Protein AF-0000000081139848 (afdb_homodimer)

Nearest PDB structures (foldseek):
  6bqt-assembly3_H  TM=2.561E-01  e=8.205E+00  Homo sapiens
  4b0z-assembly1_B  TM=5.984E-01  e=9.794E-02  Schizosaccharomyces pombe

Secondary structure (DSSP, 8-state):
---GGG----PPPSS--S-S---HHHHHHHHHHHHHHHHS-SS--HHHHHHHHHTT-------------------------TTHHHHHHHHHHHHT-HHHHHHHHHHHHHH---TTSHHHHHHHHHHHHHHHHHHHHTTTT-S-TT-----GGGGS-HHHHHHHHHHHHHHH--TTHHHHHHHHHHHHHHHHHHHHHHH-SSEEHHHHHHHTT--GGG--HHHHHHTTEEEETTEEEEEEE-TT---SS---TTT------/---GGG----PPPSS--S-S---HHHHHHHHHHHHHHHHS-SS--HHHHHHHHHTT-------------------------TTHHHHHHHHHHHHT-HHHHHHHHHHHHHH---TTSHHHHHHHHHHHHHHHHHHHHHTTTSTTTT-----GGGGS-HHHHHHHHHHHHHHH--TTHHHHHHHHHHHHHHHHHHHHHHH-SSEEHHHHHHHTT--GGG--HHHHHHTTEEEETTEEEEEEE-TT---SS--SSS-------

pLDDT: mean 72.09, std 25.95, range [20.03, 97.69]

Foldseek 3Di:
DLDPVLPDPLADPLDFDLALPDALVVLVSLLVNLVVLVVQDQPPNPDPVCVSVVVVPPPPPPPPDPDCPPPPCCCVRSVSSLQSLVSNLLSCLLQLVLVVSVVSLVVCVVPPPDCPDPNNVLSVLSVQLSVLSVVVVVPCQPVPCPPVPPDPVSRAGSLLSNLVSLVVQLVVPDPPSNVSSVVSLVLSLLVQLVVCQVPDQKDFLVNNCRSSVHDSVPSDPVVQVLSQWDADPPHRRMIGGNPPDDHPDPSNSHPPPPPPD/DLDPVLPDPLAQPLDFDLALPDALVVLVSLLVNLVVLVVQDQPPNPDPVCVSVVVVPDPPPPPPDPDCPPVPCVCVRSVSNLQSLVSNLLSCLLQLVLVVNVVSLVVCVVVPVPCPDPNNVLSVLSVQLSVLSVVLVVDPQPPQQPPPPPDPVSRAGSLLSNLVSLVVQLVVPDPPSNSSSVVSLVLSLLVQLVVCQVPDQKDFLVSNCRSSVHDSVVPDPVVQVLSQWDADPPHNRMIGGNPPDDHPDPSNSHPDPPPPD

Structure (mmCIF, N/CA/C/O backbone):
data_AF-0000000081139848-model_v1
#
loop_
_entity.id
_entity.type
_entity.pdbx_description
1 polymer 'CSN8/PSMD8/EIF3K domain-containing protein'
#
loop_
_atom_site.group_PDB
_atom_site.id
_atom_site.type_symbol
_atom_site.label_atom_id
_atom_site.label_alt_id
_atom_site.label_comp_id
_atom_site.label_asym_id
_atom_site.label_entity_id
_atom_site.label_seq_id
_atom_site.pdbx_PDB_ins_code
_atom_site.Cartn_x
_atom_site.Cartn_y
_atom_site.Cartn_z
_atom_site.occupancy
_atom_site.B_iso_or_equiv
_atom_site.auth_seq_id
_atom_site.auth_comp_id
_atom_site.auth_asym_id
_atom_site.auth_atom_id
_atom_site.pdbx_PDB_model_num
ATOM 1 N N . MET A 1 1 ? -9.984 -25.422 8.586 1 23.34 1 MET A N 1
ATOM 2 C CA . MET A 1 1 ? -9.086 -24.797 9.547 1 23.34 1 MET A CA 1
ATOM 3 C C . MET A 1 1 ? -9.008 -23.297 9.328 1 23.34 1 MET A C 1
ATOM 5 O O . MET A 1 1 ? -8.586 -22.844 8.258 1 23.34 1 MET A O 1
ATOM 9 N N . THR A 1 2 ? -9.836 -22.375 9.93 1 29.98 2 THR A N 1
ATOM 10 C CA . THR A 1 2 ? -9.969 -20.938 9.805 1 29.98 2 THR A CA 1
ATOM 11 C C . THR A 1 2 ? -8.648 -20.234 10.133 1 29.98 2 THR A C 1
ATOM 13 O O . THR A 1 2 ? -8.086 -20.453 11.211 1 29.98 2 THR A O 1
ATOM 16 N N . THR A 1 3 ? -7.898 -19.875 9.219 1 32.09 3 THR A N 1
ATOM 17 C CA . THR A 1 3 ? -6.559 -19.312 9.367 1 32.09 3 THR A CA 1
ATOM 18 C C . THR A 1 3 ? -6.562 -18.156 10.352 1 32.09 3 THR A C 1
ATOM 20 O O . THR A 1 3 ? -7.57 -17.453 10.477 1 32.09 3 THR A O 1
ATOM 23 N N . GLN A 1 4 ? -5.566 -18.188 11.258 1 37.91 4 GLN A N 1
ATOM 24 C CA . GLN A 1 4 ? -5.18 -17.25 12.312 1 37.91 4 GLN A CA 1
ATOM 25 C C . GLN A 1 4 ? -5.406 -15.805 11.875 1 37.91 4 GLN A C 1
ATOM 27 O O . GLN A 1 4 ? -5.461 -14.906 12.719 1 37.91 4 GLN A O 1
ATOM 32 N N . LEU A 1 5 ? -5.324 -15.578 10.695 1 38.62 5 LEU A N 1
ATOM 33 C CA . LEU A 1 5 ? -5.457 -14.18 10.305 1 38.62 5 LEU A CA 1
ATOM 34 C C . LEU A 1 5 ? -6.824 -13.633 10.695 1 38.62 5 LEU A C 1
ATOM 36 O O . LEU A 1 5 ? -6.969 -12.43 10.938 1 38.62 5 LEU A O 1
ATOM 40 N N . ASP A 1 6 ? -7.824 -14.492 10.766 1 37.53 6 ASP A N 1
ATOM 41 C CA . ASP A 1 6 ? -9.18 -14.031 11.023 1 37.53 6 ASP A CA 1
ATOM 42 C C . ASP A 1 6 ? -9.453 -13.922 12.523 1 37.53 6 ASP A C 1
ATOM 44 O O . ASP A 1 6 ? -10.516 -13.445 12.93 1 37.53 6 ASP A O 1
ATOM 48 N N . GLN A 1 7 ? -8.602 -14.594 13.312 1 37.53 7 GLN A N 1
ATOM 49 C CA . GLN A 1 7 ? -8.961 -14.734 14.719 1 37.53 7 GLN A CA 1
ATOM 50 C C . GLN A 1 7 ? -8.477 -13.539 15.531 1 37.53 7 GLN A C 1
ATOM 52 O O . GLN A 1 7 ? -8.273 -13.641 16.75 1 37.53 7 GLN A O 1
ATOM 57 N N . VAL A 1 8 ? -7.918 -12.586 14.969 1 35.12 8 VAL A N 1
ATOM 58 C CA . VAL A 1 8 ? -7.434 -11.578 15.906 1 35.12 8 VAL A CA 1
ATOM 59 C C . VAL A 1 8 ? -8.617 -10.836 16.516 1 35.12 8 VAL A C 1
ATOM 61 O O . VAL A 1 8 ? -9.492 -10.344 15.789 1 35.12 8 VAL A O 1
ATOM 64 N N . ASN A 1 9 ? -8.977 -11.164 17.688 1 39 9 ASN A N 1
ATOM 65 C CA . ASN A 1 9 ? -9.914 -10.398 18.516 1 39 9 ASN A CA 1
ATOM 66 C C . ASN A 1 9 ? -9.672 -8.898 18.375 1 39 9 ASN A C 1
ATOM 68 O O . ASN A 1 9 ? -8.922 -8.312 19.172 1 39 9 ASN A O 1
ATOM 72 N N . THR A 1 10 ? -9.531 -8.391 17.234 1 51.5 10 THR A N 1
ATOM 73 C CA . THR A 1 10 ? -9.094 -7 17.203 1 51.5 10 THR A CA 1
ATOM 74 C C . THR A 1 10 ? -10.258 -6.055 17.484 1 51.5 10 THR A C 1
ATOM 76 O O . THR A 1 10 ? -10.906 -5.562 16.562 1 51.5 10 THR A O 1
ATOM 79 N N . GLN A 1 11 ? -10.883 -6.316 18.672 1 52.88 11 GLN A N 1
ATOM 80 C CA . GLN A 1 11 ? -11.867 -5.293 19.016 1 52.88 11 GLN A CA 1
ATOM 81 C C . GLN A 1 11 ? -11.227 -3.91 19.078 1 52.88 11 GLN A C 1
ATOM 83 O O . GLN A 1 11 ? -10.133 -3.752 19.625 1 52.88 11 GLN A O 1
ATOM 88 N N . LEU A 1 12 ? -11.82 -3.047 18.219 1 61.5 12 LEU A N 1
ATOM 89 C CA . LEU A 1 12 ? -11.383 -1.658 18.328 1 61.5 12 LEU A CA 1
ATOM 90 C C . LEU A 1 12 ? -11.625 -1.118 19.734 1 61.5 12 LEU A C 1
ATOM 92 O O . LEU A 1 12 ? -12.695 -1.332 20.312 1 61.5 12 LEU A O 1
ATOM 96 N N . PRO A 1 13 ? -10.602 -0.67 20.391 1 60.09 13 PRO A N 1
ATOM 97 C CA . PRO A 1 13 ? -10.828 -0.006 21.672 1 60.09 13 PRO A CA 1
ATOM 98 C C . PRO A 1 13 ? -11.938 1.047 21.609 1 60.09 13 PRO A C 1
ATOM 100 O O . PRO A 1 13 ? -12.188 1.611 20.547 1 60.09 13 PRO A O 1
ATOM 103 N N . SER A 1 14 ? -12.695 1.163 22.688 1 69.31 14 SER A N 1
ATOM 104 C CA . SER A 1 14 ? -13.766 2.156 22.766 1 69.31 14 SER A CA 1
ATOM 105 C C . SER A 1 14 ? -13.227 3.564 22.531 1 69.31 14 SER A C 1
ATOM 107 O O . SER A 1 14 ? -13.945 4.438 22.047 1 69.31 14 SER A O 1
ATOM 109 N N . GLN A 1 15 ? -11.953 3.727 22.938 1 75.38 15 GLN A N 1
ATOM 110 C CA . GLN A 1 15 ? -11.289 5.004 22.688 1 75.38 15 GLN A CA 1
ATOM 111 C C . GLN A 1 15 ? -10.258 4.879 21.578 1 75.38 15 GLN A C 1
ATOM 113 O O . GLN A 1 15 ? -9.609 3.838 21.422 1 75.38 15 GLN A O 1
ATOM 118 N N . PRO A 1 16 ? -10.195 5.895 20.828 1 85 16 PRO A N 1
ATOM 119 C CA . PRO A 1 16 ? -9.156 5.883 19.797 1 85 16 PRO A CA 1
ATOM 120 C C . PRO A 1 16 ? -7.75 5.711 20.375 1 85 16 PRO A C 1
ATOM 122 O O . PRO A 1 16 ? -7.465 6.215 21.469 1 85 16 PRO A O 1
ATOM 125 N N . PRO A 1 17 ? -6.93 4.938 19.719 1 88.56 17 PRO A N 1
ATOM 126 C CA . PRO A 1 17 ? -5.535 4.879 20.156 1 88.56 17 PRO A CA 1
ATOM 127 C C . PRO A 1 17 ? -4.922 6.266 20.359 1 88.56 17 PRO A C 1
ATOM 129 O O . PRO A 1 17 ? -5.172 7.176 19.578 1 88.56 17 PRO A O 1
ATOM 132 N N . PRO A 1 18 ? -4.234 6.391 21.422 1 88.69 18 PRO A N 1
ATOM 133 C CA . PRO A 1 18 ? -3.713 7.719 21.734 1 88.69 18 PRO A CA 1
ATOM 134 C C . PRO A 1 18 ? -2.672 8.203 20.719 1 88.69 18 PRO A C 1
ATOM 136 O O . PRO A 1 18 ? -2.393 9.398 20.641 1 88.69 18 PRO A O 1
ATOM 139 N N . SER A 1 19 ? -2.033 7.184 20.047 1 92.12 19 SER A N 1
ATOM 140 C CA . SER A 1 19 ? -0.991 7.559 19.094 1 92.12 19 SER A CA 1
ATOM 141 C C . SER A 1 19 ? -1.036 6.676 17.844 1 92.12 19 SER A C 1
ATOM 143 O O . SER A 1 19 ? -1.393 5.5 17.922 1 92.12 19 SER A O 1
ATOM 145 N N . LEU A 1 20 ? -0.629 7.25 16.734 1 91.19 20 LEU A N 1
ATOM 146 C CA . LEU A 1 20 ? -0.48 6.516 15.492 1 91.19 20 LEU A CA 1
ATOM 147 C C . LEU A 1 20 ? 0.893 5.855 15.406 1 91.19 20 LEU A C 1
ATOM 149 O O . LEU A 1 20 ? 1.107 4.961 14.586 1 91.19 20 LEU A O 1
ATOM 153 N N . ILE A 1 21 ? 1.79 6.453 16.156 1 89.25 21 ILE A N 1
ATOM 154 C CA . ILE A 1 21 ? 3.178 6.012 16.062 1 89.25 21 ILE A CA 1
ATOM 155 C C . ILE A 1 21 ? 3.35 4.68 16.797 1 89.25 21 ILE A C 1
ATOM 157 O O . ILE A 1 21 ? 3.756 4.648 17.953 1 89.25 21 ILE A O 1
ATOM 161 N N . VAL A 1 22 ? 2.977 3.611 16.172 1 86.38 22 VAL A N 1
ATOM 162 C CA . VAL A 1 22 ? 3.078 2.236 16.656 1 86.38 22 VAL A CA 1
ATOM 163 C C . VAL A 1 22 ? 3.83 1.388 15.625 1 86.38 22 VAL A C 1
ATOM 165 O O . VAL A 1 22 ? 4.223 1.883 14.57 1 86.38 22 VAL A O 1
ATOM 168 N N . SER A 1 23 ? 4.09 0.171 16.047 1 83.31 23 SER A N 1
ATOM 169 C CA . SER A 1 23 ? 4.723 -0.732 15.086 1 83.31 23 SER A CA 1
ATOM 170 C C . SER A 1 23 ? 3.84 -0.95 13.859 1 83.31 23 SER A C 1
ATOM 172 O O . SER A 1 23 ? 2.619 -0.784 13.93 1 83.31 23 SER A O 1
ATOM 174 N N . ARG A 1 24 ? 4.441 -1.23 12.82 1 84.62 24 ARG A N 1
ATOM 175 C CA . ARG A 1 24 ? 3.695 -1.525 11.602 1 84.62 24 ARG A CA 1
ATOM 176 C C . ARG A 1 24 ? 2.654 -2.613 11.844 1 84.62 24 ARG A C 1
ATOM 178 O O . ARG A 1 24 ? 1.524 -2.52 11.367 1 84.62 24 ARG A O 1
ATOM 185 N N . SER A 1 25 ? 3.061 -3.668 12.57 1 82 25 SER A N 1
ATOM 186 C CA . SER A 1 25 ? 2.154 -4.77 12.875 1 82 25 SER A CA 1
ATOM 187 C C . SER A 1 25 ? 0.938 -4.285 13.656 1 82 25 SER A C 1
ATOM 189 O O . SER A 1 25 ? -0.192 -4.684 13.367 1 82 25 SER A O 1
ATOM 191 N N . ASP A 1 26 ? 1.176 -3.449 14.578 1 84.69 26 ASP A N 1
ATOM 192 C CA . ASP A 1 26 ? 0.068 -2.922 15.367 1 84.69 26 ASP A CA 1
ATOM 193 C C . ASP A 1 26 ? -0.834 -2.027 14.523 1 84.69 26 ASP A C 1
ATOM 195 O O . ASP A 1 26 ? -2.061 -2.088 14.641 1 84.69 26 ASP A O 1
ATOM 199 N N . ALA A 1 27 ? -0.211 -1.191 13.719 1 89.25 27 ALA A N 1
ATOM 200 C CA . ALA A 1 27 ? -0.986 -0.332 12.828 1 89.25 27 ALA A CA 1
ATOM 201 C C . ALA A 1 27 ? -1.918 -1.156 11.945 1 89.25 27 ALA A C 1
ATOM 203 O O . ALA A 1 27 ? -3.094 -0.818 11.789 1 89.25 27 ALA A O 1
ATOM 204 N N . LEU A 1 28 ? -1.389 -2.238 11.414 1 88.81 28 LEU A N 1
ATOM 205 C CA . LEU A 1 28 ? -2.178 -3.123 10.562 1 88.81 28 LEU A CA 1
ATOM 206 C C . LEU A 1 28 ? -3.318 -3.758 11.352 1 88.81 28 LEU A C 1
ATOM 208 O O . LEU A 1 28 ? -4.418 -3.939 10.82 1 88.81 28 LEU A O 1
ATOM 212 N N . ARG A 1 29 ? -3.094 -4.027 12.555 1 86.56 29 ARG A N 1
ATOM 213 C CA . ARG A 1 29 ? -4.129 -4.602 13.406 1 86.56 29 ARG A CA 1
ATOM 214 C C . ARG A 1 29 ? -5.262 -3.607 13.641 1 86.56 29 ARG A C 1
ATOM 216 O O . ARG A 1 29 ? -6.434 -3.988 13.672 1 86.56 29 ARG A O 1
ATOM 223 N N . TYR A 1 30 ? -4.859 -2.393 13.836 1 88.25 30 TYR A N 1
ATOM 224 C CA . TYR A 1 30 ? -5.883 -1.366 14.008 1 88.25 30 TYR A CA 1
ATOM 225 C C . TYR A 1 30 ? -6.727 -1.225 12.742 1 88.25 30 TYR A C 1
ATOM 227 O O . TYR A 1 30 ? -7.953 -1.117 12.82 1 88.25 30 TYR A O 1
ATOM 235 N N . VAL A 1 31 ? -6.043 -1.206 11.602 1 91.62 31 VAL A N 1
ATOM 236 C CA . VAL A 1 31 ? -6.785 -1.143 10.344 1 91.62 31 VAL A CA 1
ATOM 237 C C . VAL A 1 31 ? -7.73 -2.336 10.242 1 91.62 31 VAL A C 1
ATOM 239 O O . VAL A 1 31 ? -8.906 -2.178 9.906 1 91.62 31 VAL A O 1
ATOM 242 N N . GLU A 1 32 ? -7.215 -3.449 10.578 1 87.69 32 GLU A N 1
ATOM 243 C CA . GLU A 1 32 ? -8.016 -4.668 10.539 1 87.69 32 GLU A CA 1
ATOM 244 C C . GLU A 1 32 ? -9.234 -4.559 11.445 1 87.69 32 GLU A C 1
ATOM 246 O O . GLU A 1 32 ? -10.352 -4.902 11.039 1 87.69 32 GLU A O 1
ATOM 251 N N . SER A 1 33 ? -8.977 -4.098 12.562 1 85.31 33 SER A N 1
ATOM 252 C CA . SER A 1 33 ? -10.07 -3.943 13.516 1 85.31 33 SER A CA 1
ATOM 253 C C . SER A 1 33 ? -11.133 -2.986 12.984 1 85.31 33 SER A C 1
ATOM 255 O O . SER A 1 33 ? -12.336 -3.23 13.141 1 85.31 33 SER A O 1
ATOM 257 N N . CYS A 1 34 ? -10.727 -1.978 12.375 1 89.44 34 CYS A N 1
ATOM 258 C CA . CYS A 1 34 ? -11.664 -1.007 11.812 1 89.44 34 CYS A CA 1
ATOM 259 C C . CYS A 1 34 ? -12.43 -1.605 10.641 1 89.44 34 CYS A C 1
ATOM 261 O O . CYS A 1 34 ? -13.633 -1.354 10.492 1 89.44 34 CYS A O 1
ATOM 263 N N . GLU A 1 35 ? -11.734 -2.359 9.789 1 86.5 35 GLU A N 1
ATOM 264 C CA . GLU A 1 35 ? -12.391 -3.037 8.68 1 86.5 35 GLU A CA 1
ATOM 265 C C . GLU A 1 35 ? -13.477 -3.982 9.172 1 86.5 35 GLU A C 1
ATOM 267 O O . GLU A 1 35 ? -14.578 -4.02 8.617 1 86.5 35 GLU A O 1
ATOM 272 N N . LEU A 1 36 ? -13.148 -4.695 10.18 1 82.12 36 LEU A N 1
ATOM 273 C CA . LEU A 1 36 ? -14.102 -5.648 10.742 1 82.12 36 LEU A CA 1
ATOM 274 C C . LEU A 1 36 ? -15.297 -4.926 11.352 1 82.12 36 LEU A C 1
ATOM 276 O O . LEU A 1 36 ? -16.438 -5.387 11.227 1 82.12 36 LEU A O 1
ATOM 280 N N . ALA A 1 37 ? -15.047 -3.807 11.953 1 79.06 37 ALA A N 1
ATOM 281 C CA . ALA A 1 37 ? -16.125 -3.002 12.531 1 79.06 37 ALA A CA 1
ATOM 282 C C . ALA A 1 37 ? -17.078 -2.508 11.445 1 79.06 37 ALA A C 1
ATOM 284 O O . ALA A 1 37 ? -18.281 -2.385 11.688 1 79.06 37 ALA A O 1
ATOM 285 N N . GLU A 1 38 ? -16.547 -2.195 10.328 1 77.38 38 GLU A N 1
ATOM 286 C CA . GLU A 1 38 ? -17.359 -1.726 9.211 1 77.38 38 GLU A CA 1
ATOM 287 C C . GLU A 1 38 ? -18.312 -2.812 8.727 1 77.38 38 GLU A C 1
ATOM 289 O O . GLU A 1 38 ? -19.391 -2.512 8.203 1 77.38 38 GLU A O 1
ATOM 294 N N . MET A 1 39 ? -17.906 -4.02 8.797 1 72.31 39 MET A N 1
ATOM 295 C CA . MET A 1 39 ? -18.703 -5.137 8.289 1 72.31 39 MET A CA 1
ATOM 296 C C . MET A 1 39 ? -19.766 -5.555 9.297 1 72.31 39 MET A C 1
ATOM 298 O O . MET A 1 39 ? -20.656 -6.336 8.969 1 72.31 39 MET A O 1
ATOM 302 N N . MET A 1 40 ? -19.641 -5.199 10.516 1 60.91 40 MET A N 1
ATOM 303 C CA . MET A 1 40 ? -20.594 -5.586 11.57 1 60.91 40 MET A CA 1
ATOM 304 C C . MET A 1 40 ? -21.891 -4.801 11.445 1 60.91 40 MET A C 1
ATOM 306 O O . MET A 1 40 ? -21.875 -3.572 11.352 1 60.91 40 MET A O 1
ATOM 310 N N . PRO A 1 41 ? -22.953 -5.578 10.836 1 50.12 41 PRO A N 1
ATOM 311 C CA . PRO A 1 41 ? -24.234 -4.867 10.758 1 50.12 41 PRO A CA 1
ATOM 312 C C . PRO A 1 41 ? -24.594 -4.145 12.055 1 50.12 41 PRO A C 1
ATOM 314 O O . PRO A 1 41 ? -24.188 -4.582 13.141 1 50.12 41 PRO A O 1
ATOM 317 N N . SER A 1 42 ? -24.875 -2.908 12.086 1 45.12 42 SER A N 1
ATOM 318 C CA . SER A 1 42 ? -25.312 -2.197 13.281 1 45.12 42 SER A CA 1
ATOM 319 C C . SER A 1 42 ? -26.125 -3.104 14.203 1 45.12 42 SER A C 1
ATOM 321 O O . SER A 1 42 ? -26.047 -2.986 15.43 1 45.12 42 SER A O 1
ATOM 323 N N . GLY A 1 43 ? -27.344 -3.625 13.922 1 37.97 43 GLY A N 1
ATOM 324 C CA . GLY A 1 43 ? -28.25 -4.309 14.828 1 37.97 43 GLY A CA 1
ATOM 325 C C . GLY A 1 43 ? -27.719 -5.652 15.297 1 37.97 43 GLY A C 1
ATOM 326 O O . GLY A 1 43 ? -27.781 -5.965 16.484 1 37.97 43 GLY A O 1
ATOM 327 N N . ASN A 1 44 ? -27.969 -6.863 14.555 1 33.06 44 ASN A N 1
ATOM 328 C CA . ASN A 1 44 ? -27.844 -8.258 14.953 1 33.06 44 ASN A CA 1
ATOM 329 C C . ASN A 1 44 ? -26.391 -8.688 15.078 1 33.06 44 ASN A C 1
ATOM 331 O O . ASN A 1 44 ? -25.75 -9.047 14.078 1 33.06 44 ASN A O 1
ATOM 335 N N . ASN A 1 45 ? -25.688 -8.258 15.938 1 33.59 45 ASN A N 1
ATOM 336 C CA . ASN A 1 45 ? -24.281 -8.375 16.359 1 33.59 45 ASN A CA 1
ATOM 337 C C . ASN A 1 45 ? -23.828 -9.828 16.375 1 33.59 45 ASN A C 1
ATOM 339 O O . ASN A 1 45 ? -22.625 -10.102 16.375 1 33.59 45 ASN A O 1
ATOM 343 N N . ASN A 1 46 ? -24.672 -10.805 16.859 1 31.28 46 ASN A N 1
ATOM 344 C CA . ASN A 1 46 ? -24.344 -12.125 17.391 1 31.28 46 ASN A CA 1
ATOM 345 C C . ASN A 1 46 ? -23.828 -13.055 16.281 1 31.28 46 ASN A C 1
ATOM 347 O O . ASN A 1 46 ? -22.922 -13.859 16.516 1 31.28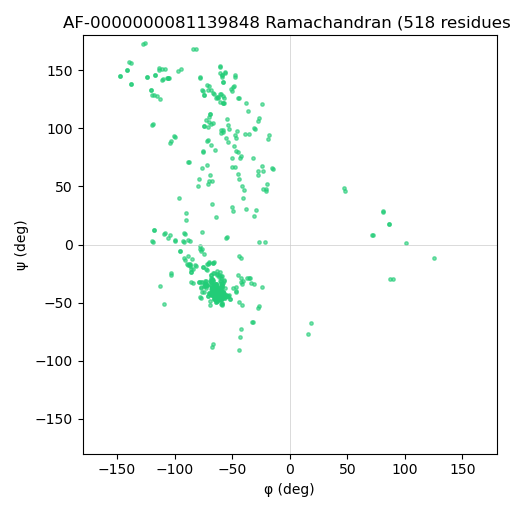 46 ASN A O 1
ATOM 351 N N . ASN A 1 47 ? -24.625 -13.102 15.25 1 32.88 47 ASN A N 1
ATOM 352 C CA . ASN A 1 47 ? -24.484 -14.312 14.438 1 32.88 47 ASN A CA 1
ATOM 353 C C . ASN A 1 47 ? -23.219 -14.281 13.594 1 32.88 47 ASN A C 1
ATOM 355 O O . ASN A 1 47 ? -22.578 -15.312 13.383 1 32.88 47 ASN A O 1
ATOM 359 N N . PHE A 1 48 ? -22.938 -13.156 13.055 1 34.25 48 PHE A N 1
ATOM 360 C CA . PHE A 1 48 ? -21.891 -13.234 12.055 1 34.25 48 PHE A CA 1
ATOM 361 C C . PHE A 1 48 ? -20.516 -13.352 12.719 1 34.25 48 PHE A C 1
ATOM 363 O O . PHE A 1 48 ? -19.688 -14.164 12.312 1 34.25 48 PHE A O 1
ATOM 370 N N . LEU A 1 49 ? -20.297 -12.672 13.828 1 36.12 49 LEU A N 1
ATOM 371 C CA . LEU A 1 49 ? -19.078 -12.891 14.617 1 36.12 49 LEU A CA 1
ATOM 372 C C . LEU A 1 49 ? -19.047 -14.312 15.164 1 36.12 49 LEU A C 1
ATOM 374 O O . LEU A 1 49 ? -17.984 -14.938 15.195 1 36.12 49 LEU A O 1
ATOM 378 N N . ASN A 1 50 ? -20.188 -14.766 15.578 1 34.72 50 ASN A N 1
ATOM 379 C CA . ASN A 1 50 ? -20.281 -16.141 16.062 1 34.72 50 ASN A CA 1
ATOM 380 C C . ASN A 1 50 ? -19.906 -17.141 14.969 1 34.72 50 ASN A C 1
ATOM 382 O O . ASN A 1 50 ? -19.234 -18.141 15.242 1 34.72 50 ASN A O 1
ATOM 386 N N . GLN A 1 51 ? -20.391 -16.891 13.844 1 35.88 51 GLN A N 1
ATOM 387 C CA . GLN A 1 51 ? -20.062 -17.812 12.773 1 35.88 51 GLN A CA 1
ATOM 388 C C . GLN A 1 51 ? -18.578 -17.766 12.422 1 35.88 51 GLN A C 1
ATOM 390 O O . GLN A 1 51 ? -17.969 -18.797 12.164 1 35.88 51 GLN A O 1
ATOM 395 N N . LEU A 1 52 ? -18.031 -16.625 12.406 1 36.41 52 LEU A N 1
ATOM 396 C CA . LEU A 1 52 ? -16.594 -16.516 12.195 1 36.41 52 LEU A CA 1
ATOM 397 C C . LEU A 1 52 ? -15.82 -17.125 13.352 1 36.41 52 LEU A C 1
ATOM 399 O O . LEU A 1 52 ? -14.781 -17.75 13.148 1 36.41 52 LEU A O 1
ATOM 403 N N . LEU A 1 53 ? -16.344 -16.984 14.641 1 32.78 53 LEU A N 1
ATOM 404 C CA . LEU A 1 53 ? -15.781 -17.578 15.852 1 32.78 53 LEU A CA 1
ATOM 405 C C . LEU A 1 53 ? -16.109 -19.062 15.938 1 32.78 53 LEU A C 1
ATOM 407 O O . LEU A 1 53 ? -15.352 -19.844 16.516 1 32.78 53 LEU A O 1
ATOM 411 N N . SER A 1 54 ? -17.359 -19.453 15.688 1 33.16 54 SER A N 1
ATOM 412 C CA . SER A 1 54 ? -17.766 -20.844 15.859 1 33.16 54 SER A CA 1
ATOM 413 C C . SER A 1 54 ? -16.938 -21.766 14.969 1 33.16 54 SER A C 1
ATOM 415 O O . SER A 1 54 ? -16.906 -22.984 15.195 1 33.16 54 SER A O 1
ATOM 417 N N . SER A 1 55 ? -16.578 -21.328 13.82 1 31.27 55 SER A N 1
ATOM 418 C CA . SER A 1 55 ? -15.852 -22.375 13.094 1 31.27 55 SER A CA 1
ATOM 419 C C . SER A 1 55 ? -14.477 -22.609 13.703 1 31.27 55 SER A C 1
ATOM 421 O O . SER A 1 55 ? -13.742 -23.484 13.25 1 31.27 55 SER A O 1
ATOM 423 N N . SER A 1 56 ? -13.953 -21.688 14.539 1 29.53 56 SER A N 1
ATOM 424 C CA . SER A 1 56 ? -12.75 -22.141 15.234 1 29.53 56 SER A CA 1
ATOM 425 C C . SER A 1 56 ? -13.094 -22.938 16.484 1 29.53 56 SER A C 1
ATOM 427 O O . SER A 1 56 ? -12.211 -23.328 17.234 1 29.53 56 SER A O 1
ATOM 429 N N . SER A 1 57 ? -14.32 -22.781 17.047 1 28.45 57 SER A N 1
ATOM 430 C CA . SER A 1 57 ? -14.484 -23.406 18.344 1 28.45 57 SER A CA 1
ATOM 431 C C . SER A 1 57 ? -14.492 -24.938 18.234 1 28.45 57 SER A C 1
ATOM 433 O O . SER A 1 57 ? -15.492 -25.516 17.812 1 28.45 57 SER A O 1
ATOM 435 N N . GLY A 1 58 ? -13.508 -25.625 17.766 1 27.69 58 GLY A N 1
ATOM 436 C CA . GLY A 1 58 ? -13.578 -26.969 18.312 1 27.69 58 GLY A CA 1
ATOM 437 C C . GLY A 1 58 ? -13.898 -27 19.797 1 27.69 58 GLY A C 1
ATOM 438 O O . GLY A 1 58 ? -14.742 -27.766 20.25 1 27.69 58 GLY A O 1
ATOM 439 N N . SER A 1 59 ? -12.875 -26.75 20.672 1 26.23 59 SER A N 1
ATOM 440 C CA . SER A 1 59 ? -12.977 -27.312 22.016 1 26.23 59 SER A CA 1
ATOM 441 C C . SER A 1 59 ? -14.055 -26.609 22.844 1 26.23 59 SER A C 1
ATOM 443 O O . SER A 1 59 ? -13.984 -25.391 23.047 1 26.23 59 SER A O 1
ATOM 445 N N . THR A 1 60 ? -15.281 -27.109 22.781 1 25.56 60 THR A N 1
ATOM 446 C CA . THR A 1 60 ? -16.359 -26.953 23.75 1 25.56 60 THR A CA 1
ATOM 447 C C . THR A 1 60 ? -15.812 -27.125 25.172 1 25.56 60 THR A C 1
ATOM 449 O O . THR A 1 60 ? -15.359 -28.203 25.547 1 25.56 60 THR A O 1
ATOM 452 N N . VAL A 1 61 ? -15.055 -26.203 25.859 1 24.83 61 VAL A N 1
ATOM 453 C CA . VAL A 1 61 ? -14.969 -26.375 27.297 1 24.83 61 VAL A CA 1
ATOM 454 C C . VAL A 1 61 ? -16.375 -26.422 27.891 1 24.83 61 VAL A C 1
ATOM 456 O O . VAL A 1 61 ? -17.156 -25.484 27.766 1 24.83 61 VAL A O 1
ATOM 459 N N . ASN A 1 62 ? -16.922 -27.672 28 1 22.61 62 ASN A N 1
ATOM 460 C CA . ASN A 1 62 ? -18.094 -28.125 28.734 1 22.61 62 ASN A CA 1
ATOM 461 C C . ASN A 1 62 ? -18.094 -27.641 30.172 1 22.61 62 ASN A C 1
ATOM 463 O O . ASN A 1 62 ? -17.531 -28.297 31.062 1 22.61 62 ASN A O 1
ATOM 467 N N . ASN A 1 63 ? -17.547 -26.531 30.672 1 23.66 63 ASN A N 1
ATOM 468 C CA . ASN A 1 63 ? -17.859 -26.375 32.094 1 23.66 63 ASN A CA 1
ATOM 469 C C . ASN A 1 63 ? -19.375 -26.297 32.312 1 23.66 63 ASN A C 1
ATOM 471 O O . ASN A 1 63 ? -20.047 -25.453 31.719 1 23.66 63 ASN A O 1
ATOM 475 N N . THR A 1 64 ? -20.109 -27.422 32.656 1 23.81 64 THR A N 1
ATOM 476 C CA . THR A 1 64 ? -21.422 -27.828 33.156 1 23.81 64 THR A CA 1
ATOM 477 C C . THR A 1 64 ? -21.891 -26.906 34.281 1 23.81 64 THR A C 1
ATOM 479 O O . THR A 1 64 ? -22.938 -27.125 34.875 1 23.81 64 THR A O 1
ATOM 482 N N . ASP A 1 65 ? -21.078 -26.25 35.125 1 25.19 65 ASP A N 1
ATOM 483 C CA . ASP A 1 65 ? -21.797 -25.812 36.312 1 25.19 65 ASP A CA 1
ATOM 484 C C . ASP A 1 65 ? -22.984 -24.922 35.938 1 25.19 65 ASP A C 1
ATOM 486 O O . ASP A 1 65 ? -22.938 -24.203 34.938 1 25.19 65 ASP A O 1
ATOM 490 N N . GLY A 1 66 ? -24.328 -25.266 36.438 1 23.62 66 GLY A N 1
ATOM 491 C CA . GLY A 1 66 ? -25.719 -24.875 36.312 1 23.62 66 GLY A CA 1
ATOM 492 C C . GLY A 1 66 ? -25.906 -23.375 36.281 1 23.62 66 GLY A C 1
ATOM 493 O O . GLY A 1 66 ? -27.047 -22.875 36.344 1 23.62 66 GLY A O 1
ATOM 494 N N . GLY A 1 67 ? -25.047 -22.672 37.031 1 24.81 67 GLY A N 1
ATOM 495 C CA . GLY A 1 67 ? -25.578 -21.359 37.344 1 24.81 67 GLY A CA 1
ATOM 496 C C . GLY A 1 67 ? -25.984 -20.578 36.094 1 24.81 67 GLY A C 1
ATOM 497 O O . GLY A 1 67 ? -25.391 -20.75 35.031 1 24.81 67 GLY A O 1
ATOM 498 N N . GLY A 1 68 ? -27.406 -20.484 35.969 1 23.5 68 GLY A N 1
ATOM 499 C CA . GLY A 1 68 ? -28.094 -19.672 35 1 23.5 68 GLY A CA 1
ATOM 500 C C . GLY A 1 68 ? -27.312 -18.453 34.562 1 23.5 68 GLY A C 1
ATOM 501 O O . GLY A 1 68 ? -27.016 -17.578 35.375 1 23.5 68 GLY A O 1
ATOM 502 N N . ILE A 1 69 ? -26.281 -18.781 34 1 22.66 69 ILE A N 1
ATOM 503 C CA . ILE A 1 69 ? -25.609 -17.578 33.531 1 22.66 69 ILE A CA 1
ATOM 504 C C . ILE A 1 69 ? -26.609 -16.641 32.875 1 22.66 69 ILE A C 1
ATOM 506 O O . ILE A 1 69 ? -27.328 -17.031 31.953 1 22.66 69 ILE A O 1
ATOM 510 N N . SER A 1 70 ? -27.297 -15.961 33.844 1 22.73 70 SER A N 1
ATOM 511 C CA . SER A 1 70 ? -28.203 -14.898 33.438 1 22.73 70 SER A CA 1
ATOM 512 C C . SER A 1 70 ? -27.766 -14.281 32.094 1 22.73 70 SER A C 1
ATOM 514 O O . SER A 1 70 ? -26.578 -14.156 31.828 1 22.73 70 SER A O 1
ATOM 516 N N . GLU A 1 71 ? -28.609 -14.617 31.125 1 26.5 71 GLU A N 1
ATOM 517 C CA . GLU A 1 71 ? -28.656 -13.938 29.844 1 26.5 71 GLU A CA 1
ATOM 518 C C . GLU A 1 71 ? -28.266 -12.469 29.969 1 26.5 71 GLU A C 1
ATOM 520 O O . GLU A 1 71 ? -29.109 -11.617 30.266 1 26.5 71 GLU A O 1
ATOM 525 N N . SER A 1 72 ? -27.5 -12.258 31.031 1 24.75 72 SER A N 1
ATOM 526 C CA . SER A 1 72 ? -27.156 -10.836 30.969 1 24.75 72 SER A CA 1
ATOM 527 C C . SER A 1 72 ? -26.969 -10.367 29.531 1 24.75 72 SER A C 1
ATOM 529 O O . SER A 1 72 ? -26.266 -11.023 28.75 1 24.75 72 SER A O 1
ATOM 531 N N . SER A 1 73 ? -28.094 -9.805 28.984 1 25.38 73 SER A N 1
ATOM 532 C CA . SER A 1 73 ? -28.266 -8.953 27.812 1 25.38 73 SER A CA 1
ATOM 533 C C . SER A 1 73 ? -26.953 -8.266 27.438 1 25.38 73 SER A C 1
ATOM 535 O O . SER A 1 73 ? -26.547 -7.301 28.078 1 25.38 73 SER A O 1
ATOM 537 N N . VAL A 1 74 ? -26.016 -9.047 27.438 1 27.45 74 VAL A N 1
ATOM 538 C CA . VAL A 1 74 ? -24.875 -8.344 26.859 1 27.45 74 VAL A CA 1
ATOM 539 C C . VAL A 1 74 ? -25.344 -7.508 25.672 1 27.45 74 VAL A C 1
ATOM 541 O O . VAL A 1 74 ? -25.609 -8.047 24.594 1 27.45 74 VAL A O 1
ATOM 544 N N . SER A 1 75 ? -26.453 -6.871 25.703 1 27.25 75 SER A N 1
ATOM 545 C CA . SER A 1 75 ? -26.828 -5.652 24.984 1 27.25 75 SER A CA 1
ATOM 546 C C . SER A 1 75 ? -25.594 -4.871 24.562 1 27.25 75 SER A C 1
ATOM 548 O O . SER A 1 75 ? -25.297 -3.812 25.109 1 27.25 75 SER A O 1
ATOM 550 N N . GLY A 1 76 ? -24.516 -5.395 24.844 1 27.53 76 GLY A N 1
ATOM 551 C CA . GLY A 1 76 ? -23.375 -4.617 24.406 1 27.53 76 GLY A CA 1
ATOM 552 C C . GLY A 1 76 ? -23.469 -4.199 22.938 1 27.53 76 GLY A C 1
ATOM 553 O O . GLY A 1 76 ? -23.453 -5.047 22.047 1 27.53 76 GLY A O 1
ATOM 554 N N . VAL A 1 77 ? -24.406 -3.354 22.625 1 29.27 77 VAL A N 1
ATOM 555 C CA . VAL A 1 77 ? -24.328 -2.498 21.438 1 29.27 77 VAL A CA 1
ATOM 556 C C . VAL A 1 77 ? -22.906 -2.49 20.906 1 29.27 77 VAL A C 1
ATOM 558 O O . VAL A 1 77 ? -21.969 -2.113 21.609 1 29.27 77 VAL A O 1
ATOM 561 N N . VAL A 1 78 ? -22.391 -3.498 20.453 1 34.53 78 VAL A N 1
ATOM 562 C CA . VAL A 1 78 ? -21.203 -3.283 19.625 1 34.53 78 VAL A CA 1
ATOM 563 C C . VAL A 1 78 ? -21.188 -1.847 19.109 1 34.53 78 VAL A C 1
ATOM 565 O O . VAL A 1 78 ? -21.969 -1.479 18.25 1 34.53 78 VAL A O 1
ATOM 568 N N . ASN A 1 79 ? -21.391 -0.836 19.844 1 37 79 ASN A N 1
ATOM 569 C CA . ASN A 1 79 ? -21.203 0.597 19.641 1 37 79 ASN A CA 1
ATOM 570 C C . ASN A 1 79 ? -20.156 0.881 18.562 1 37 79 ASN A C 1
ATOM 572 O O . ASN A 1 79 ? -18.969 0.588 18.75 1 37 79 ASN A O 1
ATOM 576 N N . GLY A 1 80 ? -20.328 0.521 17.328 1 50.19 80 GLY A N 1
ATOM 577 C CA . GLY A 1 80 ? -19.453 0.952 16.234 1 50.19 80 GLY A CA 1
ATOM 578 C C . GLY A 1 80 ? -18.625 2.172 16.578 1 50.19 80 GLY A C 1
ATOM 579 O O . GLY A 1 80 ? -19.141 3.139 17.156 1 50.19 80 GLY A O 1
ATOM 580 N N . ASN A 1 81 ? -17.375 1.955 17.062 1 61.75 81 ASN A N 1
ATOM 581 C CA . ASN A 1 81 ? -16.469 3.068 17.359 1 61.75 81 ASN A CA 1
ATOM 582 C C . ASN A 1 81 ? -16.734 4.258 16.438 1 61.75 81 ASN A C 1
ATOM 584 O O . ASN A 1 81 ? -16.578 4.152 15.227 1 61.75 81 ASN A O 1
ATOM 588 N N . LYS A 1 82 ? -17.5 5.227 17.047 1 74.5 82 LYS A N 1
ATOM 589 C CA . LYS A 1 82 ? -17.859 6.441 16.312 1 74.5 82 LYS A CA 1
ATOM 590 C C . LYS A 1 82 ? -16.656 6.992 15.547 1 74.5 82 LYS A C 1
ATOM 592 O O . LYS A 1 82 ? -16.828 7.785 14.617 1 74.5 82 LYS A O 1
ATOM 597 N N . TYR A 1 83 ? -15.531 6.395 15.867 1 82.88 83 TYR A N 1
ATOM 598 C CA . TYR A 1 83 ? -14.344 6.961 15.234 1 82.88 83 TYR A CA 1
ATOM 599 C C . TYR A 1 83 ? -13.656 5.938 14.336 1 82.88 83 TYR A C 1
ATOM 601 O O . TYR A 1 83 ? -12.523 6.141 13.906 1 82.88 83 TYR A O 1
ATOM 609 N N . ALA A 1 84 ? -14.312 4.871 14.062 1 86.88 84 ALA A N 1
ATOM 610 C CA . ALA A 1 84 ? -13.672 3.775 13.344 1 86.88 84 ALA A CA 1
ATOM 611 C C . ALA A 1 84 ? -13.117 4.25 12.008 1 86.88 84 ALA A C 1
ATOM 613 O O . ALA A 1 84 ? -11.984 3.926 11.648 1 86.88 84 ALA A O 1
ATOM 614 N N . SER A 1 85 ? -13.867 5.07 11.328 1 90.31 85 SER A N 1
ATOM 615 C CA . SER A 1 85 ? -13.43 5.516 10.008 1 90.31 85 SER A CA 1
ATOM 616 C C . SER A 1 85 ? -12.258 6.492 10.117 1 90.31 85 SER A C 1
ATOM 618 O O . SER A 1 85 ? -11.352 6.48 9.281 1 90.31 85 SER A O 1
ATOM 620 N N . ILE A 1 86 ? -12.289 7.277 11.156 1 92.19 86 ILE A N 1
ATOM 621 C CA . ILE A 1 86 ? -11.227 8.25 11.367 1 92.19 86 ILE A CA 1
ATOM 622 C C . ILE A 1 86 ? -9.93 7.535 11.75 1 92.19 86 ILE A C 1
ATOM 624 O O . ILE A 1 86 ? -8.859 7.844 11.219 1 92.19 86 ILE A O 1
ATOM 628 N N . ILE A 1 87 ? -10.117 6.57 12.594 1 93.06 87 ILE A N 1
ATOM 629 C CA . ILE A 1 87 ? -8.969 5.773 13.031 1 93.06 87 ILE A CA 1
ATOM 630 C C . ILE A 1 87 ? -8.406 5.004 11.836 1 93.06 87 ILE A C 1
ATOM 632 O O . ILE A 1 87 ? -7.188 4.988 11.625 1 93.06 87 ILE A O 1
ATOM 636 N N . GLN A 1 88 ? -9.281 4.441 11.078 1 93.94 88 GLN A N 1
ATOM 637 C CA . GLN A 1 88 ? -8.852 3.695 9.906 1 93.94 88 GLN A CA 1
ATOM 638 C C . GLN A 1 88 ? -8.102 4.598 8.922 1 93.94 88 GLN A C 1
ATOM 640 O O . GLN A 1 88 ? -7 4.266 8.484 1 93.94 88 GLN A O 1
ATOM 645 N N . MET A 1 89 ? -8.648 5.719 8.648 1 95.44 89 MET A N 1
ATOM 646 C CA . MET A 1 89 ? -8.023 6.664 7.727 1 95.44 89 MET A CA 1
ATOM 647 C C . MET A 1 89 ? -6.641 7.078 8.227 1 95.44 89 MET A C 1
ATOM 649 O O . MET A 1 89 ? -5.676 7.086 7.461 1 95.44 89 MET A O 1
ATOM 653 N N . ALA A 1 90 ? -6.602 7.352 9.469 1 95.88 90 ALA A N 1
ATOM 654 C CA . ALA A 1 90 ? -5.34 7.793 10.062 1 95.88 90 ALA A CA 1
ATOM 655 C C . ALA A 1 90 ? -4.262 6.723 9.922 1 95.88 90 ALA A C 1
ATOM 657 O O . ALA A 1 90 ? -3.146 7.016 9.477 1 95.88 90 ALA A O 1
ATOM 658 N N . PHE A 1 91 ? -4.594 5.531 10.188 1 94.56 91 PHE A N 1
ATOM 659 C CA . PHE A 1 91 ? -3.602 4.461 10.141 1 94.56 91 PHE A CA 1
ATOM 660 C C . PHE A 1 91 ? -3.26 4.105 8.703 1 94.56 91 PHE A C 1
ATOM 662 O O . PHE A 1 91 ? -2.123 3.736 8.398 1 94.56 91 PHE A O 1
ATOM 669 N N . LEU A 1 92 ? -4.227 4.164 7.801 1 95.69 92 LEU A N 1
ATOM 670 C CA . LEU A 1 92 ? -3.926 3.949 6.391 1 95.69 92 LEU A CA 1
ATOM 671 C C . LEU A 1 92 ? -2.914 4.973 5.891 1 95.69 92 LEU A C 1
ATOM 673 O O . LEU A 1 92 ? -1.973 4.625 5.172 1 95.69 92 LEU A O 1
ATOM 677 N N . LEU A 1 93 ? -3.107 6.199 6.289 1 94.94 93 LEU A N 1
ATOM 678 C CA . LEU A 1 93 ? -2.154 7.238 5.918 1 94.94 93 LEU A CA 1
ATOM 679 C C . LEU A 1 93 ? -0.79 6.973 6.543 1 94.94 93 LEU A C 1
ATOM 681 O O . LEU A 1 93 ? 0.24 7.125 5.879 1 94.94 93 LEU A O 1
ATOM 685 N N . TYR A 1 94 ? -0.852 6.547 7.789 1 93.62 94 TYR A N 1
ATOM 686 C CA . TYR A 1 94 ? 0.373 6.219 8.508 1 93.62 94 TYR A CA 1
ATOM 687 C C . TYR A 1 94 ? 1.142 5.109 7.797 1 93.62 94 TYR A C 1
ATOM 689 O O . TYR A 1 94 ? 2.367 5.18 7.672 1 93.62 94 TYR A O 1
ATOM 697 N N . LEU A 1 95 ? 0.466 4.195 7.23 1 90.81 95 LEU A N 1
ATOM 698 C CA . LEU A 1 95 ? 1.066 3.023 6.605 1 90.81 95 LEU A CA 1
ATOM 699 C C . LEU A 1 95 ? 1.436 3.311 5.152 1 90.81 95 LEU A C 1
ATOM 701 O O . LEU A 1 95 ? 2.141 2.523 4.52 1 90.81 95 LEU A O 1
ATOM 705 N N . GLY A 1 96 ? 0.86 4.398 4.586 1 90.12 96 GLY A N 1
ATOM 706 C CA . GLY A 1 96 ? 1.083 4.691 3.178 1 90.12 96 GLY A CA 1
ATOM 707 C C . GLY A 1 96 ? 0.111 3.977 2.258 1 90.12 96 GLY A C 1
ATOM 708 O O . GLY A 1 96 ? 0.392 3.793 1.071 1 90.12 96 GLY A O 1
ATOM 709 N N . GLU A 1 97 ? -0.965 3.516 2.811 1 93.06 97 GLU A N 1
ATOM 710 C CA . GLU A 1 97 ? -2 2.822 2.049 1 93.06 97 GLU A CA 1
ATOM 711 C C . GLU A 1 97 ? -3.018 3.807 1.479 1 93.06 97 GLU A C 1
ATOM 713 O O . GLU A 1 97 ? -4.191 3.779 1.852 1 93.06 97 GLU A O 1
ATOM 718 N N . TYR A 1 98 ? -2.598 4.559 0.505 1 91.06 98 TYR A N 1
ATOM 719 C CA . TYR A 1 98 ? -3.371 5.711 0.056 1 91.06 98 TYR A CA 1
ATOM 720 C C . TYR A 1 98 ? -4.523 5.277 -0.841 1 91.06 98 TYR A C 1
ATOM 722 O O . TYR A 1 98 ? -5.582 5.914 -0.858 1 91.06 98 TYR A O 1
ATOM 730 N N . VAL A 1 99 ? -4.344 4.191 -1.615 1 91.81 99 VAL A N 1
ATOM 731 C CA . VAL A 1 99 ? -5.418 3.688 -2.469 1 91.81 99 VAL A CA 1
ATOM 732 C C . VAL A 1 99 ? -6.574 3.191 -1.604 1 91.81 99 VAL A C 1
ATOM 734 O O . VAL A 1 99 ? -7.738 3.498 -1.878 1 91.81 99 VAL A O 1
ATOM 737 N N . HIS A 1 100 ? -6.211 2.504 -0.592 1 95.5 100 HIS A N 1
ATOM 738 C CA . HIS A 1 100 ? -7.211 2.02 0.353 1 95.5 100 HIS A CA 1
ATOM 739 C C . HIS A 1 100 ? -7.922 3.178 1.046 1 95.5 100 HIS A C 1
ATOM 741 O O . HIS A 1 100 ? -9.141 3.148 1.219 1 95.5 100 HIS A O 1
ATOM 747 N N . ALA A 1 101 ? -7.148 4.168 1.425 1 95.06 101 ALA A N 1
ATOM 748 C CA . ALA A 1 101 ? -7.715 5.352 2.062 1 95.06 101 ALA A CA 1
ATOM 749 C C . ALA A 1 101 ? -8.734 6.031 1.15 1 95.06 101 ALA A C 1
ATOM 751 O O . ALA A 1 101 ? -9.797 6.457 1.605 1 95.06 101 ALA A O 1
ATOM 752 N N . ARG A 1 102 ? -8.375 6.137 -0.087 1 92 102 ARG A N 1
ATOM 753 C CA . ARG A 1 102 ? -9.297 6.719 -1.056 1 92 102 ARG A CA 1
ATOM 754 C C . ARG A 1 102 ? -10.602 5.926 -1.117 1 92 102 ARG A C 1
ATOM 756 O O . ARG A 1 102 ? -11.688 6.508 -1.147 1 92 102 ARG A O 1
ATOM 763 N N . HIS A 1 103 ? -10.445 4.664 -1.173 1 93.06 103 HIS A N 1
ATOM 764 C CA . HIS A 1 103 ? -11.641 3.828 -1.244 1 93.06 103 HIS A CA 1
ATOM 765 C C . HIS A 1 103 ? -12.5 3.98 0.01 1 93.06 103 HIS A C 1
ATOM 767 O O . HIS A 1 103 ? -13.727 4.02 -0.073 1 93.06 103 HIS A O 1
ATOM 773 N N . LEU A 1 104 ? -11.836 4.008 1.153 1 92.62 104 LEU A N 1
ATOM 774 C CA . LEU A 1 104 ? -12.555 4.246 2.402 1 92.62 104 LEU A CA 1
ATOM 775 C C . LEU A 1 104 ? -13.422 5.5 2.303 1 92.62 104 LEU A C 1
ATOM 777 O O . LEU A 1 104 ? -14.594 5.477 2.67 1 92.62 104 LEU A O 1
ATOM 781 N N . TRP A 1 105 ? -12.875 6.551 1.807 1 91.12 105 TRP A N 1
ATOM 782 C CA . TRP A 1 105 ? -13.602 7.809 1.673 1 91.12 105 TRP A CA 1
ATOM 783 C C . TRP A 1 105 ? -14.773 7.66 0.708 1 91.12 105 TRP A C 1
ATOM 785 O O . TRP A 1 105 ? -15.883 8.117 0.993 1 91.12 105 TRP A O 1
ATOM 795 N N . ARG A 1 106 ? -14.508 7.035 -0.353 1 85 106 ARG A N 1
ATOM 796 C CA . ARG A 1 106 ? -15.547 6.844 -1.354 1 85 106 ARG A CA 1
ATOM 797 C C . ARG A 1 106 ? -16.734 6.066 -0.776 1 85 106 ARG A C 1
ATOM 799 O O . ARG A 1 106 ? -17.891 6.434 -0.99 1 85 106 ARG A O 1
ATOM 806 N N . ARG A 1 107 ? -16.406 5.078 -0.085 1 85.38 107 ARG A N 1
ATOM 807 C CA . ARG A 1 107 ? -17.453 4.266 0.518 1 85.38 107 ARG A CA 1
ATOM 808 C C . ARG A 1 107 ? -18.234 5.062 1.559 1 85.38 107 ARG A C 1
ATOM 810 O O . ARG A 1 107 ? -19.469 4.992 1.611 1 85.38 107 ARG A O 1
ATOM 817 N N . HIS A 1 108 ? -17.5 5.754 2.35 1 83.75 108 HIS A N 1
ATOM 818 C CA . HIS A 1 108 ? -18.141 6.582 3.365 1 83.75 108 HIS A CA 1
ATOM 819 C C . HIS A 1 108 ? -19.094 7.586 2.734 1 83.75 108 HIS A C 1
ATOM 821 O O . HIS A 1 108 ? -20.234 7.754 3.201 1 83.75 108 HIS A O 1
ATOM 827 N N . ARG A 1 109 ? -18.656 8.195 1.741 1 83.12 109 ARG A N 1
ATOM 828 C CA . ARG A 1 109 ? -19.453 9.219 1.064 1 83.12 109 ARG A CA 1
ATOM 829 C C . ARG A 1 109 ? -20.688 8.609 0.406 1 83.12 109 ARG A C 1
ATOM 831 O O . ARG A 1 109 ? -21.75 9.227 0.381 1 83.12 109 ARG A O 1
ATOM 838 N N . SER A 1 110 ? -20.5 7.426 -0.068 1 78.44 110 SER A N 1
ATOM 839 C CA . SER A 1 110 ? -21.594 6.754 -0.747 1 78.44 110 SER A CA 1
ATOM 840 C C . SER A 1 110 ? -22.656 6.289 0.247 1 78.44 110 SER A C 1
ATOM 842 O O . SER A 1 110 ? -23.859 6.312 -0.057 1 78.44 110 SER A O 1
ATOM 844 N N . ASN A 1 111 ? -22.234 5.859 1.362 1 72.12 111 ASN A N 1
ATOM 845 C CA . ASN A 1 111 ? -23.141 5.301 2.359 1 72.12 111 ASN A CA 1
ATOM 846 C C . ASN A 1 111 ? -23.781 6.395 3.211 1 72.12 111 ASN A C 1
ATOM 848 O O . ASN A 1 111 ? -24.812 6.168 3.852 1 72.12 111 ASN A O 1
ATOM 852 N N . ASN A 1 112 ? -23.094 7.398 3.441 1 63.94 112 ASN A N 1
ATOM 853 C CA . ASN A 1 112 ? -23.562 8.414 4.375 1 63.94 112 ASN A CA 1
ATOM 854 C C . ASN A 1 112 ? -24.109 9.641 3.645 1 63.94 112 ASN A C 1
ATOM 856 O O . ASN A 1 112 ? -23.375 10.305 2.908 1 63.94 112 ASN A O 1
ATOM 860 N N . THR A 1 113 ? -25.359 9.523 3.395 1 53.22 113 THR A N 1
ATOM 861 C CA . THR A 1 113 ? -26.047 10.641 2.76 1 53.22 113 THR A CA 1
ATOM 862 C C . THR A 1 113 ? -26.031 11.875 3.664 1 53.22 113 THR A C 1
ATOM 864 O O . THR A 1 113 ? -26.25 12.992 3.201 1 53.22 113 THR A O 1
ATOM 867 N N . SER A 1 114 ? -25.906 11.57 5.031 1 55.09 114 SER A N 1
ATOM 868 C CA . SER A 1 114 ? -26.047 12.742 5.891 1 55.09 114 SER A CA 1
ATOM 869 C C . SER A 1 114 ? -24.672 13.258 6.34 1 55.09 114 SER A C 1
ATOM 871 O O . SER A 1 114 ? -23.906 12.523 6.965 1 55.09 114 SER A O 1
ATOM 873 N N . SER A 1 115 ? -24.094 14.133 5.719 1 57.88 115 SER A N 1
ATOM 874 C CA . SER A 1 115 ? -22.812 14.812 5.922 1 57.88 115 SER A CA 1
ATOM 875 C C . SER A 1 115 ? -22.75 15.438 7.309 1 57.88 115 SER A C 1
ATOM 877 O O . SER A 1 115 ? -21.703 15.992 7.691 1 57.88 115 SER A O 1
ATOM 879 N N . SER A 1 116 ? -23.719 15.211 8.117 1 64.38 116 SER A N 1
ATOM 880 C CA . SER A 1 116 ? -23.734 16.203 9.195 1 64.38 116 SER A CA 1
ATOM 881 C C . SER A 1 116 ? -23.203 15.609 10.492 1 64.38 116 SER A C 1
ATOM 883 O O . SER A 1 116 ? -23.125 16.312 11.508 1 64.38 116 SER A O 1
ATOM 885 N N . ASP A 1 117 ? -22.672 14.43 10.484 1 76.81 117 ASP A N 1
ATOM 886 C CA . ASP A 1 117 ? -22.219 13.984 11.797 1 76.81 117 ASP A CA 1
ATOM 887 C C . ASP A 1 117 ? -20.719 14.234 11.969 1 76.81 117 ASP A C 1
ATOM 889 O O . ASP A 1 117 ? -20.016 14.508 10.992 1 76.81 117 ASP A O 1
ATOM 893 N N . ASP A 1 118 ? -20.297 14.477 13.203 1 79.12 118 ASP A N 1
ATOM 894 C CA . ASP A 1 118 ? -18.938 14.82 13.625 1 79.12 118 ASP A CA 1
ATOM 895 C C . ASP A 1 118 ? -17.906 13.891 12.969 1 79.12 118 ASP A C 1
ATOM 897 O O . ASP A 1 118 ? -16.844 14.336 12.523 1 79.12 118 ASP A O 1
ATOM 901 N N . GLU A 1 119 ? -18.297 12.695 12.836 1 79.75 119 GLU A N 1
ATOM 902 C CA . GLU A 1 119 ? -17.375 11.727 12.234 1 79.75 119 GLU A CA 1
ATOM 903 C C . GLU A 1 119 ? -17.172 12.016 10.75 1 79.75 119 GLU A C 1
ATOM 905 O O . GLU A 1 119 ? -16.031 12.016 10.266 1 79.75 119 GLU A O 1
ATOM 910 N N . SER A 1 120 ? -18.219 12.312 10.094 1 85.25 120 SER A N 1
ATOM 911 C CA . SER A 1 120 ? -18.141 12.57 8.656 1 85.25 120 SER A CA 1
ATOM 912 C C . SER A 1 120 ? -17.359 13.844 8.375 1 85.25 120 SER A C 1
ATOM 914 O O . SER A 1 120 ? -16.609 13.906 7.402 1 85.25 120 SER A O 1
ATOM 916 N N . ASN A 1 121 ? -17.562 14.797 9.227 1 88.12 121 ASN A N 1
ATOM 917 C CA . ASN A 1 121 ? -16.812 16.047 9.07 1 88.12 121 ASN A CA 1
ATOM 918 C C . ASN A 1 121 ? -15.312 15.82 9.258 1 88.12 121 ASN A C 1
ATOM 920 O O . ASN A 1 121 ? -14.516 16.266 8.43 1 88.12 121 ASN A O 1
ATOM 924 N N . GLN A 1 122 ? -14.945 15.133 10.273 1 91.75 122 GLN A N 1
ATOM 925 C CA . GLN A 1 122 ? -13.539 14.867 10.531 1 91.75 122 GLN A CA 1
ATOM 926 C C . GLN A 1 122 ? -12.93 14.016 9.422 1 91.75 122 GLN A C 1
ATOM 928 O O . GLN A 1 122 ? -11.789 14.242 9.016 1 91.75 122 GLN A O 1
ATOM 933 N N . LEU A 1 123 ? -13.68 13.109 8.969 1 92.88 123 LEU A N 1
ATOM 934 C CA . LEU A 1 123 ? -13.188 12.258 7.895 1 92.88 123 LEU A CA 1
ATOM 935 C C . LEU A 1 123 ? -12.977 13.062 6.617 1 92.88 123 LEU A C 1
ATOM 937 O O . LEU A 1 123 ? -12 12.836 5.891 1 92.88 123 LEU A O 1
ATOM 941 N N . SER A 1 124 ? -13.859 13.961 6.414 1 91.69 124 SER A N 1
ATOM 942 C CA . SER A 1 124 ? -13.727 14.836 5.25 1 91.69 124 SER A CA 1
ATOM 943 C C . SER A 1 124 ? -12.461 15.68 5.344 1 91.69 124 SER A C 1
ATOM 945 O O . SER A 1 124 ? -11.758 15.867 4.348 1 91.69 124 SER A O 1
ATOM 947 N N . MET A 1 125 ? -12.195 16.125 6.461 1 92.69 125 MET A N 1
ATOM 948 C CA . MET A 1 125 ? -10.977 16.906 6.688 1 92.69 125 MET A CA 1
ATOM 949 C C . MET A 1 125 ? -9.734 16.047 6.492 1 92.69 125 MET A C 1
ATOM 951 O O . MET A 1 125 ? -8.789 16.469 5.824 1 92.69 125 MET A O 1
ATOM 955 N N . PHE A 1 126 ? -9.727 14.805 6.918 1 95.25 126 PHE A N 1
ATOM 956 C CA . PHE A 1 126 ? -8.633 13.867 6.703 1 95.25 126 PHE A CA 1
ATOM 957 C C . PHE A 1 126 ? -8.453 13.586 5.215 1 95.25 126 PHE A C 1
ATOM 959 O O . PHE A 1 126 ? -7.32 13.508 4.727 1 95.25 126 PHE A O 1
ATOM 966 N N . TRP A 1 127 ? -9.539 13.461 4.621 1 94.44 127 TRP A N 1
ATOM 967 C CA . TRP A 1 127 ? -9.469 13.117 3.205 1 94.44 127 TRP A CA 1
ATOM 968 C C . TRP A 1 127 ? -8.797 14.234 2.408 1 94.44 127 TRP A C 1
ATOM 970 O O . TRP A 1 127 ? -8.062 13.969 1.455 1 94.44 127 TRP A O 1
ATOM 980 N N . THR A 1 128 ? -9.023 15.438 2.754 1 92.44 128 THR A N 1
ATOM 981 C CA . THR A 1 128 ? -8.367 16.531 2.057 1 92.44 128 THR A CA 1
ATOM 982 C C . THR A 1 128 ? -6.852 16.344 2.049 1 92.44 128 THR A C 1
ATOM 984 O O . THR A 1 128 ? -6.207 16.5 1.011 1 92.44 128 THR A O 1
ATOM 987 N N . ALA A 1 129 ? -6.359 15.977 3.182 1 94.06 129 ALA A N 1
ATOM 988 C CA . ALA A 1 129 ? -4.93 15.695 3.258 1 94.06 129 ALA A CA 1
ATOM 989 C C . ALA A 1 129 ? -4.582 14.406 2.514 1 94.06 129 ALA A C 1
ATOM 991 O O . ALA A 1 129 ? -3.605 14.359 1.762 1 94.06 129 ALA A O 1
ATOM 992 N N . ALA A 1 130 ? -5.363 13.398 2.707 1 94.44 130 ALA A N 1
ATOM 993 C CA . ALA A 1 130 ? -5.121 12.078 2.125 1 94.44 130 ALA A CA 1
ATOM 994 C C . ALA A 1 130 ? -5.094 12.156 0.601 1 94.44 130 ALA A C 1
ATOM 996 O O . ALA A 1 130 ? -4.309 11.453 -0.044 1 94.44 130 ALA A O 1
ATOM 997 N N . LYS A 1 131 ? -5.961 12.961 0.075 1 91.44 131 LYS A N 1
ATOM 998 C CA . LYS A 1 131 ? -6.023 13.156 -1.37 1 91.44 131 LYS A CA 1
ATOM 999 C C . LYS A 1 131 ? -4.672 13.586 -1.926 1 91.44 131 LYS A C 1
ATOM 1001 O O . LYS A 1 131 ? -4.215 13.062 -2.943 1 91.44 131 LYS A O 1
ATOM 1006 N N . TYR A 1 132 ? -4.047 14.43 -1.308 1 90.5 132 TYR A N 1
ATOM 1007 C CA . TYR A 1 132 ? -2.756 14.922 -1.775 1 90.5 132 TYR A CA 1
ATOM 1008 C C . TYR A 1 132 ? -1.652 13.906 -1.502 1 90.5 132 TYR A C 1
ATOM 1010 O O . TYR A 1 132 ? -0.685 13.812 -2.262 1 90.5 132 TYR A O 1
ATOM 1018 N N . CYS A 1 133 ? -1.789 13.141 -0.403 1 90.31 133 CYS A N 1
ATOM 1019 C CA . CYS A 1 133 ? -0.868 12.031 -0.196 1 90.31 133 CYS A CA 1
ATOM 1020 C C . CYS A 1 133 ? -0.927 11.047 -1.36 1 90.31 133 CYS A C 1
ATOM 1022 O O . CYS A 1 133 ? 0.11 10.617 -1.868 1 90.31 133 CYS A O 1
ATOM 1024 N N . TYR A 1 134 ? -2.158 10.836 -1.726 1 87.88 134 TYR A N 1
ATOM 1025 C CA . TYR A 1 134 ? -2.381 9.93 -2.846 1 87.88 134 TYR A CA 1
ATOM 1026 C C . TYR A 1 134 ? -1.764 10.484 -4.125 1 87.88 134 TYR A C 1
ATOM 1028 O O . TYR A 1 134 ? -1.015 9.781 -4.812 1 87.88 134 TYR A O 1
ATOM 1036 N N . LEU A 1 135 ? -1.993 11.633 -4.418 1 84.81 135 LEU A N 1
ATOM 1037 C CA . LEU A 1 135 ? -1.487 12.266 -5.633 1 84.81 135 LEU A CA 1
ATOM 1038 C C . LEU A 1 135 ? 0.034 12.359 -5.602 1 84.81 135 LEU A C 1
ATOM 1040 O O . LEU A 1 135 ? 0.694 12.133 -6.617 1 84.81 135 LEU A O 1
ATOM 1044 N N . TRP A 1 136 ? 0.559 12.656 -4.484 1 83.75 136 TRP A N 1
ATOM 1045 C CA . TRP A 1 136 ? 2.006 12.711 -4.305 1 83.75 136 TRP A CA 1
ATOM 1046 C C . TRP A 1 136 ? 2.637 11.344 -4.559 1 83.75 136 TRP A C 1
ATOM 1048 O O . TRP A 1 136 ? 3.67 11.242 -5.223 1 83.75 136 TRP A O 1
ATOM 1058 N N . SER A 1 137 ? 2.029 10.336 -4.047 1 77.38 137 SER A N 1
ATOM 1059 C CA . SER A 1 137 ? 2.572 8.984 -4.148 1 77.38 137 SER A CA 1
ATOM 1060 C C . SER A 1 137 ? 2.535 8.477 -5.586 1 77.38 137 SER A C 1
ATOM 1062 O O . SER A 1 137 ? 3.295 7.582 -5.953 1 77.38 137 SER A O 1
ATOM 1064 N N . THR A 1 138 ? 1.558 8.891 -6.445 1 71.62 138 THR A N 1
ATOM 1065 C CA . THR A 1 138 ? 1.407 8.406 -7.812 1 71.62 138 THR A CA 1
ATOM 1066 C C . THR A 1 138 ? 2.207 9.273 -8.781 1 71.62 138 THR A C 1
ATOM 1068 O O . THR A 1 138 ? 2.254 8.992 -9.984 1 71.62 138 THR A O 1
ATOM 1071 N N . GLY A 1 139 ? 3.209 9.875 -8.422 1 61.97 139 GLY A N 1
ATOM 1072 C CA . GLY A 1 139 ? 4.18 10.531 -9.281 1 61.97 139 GLY A CA 1
ATOM 1073 C C . GLY A 1 139 ? 3.998 12.031 -9.352 1 61.97 139 GLY A C 1
ATOM 1074 O O . GLY A 1 139 ? 4.621 12.703 -10.18 1 61.97 139 GLY A O 1
ATOM 1075 N N . GLY A 1 140 ? 3.176 12.672 -8.773 1 51.31 140 GLY A N 1
ATOM 1076 C CA . GLY A 1 140 ? 3.055 14.109 -8.969 1 51.31 140 GLY A CA 1
ATOM 1077 C C . GLY A 1 140 ? 4.133 14.898 -8.25 1 51.31 140 GLY A C 1
ATOM 1078 O O . GLY A 1 140 ? 3.832 15.797 -7.457 1 51.31 140 GLY A O 1
ATOM 1079 N N . ILE A 1 141 ? 5.082 14.203 -7.781 1 46.5 141 ILE A N 1
ATOM 1080 C CA . ILE A 1 141 ? 6.102 15.141 -7.312 1 46.5 141 ILE A CA 1
ATOM 1081 C C . ILE A 1 141 ? 6.258 16.281 -8.32 1 46.5 141 ILE A C 1
ATOM 1083 O O . ILE A 1 141 ? 6.488 17.422 -7.934 1 46.5 141 ILE A O 1
ATOM 1087 N N . SER A 1 142 ? 6.469 15.641 -9.656 1 43.97 142 SER A N 1
ATOM 1088 C CA . SER A 1 142 ? 6.66 16.625 -10.711 1 43.97 142 SER A CA 1
ATOM 1089 C C . SER A 1 142 ? 5.445 17.547 -10.836 1 43.97 142 SER A C 1
ATOM 1091 O O . SER A 1 142 ? 5.379 18.375 -11.75 1 43.97 142 SER A O 1
ATOM 1093 N N . SER A 1 143 ? 4.281 17 -10.469 1 44.22 143 SER A N 1
ATOM 1094 C CA . SER A 1 143 ? 3.332 18.078 -10.695 1 44.22 143 SER A CA 1
ATOM 1095 C C . SER A 1 143 ? 3.977 19.438 -10.453 1 44.22 143 SER A C 1
ATOM 1097 O O . SER A 1 143 ? 4.355 19.766 -9.328 1 44.22 143 SER A O 1
ATOM 1099 N N . SER A 1 144 ? 4.754 19.75 -11.406 1 36.88 144 SER A N 1
ATOM 1100 C CA . SER A 1 144 ? 5.477 20.953 -11.82 1 36.88 144 SER A CA 1
ATOM 1101 C C . SER A 1 144 ? 4.805 22.203 -11.273 1 36.88 144 SER A C 1
ATOM 1103 O O . SER A 1 144 ? 3.578 22.281 -11.188 1 36.88 144 SER A O 1
ATOM 1105 N N . LEU A 1 145 ? 5.59 22.938 -10.5 1 38.72 145 LEU A N 1
ATOM 1106 C CA . LEU A 1 145 ? 5.543 24.406 -10.492 1 38.72 145 LEU A CA 1
ATOM 1107 C C . LEU A 1 145 ? 4.984 24.938 -11.805 1 38.72 145 LEU A C 1
ATOM 1109 O O . LEU A 1 145 ? 4.703 26.125 -11.93 1 38.72 145 LEU A O 1
ATOM 1113 N N . ASN A 1 146 ? 5.422 24.141 -12.852 1 34.62 146 ASN A N 1
ATOM 1114 C CA . ASN A 1 146 ? 5.297 24.844 -14.125 1 34.62 146 ASN A CA 1
ATOM 1115 C C . ASN A 1 146 ? 3.834 25.078 -14.492 1 34.62 146 ASN A C 1
ATOM 1117 O O . ASN A 1 146 ? 3.504 25.234 -15.672 1 34.62 146 ASN A O 1
ATOM 1121 N N . SER A 1 147 ? 2.908 24.344 -13.82 1 34.78 147 SER A N 1
ATOM 1122 C CA . SER A 1 147 ? 1.76 24.844 -14.578 1 34.78 147 SER A CA 1
ATOM 1123 C C . SER A 1 147 ? 1.81 26.359 -14.742 1 34.78 147 SER A C 1
ATOM 1125 O O . SER A 1 147 ? 1.958 27.094 -13.758 1 34.78 147 SER A O 1
ATOM 1127 N N . THR A 1 148 ? 2.268 26.75 -15.805 1 32.53 148 THR A N 1
ATOM 1128 C CA . THR A 1 148 ? 2.127 28.125 -16.266 1 32.53 148 THR A CA 1
ATOM 1129 C C . THR A 1 148 ? 0.816 28.734 -15.766 1 32.53 148 THR A C 1
ATOM 1131 O O . THR A 1 148 ? 0.498 29.875 -16.078 1 32.53 148 THR A O 1
ATOM 1134 N N . ASP A 1 149 ? -0.232 27.922 -15.656 1 33.28 149 ASP A N 1
ATOM 1135 C CA . ASP A 1 149 ? -1.382 28.797 -15.414 1 33.28 149 ASP A CA 1
ATOM 1136 C C . ASP A 1 149 ? -1.24 29.531 -14.086 1 33.28 149 ASP A C 1
ATOM 1138 O O . ASP A 1 149 ? -0.743 28.984 -13.109 1 33.28 149 ASP A O 1
ATOM 1142 N N . ASP A 1 150 ? -1.319 30.766 -13.977 1 35.84 150 ASP A N 1
ATOM 1143 C CA . ASP A 1 150 ? -1.28 31.922 -13.102 1 35.84 150 ASP A CA 1
ATOM 1144 C C . ASP A 1 150 ? -1.938 31.625 -11.758 1 35.84 150 ASP A C 1
ATOM 1146 O O . ASP A 1 150 ? -2.061 32.5 -10.906 1 35.84 150 ASP A O 1
ATOM 1150 N N . ASP A 1 151 ? -2.885 30.75 -11.719 1 37.56 151 ASP A N 1
ATOM 1151 C CA . ASP A 1 151 ? -3.537 30.812 -10.414 1 37.56 151 ASP A CA 1
ATOM 1152 C C . ASP A 1 151 ? -2.646 30.219 -9.32 1 37.56 151 ASP A C 1
ATOM 1154 O O . ASP A 1 151 ? -2.143 29.094 -9.469 1 37.56 151 ASP A O 1
ATOM 1158 N N . GLU A 1 152 ? -2.031 30.953 -8.422 1 41.56 152 GLU A N 1
ATOM 1159 C CA . GLU A 1 152 ? -1.141 30.812 -7.273 1 41.56 152 GLU A CA 1
ATOM 1160 C C . GLU A 1 152 ? -1.325 29.469 -6.586 1 41.56 152 GLU A C 1
ATOM 1162 O O . GLU A 1 152 ? -0.352 28.844 -6.152 1 41.56 152 GLU A O 1
ATOM 1167 N N . SER A 1 153 ? -2.559 29.094 -6.176 1 44.88 153 SER A N 1
ATOM 1168 C CA . SER A 1 153 ? -2.889 27.891 -5.395 1 44.88 153 SER A CA 1
ATOM 1169 C C . SER A 1 153 ? -2.635 26.625 -6.191 1 44.88 153 SER A C 1
ATOM 1171 O O . SER A 1 153 ? -2.385 25.562 -5.617 1 44.88 153 SER A O 1
ATOM 1173 N N . SER A 1 154 ? -2.779 26.641 -7.512 1 52.94 154 SER A N 1
ATOM 1174 C CA . SER A 1 154 ? -2.816 25.531 -8.469 1 52.94 154 SER A CA 1
ATOM 1175 C C . SER A 1 154 ? -1.415 25.016 -8.758 1 52.94 154 SER A C 1
ATOM 1177 O O . SER A 1 154 ? -1.259 23.938 -9.352 1 52.94 154 SER A O 1
ATOM 1179 N N . ASN A 1 155 ? -0.283 25.703 -8.078 1 66.94 155 ASN A N 1
ATOM 1180 C CA . ASN A 1 155 ? 1.08 25.375 -8.492 1 66.94 155 ASN A CA 1
ATOM 1181 C C . ASN A 1 155 ? 1.897 24.812 -7.328 1 66.94 155 ASN A C 1
ATOM 1183 O O . ASN A 1 155 ? 3.115 24.672 -7.438 1 66.94 155 ASN A O 1
ATOM 1187 N N . LEU A 1 156 ? 1.19 24.688 -6.258 1 86.38 156 LEU A N 1
ATOM 1188 C CA . LEU A 1 156 ? 2.002 24.203 -5.148 1 86.38 156 LEU A CA 1
ATOM 1189 C C . LEU A 1 156 ? 2.242 22.703 -5.273 1 86.38 156 LEU A C 1
ATOM 1191 O O . LEU A 1 156 ? 1.371 21.969 -5.742 1 86.38 156 LEU A O 1
ATOM 1195 N N . PRO A 1 157 ? 3.377 22.312 -4.898 1 88.12 157 PRO A N 1
ATOM 1196 C CA . PRO A 1 157 ? 3.611 20.875 -4.871 1 88.12 157 PRO A CA 1
ATOM 1197 C C . PRO A 1 157 ? 2.602 20.125 -4 1 88.12 157 PRO A C 1
ATOM 1199 O O . PRO A 1 157 ? 2.145 20.656 -2.986 1 88.12 157 PRO A O 1
ATOM 1202 N N . TYR A 1 158 ? 2.285 18.922 -4.363 1 88.88 158 TYR A N 1
ATOM 1203 C CA . TYR A 1 158 ? 1.335 18.125 -3.605 1 88.88 158 TYR A CA 1
ATOM 1204 C C . TYR A 1 158 ? 1.81 17.922 -2.17 1 88.88 158 TYR A C 1
ATOM 1206 O O . TYR A 1 158 ? 0.996 17.844 -1.247 1 88.88 158 TYR A O 1
ATOM 1214 N N . SER A 1 159 ? 3.129 17.844 -2.018 1 92.5 159 SER A N 1
ATOM 1215 C CA . SER A 1 159 ? 3.654 17.688 -0.664 1 92.5 159 SER A CA 1
ATOM 1216 C C . SER A 1 159 ? 3.271 18.875 0.217 1 92.5 159 SER A C 1
ATOM 1218 O O . SER A 1 159 ? 2.875 18.688 1.37 1 92.5 159 SER A O 1
ATOM 1220 N N . THR A 1 160 ? 3.336 20.078 -0.337 1 93.12 160 THR A N 1
ATOM 1221 C CA . THR A 1 160 ? 2.967 21.297 0.388 1 93.12 160 THR A CA 1
ATOM 1222 C C . THR A 1 160 ? 1.48 21.297 0.733 1 93.12 160 THR A C 1
ATOM 1224 O O . THR A 1 160 ? 1.1 21.578 1.871 1 93.12 160 THR A O 1
ATOM 1227 N N . LEU A 1 161 ? 0.713 20.953 -0.263 1 92.81 161 LEU A N 1
ATOM 1228 C CA . LEU A 1 161 ? -0.732 20.938 -0.065 1 92.81 161 LEU A CA 1
ATOM 1229 C C . LEU A 1 161 ? -1.123 19.922 1.001 1 92.81 161 LEU A C 1
ATOM 1231 O O . LEU A 1 161 ? -1.996 20.188 1.829 1 92.81 161 LEU A O 1
ATOM 1235 N N . MET A 1 162 ? -0.521 18.766 0.973 1 94.56 162 MET A N 1
ATOM 1236 C CA . MET A 1 162 ? -0.75 17.719 1.964 1 94.56 162 MET A CA 1
ATOM 1237 C C . MET A 1 162 ? -0.417 18.219 3.367 1 94.56 162 MET A C 1
ATOM 1239 O O . MET A 1 162 ? -1.246 18.141 4.273 1 94.56 162 MET A O 1
ATOM 1243 N N . LEU A 1 163 ? 0.767 18.781 3.537 1 96.19 163 LEU A N 1
ATOM 1244 C CA . LEU A 1 163 ? 1.243 19.219 4.848 1 96.19 163 LEU A CA 1
ATOM 1245 C C . LEU A 1 163 ? 0.417 20.391 5.367 1 96.19 163 LEU A C 1
ATOM 1247 O O . LEU A 1 163 ? 0.112 20.453 6.562 1 96.19 163 LEU A O 1
ATOM 1251 N N . ARG A 1 164 ? 0.018 21.266 4.465 1 95.94 164 ARG A N 1
ATOM 1252 C CA . ARG A 1 164 ? -0.837 22.391 4.855 1 95.94 164 ARG A CA 1
ATOM 1253 C C . ARG A 1 164 ? -2.199 21.891 5.332 1 95.94 164 ARG A C 1
ATOM 1255 O O . ARG A 1 164 ? -2.752 22.422 6.301 1 95.94 164 ARG A O 1
ATOM 1262 N N . SER A 1 165 ? -2.723 20.938 4.625 1 96.31 165 SER A N 1
ATOM 1263 C CA . SER A 1 165 ? -4.004 20.359 5.016 1 96.31 165 SER A CA 1
ATOM 1264 C C . SER A 1 165 ? -3.922 19.719 6.391 1 96.31 165 SER A C 1
ATOM 1266 O O . SER A 1 165 ? -4.812 19.891 7.223 1 96.31 165 SER A O 1
ATOM 1268 N N . LEU A 1 166 ? -2.883 18.969 6.637 1 97.69 166 LEU A N 1
ATOM 1269 C CA . LEU A 1 166 ? -2.695 18.328 7.941 1 97.69 166 LEU A CA 1
ATOM 1270 C C . LEU A 1 166 ? -2.549 19.391 9.031 1 97.69 166 LEU A C 1
ATOM 1272 O O . LEU A 1 166 ? -3.096 19.234 10.125 1 97.69 166 LEU A O 1
ATOM 1276 N N . GLN A 1 167 ? -1.836 20.422 8.719 1 96.69 167 GLN A N 1
ATOM 1277 C CA . GLN A 1 167 ? -1.672 21.5 9.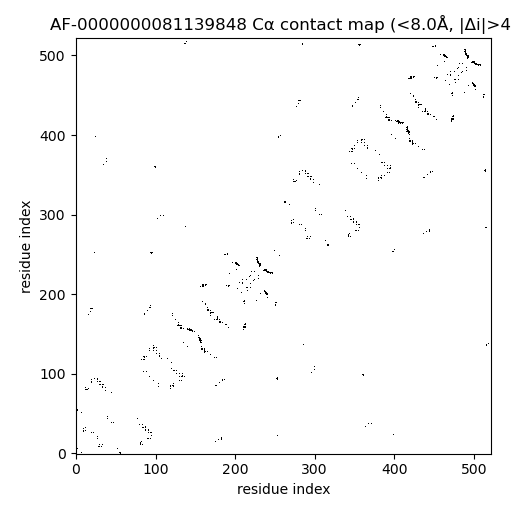695 1 96.69 167 GLN A CA 1
ATOM 1278 C C . GLN A 1 167 ? -3.01 22.156 10.016 1 96.69 167 GLN A C 1
ATOM 1280 O O . GLN A 1 167 ? -3.289 22.469 11.172 1 96.69 167 GLN A O 1
ATOM 1285 N N . SER A 1 168 ? -3.799 22.359 9 1 96.88 168 SER A N 1
ATOM 1286 C CA . SER A 1 168 ? -5.133 22.906 9.219 1 96.88 168 SER A CA 1
ATOM 1287 C C . SER A 1 168 ? -5.957 22 10.133 1 96.88 168 SER A C 1
ATOM 1289 O O . SER A 1 168 ? -6.727 22.5 10.961 1 96.88 168 SER A O 1
ATOM 1291 N N . ASN A 1 169 ? -5.844 20.688 9.953 1 97.38 169 ASN A N 1
ATOM 1292 C CA . ASN A 1 169 ? -6.523 19.734 10.828 1 97.38 169 ASN A CA 1
ATOM 1293 C C . ASN A 1 169 ? -6.07 19.891 12.281 1 97.38 169 ASN A C 1
ATOM 1295 O O . ASN A 1 169 ? -6.883 19.781 13.203 1 97.38 169 ASN A O 1
ATOM 1299 N N . VAL A 1 170 ? -4.777 20.078 12.477 1 97.31 170 VAL A N 1
ATOM 1300 C CA . VAL A 1 170 ? -4.234 20.281 13.812 1 97.31 170 VAL A CA 1
ATOM 1301 C C . VAL A 1 170 ? -4.895 21.5 14.461 1 97.31 170 VAL A C 1
ATOM 1303 O O . VAL A 1 170 ? -5.277 21.469 15.633 1 97.31 170 VAL A O 1
ATOM 1306 N N . GLU A 1 171 ? -5.086 22.484 13.742 1 96.06 171 GLU A N 1
ATOM 1307 C CA . GLU A 1 171 ? -5.582 23.766 14.234 1 96.06 171 GLU A CA 1
ATOM 1308 C C . GLU A 1 171 ? -7.078 23.703 14.531 1 96.06 171 GLU A C 1
ATOM 1310 O O . GLU A 1 171 ? -7.609 24.547 15.25 1 96.06 171 GLU A O 1
ATOM 1315 N N . SER A 1 172 ? -7.805 22.703 13.969 1 94.25 172 SER A N 1
ATOM 1316 C CA . SER A 1 172 ? -9.242 22.578 14.188 1 94.25 172 SER A CA 1
ATOM 1317 C C . SER A 1 172 ? -9.555 22.219 15.641 1 94.25 172 SER A C 1
ATOM 1319 O O . SER A 1 172 ? -10.672 22.438 16.109 1 94.25 172 SER A O 1
ATOM 1321 N N . SER A 1 173 ? -8.734 21.531 16.328 1 91.31 173 SER A N 1
ATOM 1322 C CA . SER A 1 173 ? -8.828 21.094 17.719 1 91.31 173 SER A CA 1
ATOM 1323 C C . SER A 1 173 ? -9.875 20 17.875 1 91.31 173 SER A C 1
ATOM 1325 O O . SER A 1 173 ? -10.242 19.656 19 1 91.31 173 SER A O 1
ATOM 1327 N N . LEU A 1 174 ? -10.391 19.5 16.734 1 93.12 174 LEU A N 1
ATOM 1328 C CA . LEU A 1 174 ? -11.297 18.344 16.797 1 93.12 174 LEU A CA 1
ATOM 1329 C C . LEU A 1 174 ? -10.523 17.062 17.094 1 93.12 174 LEU A C 1
ATOM 1331 O O . LEU A 1 174 ? -9.5 16.797 16.469 1 93.12 174 LEU A O 1
ATOM 1335 N N . GLU A 1 175 ? -11.039 16.406 18.094 1 91.56 175 GLU A N 1
ATOM 1336 C CA . GLU A 1 175 ? -10.367 15.148 18.406 1 91.56 175 GLU A CA 1
ATOM 1337 C C . GLU A 1 175 ? -11.172 13.953 17.938 1 91.56 175 GLU A C 1
ATOM 1339 O O . GLU A 1 175 ? -12.406 13.984 17.953 1 91.56 175 GLU A O 1
ATOM 1344 N N . PRO A 1 176 ? -10.414 12.812 17.406 1 93.19 176 PRO A N 1
ATOM 1345 C CA . PRO A 1 176 ? -8.969 12.555 17.453 1 93.19 176 PRO A CA 1
ATOM 1346 C C . PRO A 1 176 ? -8.234 13.086 16.234 1 93.19 176 PRO A C 1
ATOM 1348 O O . PRO A 1 176 ? -7.027 12.883 16.094 1 93.19 176 PRO A O 1
ATOM 1351 N N . LEU A 1 177 ? -8.836 13.852 15.383 1 95.25 177 LEU A N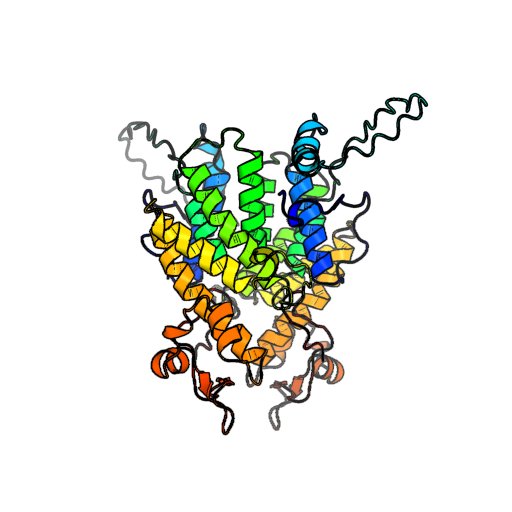 1
ATOM 1352 C CA . LEU A 1 177 ? -8.305 14.359 14.117 1 95.25 177 LEU A CA 1
ATOM 1353 C C . LEU A 1 177 ? -7.055 15.195 14.352 1 95.25 177 LEU A C 1
ATOM 1355 O O . LEU A 1 177 ? -6.035 14.992 13.688 1 95.25 177 LEU A O 1
ATOM 1359 N N . ALA A 1 178 ? -7.129 16.078 15.289 1 96.19 178 ALA A N 1
ATOM 1360 C CA . ALA A 1 178 ? -6.035 17 15.539 1 96.19 178 ALA A CA 1
ATOM 1361 C C . ALA A 1 178 ? -4.785 16.266 16.016 1 96.19 178 ALA A C 1
ATOM 1363 O O . ALA A 1 178 ? -3.689 16.5 15.5 1 96.19 178 ALA A O 1
ATOM 1364 N N . THR A 1 179 ? -4.969 15.352 16.906 1 96 179 THR A N 1
ATOM 1365 C CA . THR A 1 179 ? -3.85 14.594 17.453 1 96 179 THR A CA 1
ATOM 1366 C C . THR A 1 179 ? -3.18 13.758 16.359 1 96 179 THR A C 1
ATOM 1368 O O . THR A 1 179 ? -1.96 13.812 16.188 1 96 179 THR A O 1
ATOM 1371 N N . TYR A 1 180 ? -3.932 13.062 15.641 1 96.5 180 TYR A N 1
ATOM 1372 C CA . TYR A 1 180 ? -3.395 12.195 14.594 1 96.5 180 TYR A CA 1
ATOM 1373 C C . TYR A 1 180 ? -2.752 13.023 13.484 1 96.5 180 TYR A C 1
ATOM 1375 O O . TYR A 1 180 ? -1.717 12.633 12.938 1 96.5 180 TYR A O 1
ATOM 1383 N N . SER A 1 181 ? -3.35 14.109 13.156 1 97.56 181 SER A N 1
ATOM 1384 C CA . SER A 1 181 ? -2.791 14.961 12.109 1 97.56 181 SER A CA 1
ATOM 1385 C C . SER A 1 181 ? -1.429 15.516 12.523 1 97.56 181 SER A C 1
ATOM 1387 O O . SER A 1 181 ? -0.52 15.609 11.695 1 97.56 181 SER A O 1
ATOM 1389 N N . LYS A 1 182 ? -1.313 15.852 13.758 1 97 182 LYS A N 1
ATOM 1390 C CA . LYS A 1 182 ? -0.037 16.344 14.258 1 97 182 LYS A CA 1
ATOM 1391 C C . LYS A 1 182 ? 1.071 15.32 14.07 1 97 182 LYS A C 1
ATOM 1393 O O . LYS A 1 182 ? 2.17 15.656 13.625 1 97 182 LYS A O 1
ATOM 1398 N N . GLU A 1 183 ? 0.773 14.156 14.375 1 95.44 183 GLU A N 1
ATOM 1399 C CA . GLU A 1 183 ? 1.74 13.078 14.211 1 95.44 183 GLU A CA 1
ATOM 1400 C C . GLU A 1 183 ? 2.025 12.805 12.742 1 95.44 183 GLU A C 1
ATOM 1402 O O . GLU A 1 183 ? 3.176 12.586 12.352 1 95.44 183 GLU A O 1
ATOM 1407 N N . LEU A 1 184 ? 1.031 12.875 11.938 1 96 184 LEU A N 1
ATOM 1408 C CA . LEU A 1 184 ? 1.192 12.625 10.508 1 96 184 LEU A CA 1
ATOM 1409 C C . LEU A 1 184 ? 2.008 13.734 9.852 1 96 184 LEU A C 1
ATOM 1411 O O . LEU A 1 184 ? 2.758 13.484 8.906 1 96 184 LEU A O 1
ATOM 1415 N N . VAL A 1 185 ? 1.878 14.961 10.359 1 96.38 185 VAL A N 1
ATOM 1416 C CA . VAL A 1 185 ? 2.707 16.047 9.844 1 96.38 185 VAL A CA 1
ATOM 1417 C C . VAL A 1 185 ? 4.184 15.672 9.961 1 96.38 185 VAL A C 1
ATOM 1419 O O . VAL A 1 185 ? 4.941 15.797 9 1 96.38 185 VAL A O 1
ATOM 1422 N N . SER A 1 186 ? 4.504 15.188 11.078 1 92.94 186 SER A N 1
ATOM 1423 C CA . SER A 1 186 ? 5.891 14.812 11.328 1 92.94 186 SER A CA 1
ATOM 1424 C C . SER A 1 186 ? 6.324 13.672 10.414 1 92.94 186 SER A C 1
ATOM 1426 O O . SER A 1 186 ? 7.355 13.758 9.742 1 92.94 186 SER A O 1
ATOM 1428 N N . ILE A 1 187 ? 5.582 12.695 10.305 1 92.06 187 ILE A N 1
ATOM 1429 C CA . ILE A 1 187 ? 5.902 11.508 9.523 1 92.06 187 ILE A CA 1
ATOM 1430 C C . ILE A 1 187 ? 6.016 11.875 8.047 1 92.06 187 ILE A C 1
ATOM 1432 O O . ILE A 1 187 ? 6.977 11.492 7.379 1 92.06 187 ILE A O 1
ATOM 1436 N N . PHE A 1 188 ? 5.086 12.641 7.57 1 93.94 188 PHE A N 1
ATOM 1437 C CA . PHE A 1 188 ? 5.055 12.938 6.145 1 93.94 188 PHE A CA 1
ATOM 1438 C C . PHE A 1 188 ? 6.172 13.906 5.77 1 93.94 188 PHE A C 1
ATOM 1440 O O . PHE A 1 188 ? 6.703 13.844 4.656 1 93.94 188 PHE A O 1
ATOM 1447 N N . ARG A 1 189 ? 6.523 14.75 6.676 1 93.62 189 ARG A N 1
ATOM 1448 C CA . ARG A 1 189 ? 7.668 15.609 6.387 1 93.62 189 ARG A CA 1
ATOM 1449 C C . ARG A 1 189 ? 8.93 14.781 6.152 1 93.62 189 ARG A C 1
ATOM 1451 O O . ARG A 1 189 ? 9.688 15.047 5.215 1 93.62 189 ARG A O 1
ATOM 1458 N N . TYR A 1 190 ? 9.07 13.805 6.898 1 92.88 190 TYR A N 1
ATOM 1459 C CA . TYR A 1 190 ? 10.242 12.953 6.703 1 92.88 190 TYR A CA 1
ATOM 1460 C C . TYR A 1 190 ? 10.102 12.109 5.441 1 92.88 190 TYR A C 1
ATOM 1462 O O . TYR A 1 190 ? 11.086 11.836 4.758 1 92.88 190 TYR A O 1
ATOM 1470 N N . ARG A 1 191 ? 8.891 11.703 5.133 1 90.56 191 ARG A N 1
ATOM 1471 C CA . ARG A 1 191 ? 8.688 10.969 3.885 1 90.56 191 ARG A CA 1
ATOM 1472 C C . ARG A 1 191 ? 9.016 11.844 2.678 1 90.56 191 ARG A C 1
ATOM 1474 O O . ARG A 1 191 ? 9.672 11.391 1.737 1 90.56 191 ARG A O 1
ATOM 1481 N N . VAL A 1 192 ? 8.539 13.008 2.746 1 90.62 192 VAL A N 1
ATOM 1482 C CA . VAL A 1 192 ? 8.82 13.961 1.676 1 90.62 192 VAL A CA 1
ATOM 1483 C C . VAL A 1 192 ? 10.328 14.195 1.581 1 90.62 192 VAL A C 1
ATOM 1485 O O . VAL A 1 192 ? 10.898 14.172 0.489 1 90.62 192 VAL A O 1
ATOM 1488 N N . ASN A 1 193 ? 10.93 14.344 2.729 1 93.06 193 ASN A N 1
ATOM 1489 C CA . ASN A 1 193 ? 12.375 14.562 2.773 1 93.06 193 ASN A CA 1
ATOM 1490 C C . ASN A 1 193 ? 13.141 13.406 2.141 1 93.06 193 ASN A C 1
ATOM 1492 O O . ASN A 1 193 ? 14.07 13.617 1.366 1 93.06 193 ASN A O 1
ATOM 1496 N N . ASP A 1 194 ? 12.742 12.266 2.453 1 89.44 194 ASP A N 1
ATOM 1497 C CA . ASP A 1 194 ? 13.391 11.086 1.894 1 89.44 194 ASP A CA 1
ATOM 1498 C C . ASP A 1 194 ? 13.281 11.062 0.371 1 89.44 194 ASP A C 1
ATOM 1500 O O . ASP A 1 194 ? 14.25 10.75 -0.324 1 89.44 194 ASP A O 1
ATOM 1504 N N . ARG A 1 195 ? 12.211 11.422 -0.069 1 87.19 195 ARG A N 1
ATOM 1505 C CA . ARG A 1 195 ? 12 11.461 -1.513 1 87.19 195 ARG A CA 1
ATOM 1506 C C . ARG A 1 195 ? 12.836 12.555 -2.162 1 87.19 195 ARG A C 1
ATOM 1508 O O . ARG A 1 195 ? 13.398 12.352 -3.242 1 87.19 195 ARG A O 1
ATOM 1515 N N . LEU A 1 196 ? 12.875 13.688 -1.521 1 89.31 196 LEU A N 1
ATOM 1516 C CA . LEU A 1 196 ? 13.672 14.773 -2.062 1 89.31 196 LEU A CA 1
ATOM 1517 C C . LEU A 1 196 ? 15.148 14.391 -2.121 1 89.31 196 LEU A C 1
ATOM 1519 O O . LEU A 1 196 ? 15.82 14.625 -3.129 1 89.31 196 LEU A O 1
ATOM 1523 N N . ARG A 1 197 ? 15.578 13.742 -1.112 1 90.94 197 ARG A N 1
ATOM 1524 C CA . ARG A 1 197 ? 16.984 13.359 -1.025 1 90.94 197 ARG A CA 1
ATOM 1525 C C . ARG A 1 197 ? 17.328 12.305 -2.07 1 90.94 197 ARG A C 1
ATOM 1527 O O . ARG A 1 197 ? 18.453 12.266 -2.572 1 90.94 197 ARG A O 1
ATOM 1534 N N . SER A 1 198 ? 16.391 11.516 -2.434 1 84.12 198 SER A N 1
ATOM 1535 C CA . SER A 1 198 ? 16.641 10.461 -3.412 1 84.12 198 SER A CA 1
ATOM 1536 C C . SER A 1 198 ? 16.438 10.969 -4.836 1 84.12 198 SER A C 1
ATOM 1538 O O . SER A 1 198 ? 16.953 10.375 -5.789 1 84.12 198 SER A O 1
ATOM 1540 N N . SER A 1 199 ? 15.773 12.07 -4.996 1 82.5 199 SER A N 1
ATOM 1541 C CA . SER A 1 199 ? 15.383 12.516 -6.332 1 82.5 199 SER A CA 1
ATOM 1542 C C . SER A 1 199 ? 16.281 13.656 -6.812 1 82.5 199 SER A C 1
ATOM 1544 O O . SER A 1 199 ? 16.375 13.914 -8.016 1 82.5 199 SER A O 1
ATOM 1546 N N . PHE A 1 200 ? 16.828 14.336 -5.828 1 85.38 200 PHE A N 1
ATOM 1547 C CA . PHE A 1 200 ? 17.578 15.523 -6.207 1 85.38 200 PHE A CA 1
ATOM 1548 C C . PHE A 1 200 ? 19.031 15.398 -5.77 1 85.38 200 PHE A C 1
ATOM 1550 O O . PHE A 1 200 ? 19.312 15.141 -4.598 1 85.38 200 PHE A O 1
ATOM 1557 N N . ASP A 1 201 ? 19.891 15.633 -6.75 1 89.56 201 ASP A N 1
ATOM 1558 C CA . ASP A 1 201 ? 21.297 15.789 -6.395 1 89.56 201 ASP A CA 1
ATOM 1559 C C . ASP A 1 201 ? 21.562 17.125 -5.711 1 89.56 201 ASP A C 1
ATOM 1561 O O . ASP A 1 201 ? 22.438 17.25 -4.859 1 89.56 201 ASP A O 1
ATOM 1565 N N . ASP A 1 202 ? 20.844 18.109 -6.148 1 92.44 202 ASP A N 1
ATOM 1566 C CA . ASP A 1 202 ? 20.812 19.453 -5.562 1 92.44 202 ASP A CA 1
ATOM 1567 C C . ASP A 1 202 ? 19.422 20.078 -5.723 1 92.44 202 ASP A C 1
ATOM 1569 O O . ASP A 1 202 ? 18.703 19.766 -6.68 1 92.44 202 ASP A O 1
ATOM 1573 N N . ILE A 1 203 ? 19.031 20.844 -4.738 1 92.56 203 ILE A N 1
ATOM 1574 C CA . ILE A 1 203 ? 17.734 21.5 -4.777 1 92.56 203 ILE A CA 1
ATOM 1575 C C . ILE A 1 203 ? 17.859 22.938 -4.277 1 92.56 203 ILE A C 1
ATOM 1577 O O . ILE A 1 203 ? 18.625 23.219 -3.359 1 92.56 203 ILE A O 1
ATOM 1581 N N . ARG A 1 204 ? 17.188 23.844 -4.945 1 93.88 204 ARG A N 1
ATOM 1582 C CA . ARG A 1 204 ? 17.172 25.219 -4.441 1 93.88 204 ARG A CA 1
ATOM 1583 C C . ARG A 1 204 ? 16.594 25.266 -3.031 1 93.88 204 ARG A C 1
ATOM 1585 O O . ARG A 1 204 ? 15.609 24.594 -2.727 1 93.88 204 ARG A O 1
ATOM 1592 N N . GLU A 1 205 ? 17.125 26.141 -2.229 1 93.19 205 GLU A N 1
ATOM 1593 C CA . GLU A 1 205 ? 16.719 26.25 -0.834 1 93.19 205 GLU A CA 1
ATOM 1594 C C . GLU A 1 205 ? 15.234 26.641 -0.73 1 93.19 205 GLU A C 1
ATOM 1596 O O . GLU A 1 205 ? 14.5 26.078 0.089 1 93.19 205 GLU A O 1
ATOM 1601 N N . ASP A 1 206 ? 14.812 27.578 -1.49 1 91.12 206 ASP A N 1
ATOM 1602 C CA . ASP A 1 206 ? 13.414 28.016 -1.438 1 91.12 206 ASP A CA 1
ATOM 1603 C C . ASP A 1 206 ? 12.477 26.891 -1.887 1 91.12 206 ASP A C 1
ATOM 1605 O O . ASP A 1 206 ? 11.383 26.75 -1.343 1 91.12 206 ASP A O 1
ATOM 1609 N N . GLU A 1 207 ? 12.836 26.062 -2.816 1 90.88 207 GLU A N 1
ATOM 1610 C CA . GLU A 1 207 ? 12.047 24.922 -3.264 1 90.88 207 GLU A CA 1
ATOM 1611 C C . GLU A 1 207 ? 11.945 23.859 -2.174 1 90.88 207 GLU A C 1
ATOM 1613 O O . GLU A 1 207 ? 10.867 23.297 -1.943 1 90.88 207 GLU A O 1
ATOM 1618 N N . PHE A 1 208 ? 13.055 23.641 -1.571 1 94.31 208 PHE A N 1
ATOM 1619 C CA . PHE A 1 208 ? 13.07 22.688 -0.47 1 94.31 208 PHE A CA 1
ATOM 1620 C C . PHE A 1 208 ? 12.109 23.109 0.634 1 94.31 208 PHE A C 1
ATOM 1622 O O . PHE A 1 208 ? 11.266 22.312 1.062 1 94.31 208 PHE A O 1
ATOM 1629 N N . MET A 1 209 ? 12.258 24.375 1.036 1 94.81 209 MET A N 1
ATOM 1630 C CA . MET A 1 209 ? 11.43 24.891 2.115 1 94.81 209 MET A CA 1
ATOM 1631 C C . MET A 1 209 ? 9.953 24.844 1.733 1 94.81 209 MET A C 1
ATOM 1633 O O . MET A 1 209 ? 9.102 24.516 2.562 1 94.81 209 MET A O 1
ATOM 1637 N N . LEU A 1 210 ? 9.617 25.109 0.525 1 93 210 LEU A N 1
ATOM 1638 C CA . LEU A 1 210 ? 8.25 25.078 0.026 1 93 210 LEU A CA 1
ATOM 1639 C C . LEU A 1 210 ? 7.691 23.656 0.058 1 93 210 LEU A C 1
ATOM 1641 O O . LEU A 1 210 ? 6.594 23.422 0.571 1 93 210 LEU A O 1
ATOM 1645 N N . ARG A 1 211 ? 8.453 22.703 -0.418 1 91.94 211 ARG 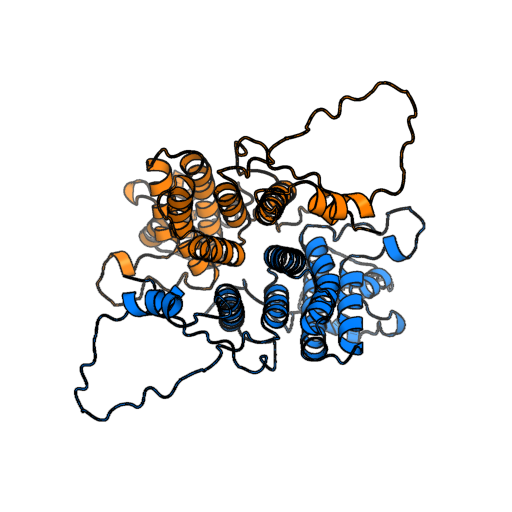A N 1
ATOM 1646 C CA . ARG A 1 211 ? 8 21.312 -0.514 1 91.94 211 ARG A CA 1
ATOM 1647 C C . ARG A 1 211 ? 7.836 20.688 0.871 1 91.94 211 ARG A C 1
ATOM 1649 O O . ARG A 1 211 ? 6.984 19.828 1.069 1 91.94 211 ARG A O 1
ATOM 1656 N N . MET A 1 212 ? 8.609 21.234 1.799 1 94.38 212 MET A N 1
ATOM 1657 C CA . MET A 1 212 ? 8.57 20.75 3.172 1 94.38 212 MET A CA 1
ATOM 1658 C C . MET A 1 212 ? 7.559 21.531 4.004 1 94.38 212 MET A C 1
ATOM 1660 O O . MET A 1 212 ? 7.316 21.203 5.164 1 94.38 212 MET A O 1
ATOM 1664 N N . ASN A 1 213 ? 6.895 22.438 3.326 1 94.69 213 ASN A N 1
ATOM 1665 C CA . ASN A 1 213 ? 5.977 23.359 3.994 1 94.69 213 ASN A CA 1
ATOM 1666 C C . ASN A 1 213 ? 6.605 23.969 5.238 1 94.69 213 ASN A C 1
ATOM 1668 O O . ASN A 1 213 ? 6.012 23.938 6.32 1 94.69 213 ASN A O 1
ATOM 1672 N N . LEU A 1 214 ? 7.832 24.453 5.051 1 94.19 214 LEU A N 1
ATOM 1673 C CA . LEU A 1 214 ? 8.562 25.188 6.07 1 94.19 214 LEU A CA 1
ATOM 1674 C C . LEU A 1 214 ? 8.703 26.656 5.68 1 94.19 214 LEU A C 1
ATOM 1676 O O . LEU A 1 214 ? 8.688 27 4.492 1 94.19 214 LEU A O 1
ATOM 1680 N N . ASN A 1 215 ? 8.773 27.438 6.668 1 90.31 215 ASN A N 1
ATOM 1681 C CA . ASN A 1 215 ? 8.992 28.859 6.402 1 90.31 215 ASN A CA 1
ATOM 1682 C C . ASN A 1 215 ? 10.438 29.125 6.012 1 90.31 215 ASN A C 1
ATOM 1684 O O . ASN A 1 215 ? 11.367 28.672 6.684 1 90.31 215 ASN A O 1
ATOM 1688 N N . ILE A 1 216 ? 10.594 29.844 4.977 1 86 216 ILE A N 1
ATOM 1689 C CA . ILE A 1 216 ? 11.922 30.156 4.457 1 86 216 ILE A CA 1
ATOM 1690 C C . ILE A 1 216 ? 12.734 30.891 5.52 1 86 216 ILE A C 1
ATOM 1692 O O . ILE A 1 216 ? 13.961 30.734 5.582 1 86 216 ILE A O 1
ATOM 1696 N N . SER A 1 217 ? 12.078 31.656 6.367 1 84.88 217 SER A N 1
ATOM 1697 C CA . SER A 1 217 ? 12.75 32.406 7.422 1 84.88 217 SER A CA 1
ATOM 1698 C C . SER A 1 217 ? 13.367 31.484 8.461 1 84.88 217 SER A C 1
ATOM 1700 O O . SER A 1 217 ? 14.25 31.891 9.219 1 84.88 217 SER A O 1
ATOM 1702 N N . ASP A 1 218 ? 12.961 30.281 8.438 1 82.25 218 ASP A N 1
ATOM 1703 C CA . ASP A 1 218 ? 13.438 29.312 9.422 1 82.25 218 ASP A CA 1
ATOM 1704 C C . ASP A 1 218 ? 14.547 28.438 8.844 1 82.25 218 ASP A C 1
ATOM 1706 O O . ASP A 1 218 ? 14.969 27.469 9.477 1 82.25 218 ASP A O 1
ATOM 1710 N N . SER A 1 219 ? 14.906 28.766 7.641 1 81.62 219 SER A N 1
ATOM 1711 C CA . SER A 1 219 ? 15.867 27.938 6.926 1 81.62 219 SER A CA 1
ATOM 1712 C C . SER A 1 219 ? 17.266 28.078 7.516 1 81.62 219 SER A C 1
ATOM 1714 O O . SER A 1 219 ? 18.203 28.469 6.824 1 81.62 219 SER A O 1
ATOM 1716 N N . GLY A 1 220 ? 17.469 27.922 8.758 1 85 220 GLY A N 1
ATOM 1717 C CA . GLY A 1 220 ? 18.781 27.906 9.383 1 85 220 GLY A CA 1
ATOM 1718 C C . GLY A 1 220 ? 19.484 26.562 9.266 1 85 220 GLY A C 1
ATOM 1719 O O . GLY A 1 220 ? 18.875 25.578 8.828 1 85 220 GLY A O 1
ATOM 1720 N N . ASP A 1 221 ? 20.734 26.531 9.586 1 86.88 221 ASP A N 1
ATOM 1721 C CA . ASP A 1 221 ? 21.547 25.328 9.477 1 86.88 221 ASP A CA 1
ATOM 1722 C C . ASP A 1 221 ? 20.984 24.203 10.336 1 86.88 221 ASP A C 1
ATOM 1724 O O . ASP A 1 221 ? 21.062 23.031 9.961 1 86.88 221 ASP A O 1
ATOM 1728 N N . ASP A 1 222 ? 20.312 24.641 11.352 1 90.75 222 ASP A N 1
ATOM 1729 C CA . ASP A 1 222 ? 19.766 23.641 12.258 1 90.75 222 ASP A CA 1
ATOM 1730 C C . ASP A 1 222 ? 18.656 22.828 11.578 1 90.75 222 ASP A C 1
ATOM 1732 O O . ASP A 1 222 ? 18.609 21.609 11.703 1 90.75 222 ASP A O 1
ATOM 1736 N N . VAL A 1 223 ? 17.812 23.578 10.844 1 92.56 223 VAL A N 1
ATOM 1737 C CA . VAL A 1 223 ? 16.688 22.953 10.156 1 92.56 223 VAL A CA 1
ATOM 1738 C C . VAL A 1 223 ? 17.203 22.062 9.023 1 92.56 223 VAL A C 1
ATOM 1740 O O . VAL A 1 223 ? 16.766 20.938 8.852 1 92.56 223 VAL A O 1
ATOM 1743 N N . LEU A 1 224 ? 1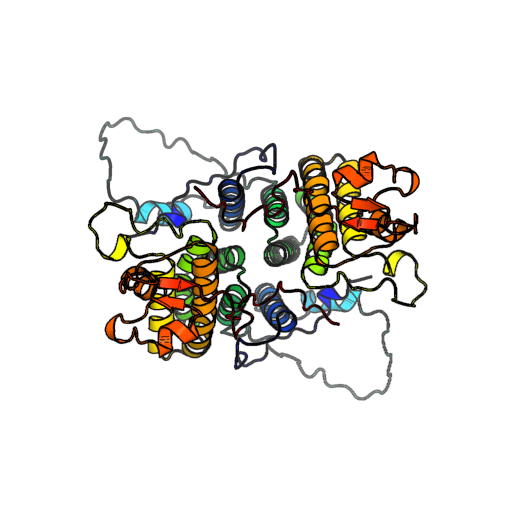8.156 22.531 8.328 1 94.06 224 LEU A N 1
ATOM 1744 C CA . LEU A 1 224 ? 18.703 21.797 7.199 1 94.06 224 LEU A CA 1
ATOM 1745 C C . LEU A 1 224 ? 19.406 20.516 7.672 1 94.06 224 LEU A C 1
ATOM 1747 O O . LEU A 1 224 ? 19.203 19.453 7.082 1 94.06 224 LEU A O 1
ATOM 1751 N N . GLU A 1 225 ? 20.094 20.641 8.781 1 93 225 GLU A N 1
ATOM 1752 C CA . GLU A 1 225 ? 20.812 19.5 9.336 1 93 225 GLU A CA 1
ATOM 1753 C C . GLU A 1 225 ? 19.828 18.438 9.844 1 93 225 GLU A C 1
ATOM 1755 O O . GLU A 1 225 ? 20.094 17.234 9.742 1 93 225 GLU A O 1
ATOM 1760 N N . ARG A 1 226 ? 18.781 18.984 10.344 1 93.62 226 ARG A N 1
ATOM 1761 C CA . ARG A 1 226 ? 17.766 18.078 10.852 1 93.62 226 ARG A CA 1
ATOM 1762 C C . ARG A 1 226 ? 17.281 17.125 9.766 1 93.62 226 ARG A C 1
ATOM 1764 O O . ARG A 1 226 ? 16.969 15.969 10.039 1 93.62 226 ARG A O 1
ATOM 1771 N N . TYR A 1 227 ? 17.266 17.594 8.578 1 94.69 227 TYR A N 1
ATOM 1772 C CA . TYR A 1 227 ? 16.719 16.797 7.48 1 94.69 227 TYR A CA 1
ATOM 1773 C C . TYR A 1 227 ? 17.828 16.312 6.551 1 94.69 227 TYR A C 1
ATOM 1775 O O . TYR A 1 227 ? 17.547 15.789 5.469 1 94.69 227 TYR A O 1
ATOM 1783 N N . GLY A 1 228 ? 19.047 16.484 6.918 1 95.44 228 GLY A N 1
ATOM 1784 C CA . GLY A 1 228 ? 20.172 15.898 6.211 1 95.44 228 GLY A CA 1
ATOM 1785 C C . GLY A 1 228 ? 20.578 16.688 4.984 1 95.44 228 GLY A C 1
ATOM 1786 O O . GLY A 1 228 ? 21.031 16.109 3.99 1 95.44 228 GLY A O 1
ATOM 1787 N N . TRP A 1 229 ? 20.328 17.938 5.062 1 95.75 229 TRP A N 1
ATOM 1788 C CA . TRP A 1 229 ? 20.734 18.797 3.949 1 95.75 229 TRP A CA 1
ATOM 1789 C C . TRP A 1 229 ? 21.828 19.766 4.379 1 95.75 229 TRP A C 1
ATOM 1791 O O . TRP A 1 229 ? 21.938 20.094 5.562 1 95.75 229 TRP A O 1
ATOM 1801 N N . GLN A 1 230 ? 22.672 20.188 3.473 1 94.31 230 GLN A N 1
ATOM 1802 C CA . GLN A 1 230 ? 23.688 21.203 3.664 1 94.31 230 GLN A CA 1
ATOM 1803 C C . GLN A 1 230 ? 23.781 22.125 2.447 1 94.31 230 GLN A C 1
ATOM 1805 O O . GLN A 1 230 ? 23.359 21.75 1.353 1 94.31 230 GLN A O 1
ATOM 1810 N N . ARG A 1 231 ? 24.281 23.266 2.666 1 93.5 231 ARG A N 1
ATOM 1811 C CA . ARG A 1 231 ? 24.453 24.203 1.564 1 93.5 231 ARG A CA 1
ATOM 1812 C C . ARG A 1 231 ? 25.578 23.75 0.633 1 93.5 231 ARG A C 1
ATOM 1814 O O . ARG A 1 231 ? 26.594 23.25 1.09 1 93.5 231 ARG A O 1
ATOM 1821 N N . ALA A 1 232 ? 25.188 23.828 -0.669 1 92.69 232 ALA A N 1
ATOM 1822 C CA . ALA A 1 232 ? 26.172 23.453 -1.666 1 92.69 232 ALA A CA 1
ATOM 1823 C C . ALA A 1 232 ? 27.422 24.328 -1.562 1 92.69 232 ALA A C 1
ATOM 1825 O O . ALA A 1 232 ? 27.312 25.531 -1.28 1 92.69 232 ALA A O 1
ATOM 1826 N N . PRO A 1 233 ? 28.547 23.609 -1.873 1 86.88 233 PRO A N 1
ATOM 1827 C CA . PRO A 1 233 ? 29.766 24.438 -1.888 1 86.88 233 PRO A CA 1
ATOM 1828 C C . PRO A 1 233 ? 29.719 25.531 -2.941 1 86.88 233 PRO A C 1
ATOM 1830 O O . PRO A 1 233 ? 29.453 25.266 -4.117 1 86.88 233 PRO A O 1
ATOM 1833 N N . GLY A 1 234 ? 29.922 26.781 -2.607 1 86.06 234 GLY A N 1
ATOM 1834 C CA . GLY A 1 234 ? 30.031 27.875 -3.547 1 86.06 234 GLY A CA 1
ATOM 1835 C C . GLY A 1 234 ? 28.688 28.516 -3.869 1 86.06 234 GLY A C 1
ATOM 1836 O O . GLY A 1 234 ? 28.641 29.625 -4.422 1 86.06 234 GLY A O 1
ATOM 1837 N N . ASP A 1 235 ? 27.625 27.844 -3.832 1 77.38 235 ASP A N 1
ATOM 1838 C CA . ASP A 1 235 ? 26.297 28.375 -4.102 1 77.38 235 ASP A CA 1
ATOM 1839 C C . ASP A 1 235 ? 25.391 28.219 -2.887 1 77.38 235 ASP A C 1
ATOM 1841 O O . ASP A 1 235 ? 24.797 27.156 -2.68 1 77.38 235 ASP A O 1
ATOM 1845 N N . VAL A 1 236 ? 25.219 29.328 -2.211 1 81.38 236 VAL A N 1
ATOM 1846 C CA . VAL A 1 236 ? 24.547 29.281 -0.914 1 81.38 236 VAL A CA 1
ATOM 1847 C C . VAL A 1 236 ? 23.047 29.156 -1.113 1 81.38 236 VAL A C 1
ATOM 1849 O O . VAL A 1 236 ? 22.312 28.891 -0.162 1 81.38 236 VAL A O 1
ATOM 1852 N N . SER A 1 237 ? 22.625 29.188 -2.355 1 90.5 237 SER A N 1
ATOM 1853 C CA . SER A 1 237 ? 21.188 29.125 -2.574 1 90.5 237 SER A CA 1
ATOM 1854 C C . SER A 1 237 ? 20.734 27.688 -2.855 1 90.5 237 SER A C 1
ATOM 1856 O O . SER A 1 237 ? 19.531 27.406 -2.9 1 90.5 237 SER A O 1
ATOM 1858 N N . HIS A 1 238 ? 21.75 26.781 -2.963 1 94.69 238 HIS A N 1
ATOM 1859 C CA . HIS A 1 238 ? 21.422 25.391 -3.26 1 94.69 238 HIS A CA 1
ATOM 1860 C C . HIS A 1 238 ? 21.844 24.469 -2.113 1 94.69 238 HIS A C 1
ATOM 1862 O O . HIS A 1 238 ? 22.797 24.766 -1.395 1 94.69 238 HIS A O 1
ATOM 1868 N N . LEU A 1 239 ? 20.984 23.469 -2.008 1 95.25 239 LEU A N 1
ATOM 1869 C CA . LEU A 1 239 ? 21.219 22.469 -0.973 1 95.25 239 LEU A CA 1
ATOM 1870 C C . LEU A 1 239 ? 21.625 21.141 -1.591 1 95.25 239 LEU A C 1
ATOM 1872 O O . LEU A 1 239 ? 21.125 20.766 -2.652 1 95.25 239 LEU A O 1
ATOM 1876 N N . VAL A 1 240 ? 22.516 20.484 -0.95 1 95.38 240 VAL A N 1
ATOM 1877 C CA . VAL A 1 240 ? 22.922 19.141 -1.341 1 95.38 240 VAL A CA 1
ATOM 1878 C C . VAL A 1 240 ? 22.734 18.172 -0.162 1 95.38 240 VAL A C 1
ATOM 1880 O O . VAL A 1 240 ? 22.891 18.578 0.995 1 95.38 240 VAL A O 1
ATOM 1883 N N . PRO A 1 241 ? 22.328 16.922 -0.454 1 94.81 241 PRO A N 1
ATOM 1884 C CA . PRO A 1 241 ? 22.125 15.969 0.641 1 94.81 241 PRO A CA 1
ATOM 1885 C C . PRO A 1 241 ? 23.422 15.602 1.351 1 94.81 241 PRO A C 1
ATOM 1887 O O . PRO A 1 241 ? 24.453 15.391 0.697 1 94.81 241 PRO A O 1
ATOM 1890 N N . ASN A 1 242 ? 23.422 15.688 2.662 1 94.12 242 ASN A N 1
ATOM 1891 C CA . ASN A 1 242 ? 24.5 15.094 3.459 1 94.12 242 ASN A CA 1
ATOM 1892 C C . ASN A 1 242 ? 24.453 13.57 3.414 1 94.12 242 ASN A C 1
ATOM 1894 O O . ASN A 1 242 ? 23.562 12.953 4 1 94.12 242 ASN A O 1
ATOM 1898 N N . GLN A 1 243 ? 25.344 12.953 2.85 1 89.44 243 GLN A N 1
ATOM 1899 C CA . GLN A 1 243 ? 25.328 11.523 2.572 1 89.44 243 GLN A CA 1
ATOM 1900 C C . GLN A 1 243 ? 25.469 10.711 3.857 1 89.44 243 GLN A C 1
ATOM 1902 O O . GLN A 1 243 ? 25.109 9.531 3.895 1 89.44 243 GLN A O 1
ATOM 1907 N N . GLU A 1 244 ? 25.875 11.297 4.918 1 91.12 244 GLU A N 1
ATOM 1908 C CA . GLU A 1 244 ? 26.078 10.602 6.184 1 91.12 244 GLU A CA 1
ATOM 1909 C C . GLU A 1 244 ? 24.812 10.625 7.039 1 91.12 244 GLU A C 1
ATOM 1911 O O . GLU A 1 244 ? 24.719 9.906 8.031 1 91.12 244 GLU A O 1
ATOM 1916 N N . TRP A 1 245 ? 23.922 11.438 6.641 1 92.38 245 TRP A N 1
ATOM 1917 C CA . TRP A 1 245 ? 22.688 11.617 7.406 1 92.38 245 TRP A CA 1
ATOM 1918 C C . TRP A 1 245 ? 21.797 10.383 7.312 1 92.38 245 TRP A C 1
ATOM 1920 O O . TRP A 1 245 ? 21.672 9.789 6.242 1 92.38 245 TRP A O 1
ATOM 1930 N N . LYS A 1 246 ? 21.266 10.023 8.5 1 86.69 246 LYS A N 1
ATOM 1931 C CA . LYS A 1 246 ? 20.281 8.953 8.586 1 86.69 246 LYS A CA 1
ATOM 1932 C C . LYS A 1 246 ? 18.969 9.461 9.18 1 86.69 246 LYS A C 1
ATOM 1934 O O . LYS A 1 246 ? 18.969 10.18 10.18 1 86.69 246 LYS A O 1
ATOM 1939 N N . SER A 1 247 ? 17.922 9.133 8.57 1 85.38 247 SER A N 1
ATOM 1940 C CA . SER A 1 247 ? 16.609 9.547 9.062 1 85.38 247 SER A CA 1
ATOM 1941 C C . SER A 1 247 ? 16.359 9.023 10.477 1 85.38 247 SER A C 1
ATOM 1943 O O . SER A 1 247 ? 16.562 7.836 10.742 1 85.38 247 SER A O 1
ATOM 1945 N N . PRO A 1 248 ? 15.977 9.898 11.305 1 80.25 248 PRO A N 1
ATOM 1946 C CA . PRO A 1 248 ? 15.68 9.453 12.672 1 80.25 248 PRO A CA 1
ATOM 1947 C C . PRO A 1 248 ? 14.383 8.648 12.758 1 80.25 248 PRO A C 1
ATOM 1949 O O . PRO A 1 248 ? 14.109 8.023 13.789 1 80.25 248 PRO A O 1
ATOM 1952 N N . VAL A 1 249 ? 13.578 8.836 11.781 1 74.75 249 VAL A N 1
ATOM 1953 C CA . VAL A 1 249 ? 12.273 8.18 11.812 1 74.75 249 VAL A CA 1
ATOM 1954 C C . VAL A 1 249 ? 12.18 7.164 10.672 1 74.75 249 VAL A C 1
ATOM 1956 O O . VAL A 1 249 ? 12.695 7.406 9.578 1 74.75 249 VAL A O 1
ATOM 1959 N N . ASP A 1 250 ? 11.828 5.996 11.078 1 63 250 ASP A N 1
ATOM 1960 C CA . ASP A 1 250 ? 11.484 5.035 10.031 1 63 250 ASP A CA 1
ATOM 1961 C C . ASP A 1 250 ? 10.195 5.441 9.32 1 63 250 ASP A C 1
ATOM 1963 O O . ASP A 1 250 ? 9.117 5.398 9.906 1 63 250 ASP A O 1
ATOM 1967 N N . VAL A 1 251 ? 10.43 6.266 8.383 1 59.41 251 VAL A N 1
ATOM 1968 C CA . VAL A 1 251 ? 9.305 6.859 7.676 1 59.41 251 VAL A CA 1
ATOM 1969 C C . VAL A 1 251 ? 8.516 5.77 6.953 1 59.41 251 VAL A C 1
ATOM 1971 O O . VAL A 1 251 ? 7.426 6.023 6.43 1 59.41 251 VAL A O 1
ATOM 1974 N N . GLY A 1 252 ? 9.336 4.707 6.676 1 52.94 252 GLY A N 1
ATOM 1975 C CA . GLY A 1 252 ? 8.625 3.641 5.992 1 52.94 252 GLY A CA 1
ATOM 1976 C C . GLY A 1 252 ? 7.527 3.02 6.84 1 52.94 252 GLY A C 1
ATOM 1977 O O . GLY A 1 252 ? 7.77 2.053 7.566 1 52.94 252 GLY A O 1
ATOM 1978 N N . GLY A 1 253 ? 7.027 3.807 7.828 1 45.75 253 GLY A N 1
ATOM 1979 C CA . GLY A 1 253 ? 5.969 3.158 8.586 1 45.75 253 GLY A CA 1
ATOM 1980 C C . GLY A 1 253 ? 5.949 1.651 8.422 1 45.75 253 GLY A C 1
ATOM 1981 O O . GLY A 1 253 ? 5.641 0.92 9.359 1 45.75 253 GLY A O 1
ATOM 1982 N N . GLY A 1 254 ? 5.621 0.894 7.211 1 36.28 254 GLY A N 1
ATOM 1983 C CA . GLY A 1 254 ? 5.211 -0.487 7.008 1 36.28 254 GLY A CA 1
ATOM 1984 C C . GLY A 1 254 ? 6.289 -1.337 6.359 1 36.28 254 GLY A C 1
ATOM 1985 O O . GLY A 1 254 ? 6.375 -2.539 6.613 1 36.28 254 GLY A O 1
ATOM 1986 N N . ARG A 1 255 ? 6.918 -0.923 5.195 1 36.03 255 ARG A N 1
ATOM 1987 C CA . ARG A 1 255 ? 7.594 -1.981 4.453 1 36.03 255 ARG A CA 1
ATOM 1988 C C . ARG A 1 255 ? 9.031 -2.154 4.934 1 36.03 255 ARG A C 1
ATOM 1990 O O . ARG A 1 255 ? 9.828 -2.834 4.289 1 36.03 255 ARG A O 1
ATOM 1997 N N . LYS A 1 256 ? 9.602 -1.319 5.75 1 37.44 256 LYS A N 1
ATOM 1998 C CA . LYS A 1 256 ? 11.008 -1.668 5.906 1 37.44 256 LYS A CA 1
ATOM 1999 C C . LYS A 1 256 ? 11.172 -2.992 6.648 1 37.44 256 LYS A C 1
ATOM 2001 O O . LYS A 1 256 ? 10.602 -3.178 7.727 1 37.44 256 LYS A O 1
ATOM 2006 N N . GLN A 1 257 ? 11.469 -3.939 5.934 1 32.03 257 GLN A N 1
ATOM 2007 C CA . GLN A 1 257 ? 12.047 -5.176 6.457 1 32.03 257 GLN A CA 1
ATOM 2008 C C . GLN A 1 257 ? 13.234 -4.891 7.359 1 32.03 257 GLN A C 1
ATOM 2010 O O . GLN A 1 257 ? 14.25 -4.348 6.91 1 32.03 257 GLN A O 1
ATOM 2015 N N . ARG A 1 258 ? 13.117 -4.434 8.539 1 31.3 258 ARG A N 1
ATOM 2016 C CA . ARG A 1 258 ? 14.297 -4.453 9.391 1 31.3 258 ARG A CA 1
ATOM 2017 C C . ARG A 1 258 ? 15.117 -5.715 9.164 1 31.3 258 ARG A C 1
ATOM 2019 O O . ARG A 1 258 ? 14.562 -6.809 9.016 1 31.3 258 ARG A O 1
ATOM 2026 N N . ASP A 1 259 ? 16.359 -5.566 8.781 1 26.11 259 ASP A N 1
ATOM 2027 C CA . ASP A 1 259 ? 17.484 -6.492 8.898 1 26.11 259 ASP A CA 1
ATOM 2028 C C . ASP A 1 259 ? 17.531 -7.117 10.289 1 26.11 259 ASP A C 1
ATOM 2030 O O . ASP A 1 259 ? 17.781 -6.422 11.281 1 26.11 259 ASP A O 1
ATOM 2034 N N . VAL A 1 260 ? 16.594 -7.82 10.781 1 23.56 260 VAL A N 1
ATOM 2035 C CA . VAL A 1 260 ? 16.969 -8.547 11.984 1 23.56 260 VAL A CA 1
ATOM 2036 C C . VAL A 1 260 ? 18.312 -9.242 11.773 1 23.56 260 VAL A C 1
ATOM 2038 O O . VAL A 1 260 ? 18.453 -10.094 10.891 1 23.56 260 VAL A O 1
ATOM 2041 N N . ASN A 1 261 ? 19.422 -8.594 12.117 1 20.69 261 ASN A N 1
ATOM 2042 C CA . ASN A 1 261 ? 20.562 -9.352 12.633 1 20.69 261 ASN A CA 1
ATOM 2043 C C . ASN A 1 261 ? 20.188 -10.141 13.891 1 20.69 261 ASN A C 1
ATOM 2045 O O . ASN A 1 261 ? 19.562 -9.594 14.805 1 20.69 261 ASN A O 1
ATOM 2049 N N . MET B 1 1 ? -15.023 23.422 -6.949 1 23 1 MET B N 1
ATOM 2050 C CA . MET B 1 1 ? -14.188 22.922 -8.039 1 23 1 MET B CA 1
ATOM 2051 C C . MET B 1 1 ? -13.875 21.438 -7.859 1 23 1 MET B C 1
ATOM 2053 O O . MET B 1 1 ? -13.242 21.047 -6.875 1 23 1 MET B O 1
ATOM 2057 N N . THR B 1 2 ? -14.664 20.422 -8.359 1 30.47 2 THR B N 1
ATOM 2058 C CA . THR B 1 2 ? -14.586 18.969 -8.25 1 30.47 2 THR B CA 1
ATOM 2059 C C . THR B 1 2 ? -13.25 18.453 -8.789 1 30.47 2 THR B C 1
ATOM 2061 O O . THR B 1 2 ? -12.891 18.719 -9.93 1 30.47 2 THR B O 1
ATOM 2064 N N . THR B 1 3 ? -12.312 18.219 -8.016 1 32.22 3 THR B N 1
ATOM 2065 C CA . THR B 1 3 ? -10.953 17.828 -8.383 1 32.22 3 THR B CA 1
ATOM 2066 C C . THR B 1 3 ? -10.977 16.656 -9.367 1 32.22 3 THR B C 1
ATOM 2068 O O . THR B 1 3 ? -11.875 15.82 -9.32 1 32.22 3 THR B O 1
ATOM 2071 N N . GLN B 1 4 ? -10.188 16.812 -10.438 1 38.88 4 GLN B N 1
ATOM 2072 C CA . GLN B 1 4 ? -9.867 15.93 -11.555 1 38.88 4 GLN B CA 1
ATOM 2073 C C . GLN B 1 4 ? -9.812 14.469 -11.102 1 38.88 4 GLN B C 1
ATOM 2075 O O . GLN B 1 4 ? -9.875 13.555 -11.922 1 38.88 4 GLN B O 1
ATOM 2080 N N .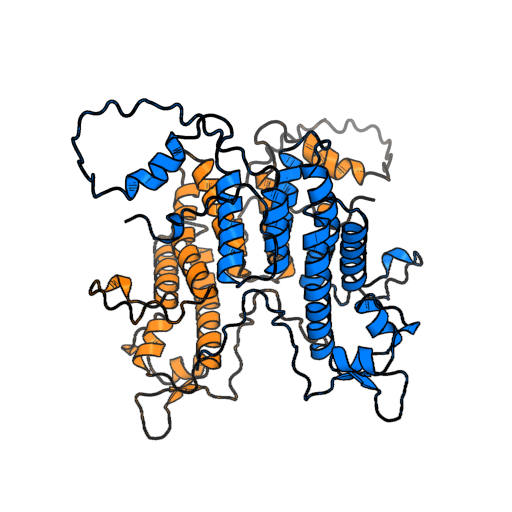 LEU B 1 5 ? -9.5 14.273 -9.953 1 38.97 5 LEU B N 1
ATOM 2081 C CA . LEU B 1 5 ? -9.359 12.883 -9.547 1 38.97 5 LEU B CA 1
ATOM 2082 C C . LEU B 1 5 ? -10.688 12.133 -9.703 1 38.97 5 LEU B C 1
ATOM 2084 O O . LEU B 1 5 ? -10.695 10.922 -9.914 1 38.97 5 LEU B O 1
ATOM 2088 N N . ASP B 1 6 ? -11.797 12.859 -9.641 1 37.47 6 ASP B N 1
ATOM 2089 C CA . ASP B 1 6 ? -13.102 12.203 -9.664 1 37.47 6 ASP B CA 1
ATOM 2090 C C . ASP B 1 6 ? -13.609 12.039 -11.094 1 37.47 6 ASP B C 1
ATOM 2092 O O . ASP B 1 6 ? -14.641 11.406 -11.328 1 37.47 6 ASP B O 1
ATOM 2096 N N . GLN B 1 7 ? -13.016 12.789 -12.039 1 37.56 7 GLN B N 1
ATOM 2097 C CA . GLN B 1 7 ? -13.633 12.852 -13.359 1 37.56 7 GLN B CA 1
ATOM 2098 C C . GLN B 1 7 ? -13.133 11.719 -14.258 1 37.56 7 GLN B C 1
ATOM 2100 O O . GLN B 1 7 ? -13.18 11.828 -15.484 1 37.56 7 GLN B O 1
ATOM 2105 N N . VAL B 1 8 ? -12.359 10.859 -13.805 1 35.78 8 VAL B N 1
ATOM 2106 C CA . VAL B 1 8 ? -11.922 9.914 -14.82 1 35.78 8 VAL B CA 1
ATOM 2107 C C . VAL B 1 8 ? -13.078 9.008 -15.227 1 35.78 8 VAL B C 1
ATOM 2109 O O . VAL B 1 8 ? -13.758 8.438 -14.367 1 35.78 8 VAL B O 1
ATOM 2112 N N . ASN B 1 9 ? -13.625 9.227 -16.359 1 40.03 9 ASN B N 1
ATOM 2113 C CA . ASN B 1 9 ? -14.562 8.32 -17.016 1 40.03 9 ASN B CA 1
ATOM 2114 C C . ASN B 1 9 ? -14.117 6.863 -16.875 1 40.03 9 ASN B C 1
ATOM 2116 O O . ASN B 1 9 ? -13.406 6.34 -17.734 1 40.03 9 ASN B O 1
ATOM 2120 N N . THR B 1 10 ? -13.805 6.414 -15.719 1 51.31 10 THR B N 1
ATOM 2121 C CA . THR B 1 10 ? -13.172 5.102 -15.625 1 51.31 10 THR B CA 1
ATOM 2122 C C . THR B 1 10 ? -14.219 3.994 -15.734 1 51.31 10 THR B C 1
ATOM 2124 O O . THR B 1 10 ? -14.664 3.449 -14.727 1 51.31 10 THR B O 1
ATOM 2127 N N . GLN B 1 11 ? -15.055 4.137 -16.797 1 53.19 11 GLN B N 1
ATOM 2128 C CA . GLN B 1 11 ? -15.922 2.975 -16.953 1 53.19 11 GLN B CA 1
ATOM 2129 C C . GLN B 1 11 ? -15.102 1.704 -17.188 1 53.19 11 GLN B C 1
ATOM 2131 O O . GLN B 1 11 ? -14.125 1.712 -17.938 1 53.19 11 GLN B O 1
ATOM 2136 N N . LEU B 1 12 ? -15.375 0.755 -16.25 1 61.78 12 LEU B N 1
ATOM 2137 C CA . LEU B 1 12 ? -14.766 -0.55 -16.469 1 61.78 12 LEU B CA 1
ATOM 2138 C C . LEU B 1 12 ? -15.188 -1.128 -17.812 1 61.78 12 LEU B C 1
ATOM 2140 O O . LEU B 1 12 ? -16.359 -1.081 -18.172 1 61.78 12 LEU B O 1
ATOM 2144 N N . PRO B 1 13 ? -14.25 -1.423 -18.672 1 60.5 13 PRO B N 1
ATOM 2145 C CA . PRO B 1 13 ? -14.617 -2.133 -19.906 1 60.5 13 PRO B CA 1
ATOM 2146 C C . PRO B 1 13 ? -15.516 -3.342 -19.641 1 60.5 13 PRO B C 1
ATOM 2148 O O . PRO B 1 13 ? -15.477 -3.914 -18.547 1 60.5 13 PRO B O 1
ATOM 2151 N N . SER B 1 14 ? -16.422 -3.596 -20.562 1 69.56 14 SER B N 1
ATOM 2152 C CA . SER B 1 14 ? -17.312 -4.746 -20.453 1 69.56 14 SER B CA 1
ATOM 2153 C C . SER B 1 14 ? -16.516 -6.047 -20.328 1 69.56 14 SER B C 1
ATOM 2155 O O . SER B 1 14 ? -16.984 -7.008 -19.719 1 69.56 14 SER B O 1
ATOM 2157 N N . GLN B 1 15 ? -15.359 -6.008 -20.969 1 75.38 15 GLN B N 1
ATOM 2158 C CA . GLN B 1 15 ? -14.469 -7.156 -20.844 1 75.38 15 GLN B CA 1
ATOM 2159 C C . GLN B 1 15 ? -13.281 -6.848 -19.938 1 75.38 15 GLN B C 1
ATOM 2161 O O . GLN B 1 15 ? -12.789 -5.715 -19.922 1 75.38 15 GLN B O 1
ATOM 2166 N N . PRO B 1 16 ? -12.922 -7.812 -19.219 1 85.19 16 PRO B N 1
ATOM 2167 C CA . PRO B 1 16 ? -11.727 -7.613 -18.391 1 85.19 16 PRO B CA 1
ATOM 2168 C C . PRO B 1 16 ? -10.5 -7.246 -19.219 1 85.19 16 PRO B C 1
ATOM 2170 O O . PRO B 1 16 ? -10.336 -7.73 -20.344 1 85.19 16 PRO B O 1
ATOM 2173 N N . PRO B 1 17 ? -9.711 -6.344 -18.734 1 88.38 17 PRO B N 1
ATOM 2174 C CA . PRO B 1 17 ? -8.445 -6.086 -19.422 1 88.38 17 PRO B CA 1
ATOM 2175 C C . PRO B 1 17 ? -7.672 -7.363 -19.734 1 88.38 17 PRO B C 1
ATOM 2177 O O . PRO B 1 17 ? -7.641 -8.289 -18.922 1 88.38 17 PRO B O 1
ATOM 2180 N N . PRO B 1 18 ? -7.168 -7.398 -20.906 1 88.88 18 PRO B N 1
ATOM 2181 C CA . PRO B 1 18 ? -6.52 -8.641 -21.328 1 88.88 18 PRO B CA 1
ATOM 2182 C C . PRO B 1 18 ? -5.25 -8.938 -20.531 1 88.88 18 PRO B C 1
ATOM 2184 O O . PRO B 1 18 ? -4.781 -10.086 -20.516 1 88.88 18 PRO B O 1
ATOM 2187 N N . SER B 1 19 ? -4.664 -7.828 -19.984 1 92.25 19 SER B N 1
ATOM 2188 C CA . SER B 1 19 ? -3.42 -8.023 -19.25 1 92.25 19 SER B CA 1
ATOM 2189 C C . SER B 1 19 ? -3.363 -7.125 -18.016 1 92.25 19 SER B C 1
ATOM 2191 O O . SER B 1 19 ? -3.902 -6.016 -18.031 1 92.25 19 SER B O 1
ATOM 2193 N N . LEU B 1 20 ? -2.682 -7.602 -17.016 1 91.44 20 LEU B N 1
ATOM 2194 C CA . LEU B 1 20 ? -2.416 -6.82 -15.812 1 91.44 20 LEU B CA 1
ATOM 2195 C C . LEU B 1 20 ? -1.172 -5.953 -15.992 1 91.44 20 LEU B C 1
ATOM 2197 O O . LEU B 1 20 ? -0.944 -5.02 -15.219 1 91.44 20 LEU B O 1
ATOM 2201 N N . ILE B 1 21 ? -0.353 -6.422 -16.922 1 89.31 21 ILE B N 1
ATOM 2202 C CA . ILE B 1 21 ? 0.944 -5.777 -17.094 1 89.31 21 ILE B CA 1
ATOM 2203 C C . ILE B 1 21 ? 0.765 -4.441 -17.812 1 89.31 21 ILE B C 1
ATOM 2205 O O . ILE B 1 21 ? 0.92 -4.363 -19.031 1 89.31 21 ILE B O 1
ATOM 2209 N N . VAL B 1 22 ? 0.381 -3.439 -17.094 1 86.5 22 VAL B N 1
ATOM 2210 C CA . VAL B 1 22 ? 0.177 -2.07 -17.562 1 86.5 22 VAL B CA 1
ATOM 2211 C C . VAL B 1 22 ? 0.972 -1.105 -16.672 1 86.5 22 VAL B C 1
ATOM 2213 O O . VAL B 1 22 ? 1.628 -1.523 -15.719 1 86.5 22 VAL B O 1
ATOM 2216 N N . SER B 1 23 ? 0.971 0.142 -17.109 1 83.5 23 SER B N 1
ATOM 2217 C CA . SER B 1 23 ? 1.631 1.141 -16.266 1 83.5 23 SER B CA 1
ATOM 2218 C C . SER B 1 23 ? 0.97 1.238 -14.898 1 83.5 23 SER B C 1
ATOM 2220 O O . SER B 1 23 ? -0.2 0.884 -14.742 1 83.5 23 SER B O 1
ATOM 2222 N N . ARG B 1 24 ? 1.696 1.635 -13.992 1 84.81 24 ARG B N 1
ATOM 2223 C CA . ARG B 1 24 ? 1.152 1.832 -12.648 1 84.81 24 ARG B CA 1
ATOM 2224 C C . ARG B 1 24 ? -0.071 2.742 -12.688 1 84.81 24 ARG B C 1
ATOM 2226 O O . ARG B 1 24 ? -1.064 2.482 -12.008 1 84.81 24 ARG B O 1
ATOM 2233 N N . SER B 1 25 ? 0.029 3.838 -13.461 1 82.25 25 SER B N 1
ATOM 2234 C CA . SER B 1 25 ? -1.078 4.781 -13.57 1 82.25 25 SER B CA 1
ATOM 2235 C C . SER B 1 25 ? -2.33 4.105 -14.117 1 82.25 25 SER B C 1
ATOM 2237 O O . SER B 1 25 ? -3.434 4.324 -13.617 1 82.25 25 SER B O 1
ATOM 2239 N N . ASP B 1 26 ? -2.146 3.295 -15.086 1 84.75 26 ASP B N 1
ATOM 2240 C CA . ASP B 1 26 ? -3.287 2.592 -15.664 1 84.75 26 ASP B CA 1
ATOM 2241 C C . ASP B 1 26 ? -3.869 1.583 -14.672 1 84.75 26 ASP B C 1
ATOM 2243 O O . ASP B 1 26 ? -5.09 1.454 -14.555 1 84.75 26 ASP B O 1
ATOM 2247 N N . ALA B 1 27 ? -2.982 0.86 -14.016 1 89.56 27 ALA B N 1
ATOM 2248 C CA . ALA B 1 27 ? -3.441 -0.094 -13.008 1 89.56 27 ALA B CA 1
ATOM 2249 C C . ALA B 1 27 ? -4.305 0.592 -11.961 1 89.56 27 ALA B C 1
ATOM 2251 O O . ALA B 1 27 ? -5.363 0.08 -11.586 1 89.56 27 ALA B O 1
ATOM 2252 N N . LEU B 1 28 ? -3.863 1.749 -11.516 1 89 28 LEU B N 1
ATOM 2253 C CA . LEU B 1 28 ? -4.605 2.514 -10.516 1 89 28 LEU B CA 1
ATOM 2254 C C . LEU B 1 28 ? -5.957 2.957 -11.07 1 89 28 LEU B C 1
ATOM 2256 O O . LEU B 1 28 ? -6.953 2.979 -10.344 1 89 28 LEU B O 1
ATOM 2260 N N . ARG B 1 29 ? -6.012 3.236 -12.289 1 87 29 ARG B N 1
ATOM 2261 C CA . ARG B 1 29 ? -7.262 3.629 -12.93 1 87 29 ARG B CA 1
ATOM 2262 C C . ARG B 1 29 ? -8.25 2.469 -12.953 1 87 29 ARG B C 1
ATOM 2264 O O . ARG B 1 29 ? -9.453 2.664 -12.758 1 87 29 ARG B O 1
ATOM 2271 N N . TYR B 1 30 ? -7.719 1.331 -13.25 1 88.44 30 TYR B N 1
ATOM 2272 C CA . TYR B 1 30 ? -8.586 0.159 -13.234 1 88.44 30 TYR B CA 1
ATOM 2273 C C . TYR B 1 30 ? -9.148 -0.088 -11.836 1 88.44 30 TYR B C 1
ATOM 2275 O O . TYR B 1 30 ? -10.336 -0.379 -11.688 1 88.44 30 TYR B O 1
ATOM 2283 N N . VAL B 1 31 ? -8.258 0.018 -10.844 1 91.88 31 VAL B N 1
ATOM 2284 C CA . VAL B 1 31 ? -8.727 -0.138 -9.469 1 91.88 31 VAL B CA 1
ATOM 2285 C C . VAL B 1 31 ? -9.812 0.899 -9.172 1 91.88 31 VAL B C 1
ATOM 2287 O O . VAL B 1 31 ? -10.859 0.57 -8.617 1 91.88 31 VAL B O 1
ATOM 2290 N N . GLU B 1 32 ? -9.555 2.07 -9.594 1 87.94 32 GLU B N 1
ATOM 2291 C CA . GLU B 1 32 ? -10.508 3.156 -9.391 1 87.94 32 GLU B CA 1
ATOM 2292 C C . GLU B 1 32 ? -11.852 2.84 -10.047 1 87.94 32 GLU B C 1
ATOM 2294 O O . GLU B 1 32 ? -12.906 3.012 -9.438 1 87.94 32 GLU B O 1
ATOM 2299 N N . SER B 1 33 ? -11.75 2.416 -11.195 1 85.75 33 SER B N 1
ATOM 2300 C CA . SER B 1 33 ? -12.961 2.076 -11.93 1 85.75 33 SER B CA 1
ATOM 2301 C C . SER B 1 33 ? -13.742 0.976 -11.219 1 85.75 33 SER B C 1
ATOM 2303 O O . SER B 1 33 ? -14.977 1.031 -11.141 1 85.75 33 SER B O 1
ATOM 2305 N N . CYS B 1 34 ? -13.07 0.044 -10.703 1 89.38 34 CYS B N 1
ATOM 2306 C CA . CYS B 1 34 ? -13.719 -1.053 -9.992 1 89.38 34 CYS B CA 1
ATOM 2307 C C . CYS B 1 34 ? -14.336 -0.566 -8.688 1 89.38 34 CYS B C 1
ATOM 2309 O O . CYS B 1 34 ? -15.43 -0.995 -8.312 1 89.38 34 CYS B O 1
ATOM 2311 N N . GLU B 1 35 ? -13.617 0.288 -7.957 1 86.88 35 GLU B N 1
ATOM 2312 C CA . GLU B 1 35 ? -14.156 0.869 -6.73 1 86.88 35 GLU B CA 1
ATOM 2313 C C . GLU B 1 35 ? -15.453 1.627 -6.996 1 86.88 35 GLU B C 1
ATOM 2315 O O . GLU B 1 35 ? -16.422 1.499 -6.242 1 86.88 35 GLU B O 1
ATOM 2320 N N . LEU B 1 36 ? -15.422 2.389 -8.031 1 82.12 36 LEU B N 1
ATOM 2321 C CA . LEU B 1 36 ? -16.594 3.174 -8.391 1 82.12 36 LEU B CA 1
ATOM 2322 C C . LEU B 1 36 ? -17.766 2.268 -8.773 1 82.12 36 LEU B C 1
ATOM 2324 O O . LEU B 1 36 ? -18.922 2.547 -8.422 1 82.12 36 LEU B O 1
ATOM 2328 N N . ALA B 1 37 ? -17.469 1.188 -9.43 1 79.56 37 ALA B N 1
ATOM 2329 C CA . ALA B 1 37 ? -18.5 0.22 -9.805 1 79.56 37 ALA B CA 1
ATOM 2330 C C . ALA B 1 37 ? -19.141 -0.4 -8.57 1 79.56 37 ALA B C 1
ATOM 2332 O O . ALA B 1 37 ? -20.344 -0.699 -8.578 1 79.56 37 ALA B O 1
ATOM 2333 N N . GLU B 1 38 ? -18.359 -0.612 -7.598 1 77.44 38 GLU B N 1
ATOM 2334 C CA . GLU B 1 38 ? -18.859 -1.188 -6.352 1 77.44 38 GLU B CA 1
ATOM 2335 C C . GLU B 1 38 ? -19.859 -0.254 -5.672 1 77.44 38 GLU B C 1
ATOM 2337 O O . GLU B 1 38 ? -20.75 -0.709 -4.961 1 77.44 38 GLU B O 1
ATOM 2342 N N . MET B 1 39 ? -19.656 0.999 -5.789 1 72.5 39 MET B N 1
ATOM 2343 C CA . MET B 1 39 ? -20.484 1.987 -5.105 1 72.5 39 MET B CA 1
ATOM 2344 C C . MET B 1 39 ? -21.766 2.24 -5.879 1 72.5 39 MET B C 1
ATOM 2346 O O . MET B 1 39 ? -22.688 2.885 -5.367 1 72.5 39 MET B O 1
ATOM 2350 N N . MET B 1 40 ? -21.844 1.892 -7.102 1 60.81 40 MET B N 1
ATOM 2351 C CA . MET B 1 40 ? -23.016 2.139 -7.938 1 60.81 40 MET B CA 1
ATOM 2352 C C . MET B 1 40 ? -24.156 1.188 -7.578 1 60.81 40 MET B C 1
ATOM 2354 O O . MET B 1 40 ? -23.953 -0.025 -7.492 1 60.81 40 MET B O 1
ATOM 2358 N N . PRO B 1 41 ? -25.188 1.814 -6.766 1 50.12 41 PRO B N 1
ATOM 2359 C CA . PRO B 1 41 ? -26.328 0.942 -6.457 1 50.12 41 PRO B CA 1
ATOM 2360 C C . PRO B 1 41 ? -26.812 0.154 -7.668 1 50.12 41 PRO B C 1
ATOM 2362 O O . PRO B 1 41 ? -26.688 0.619 -8.805 1 50.12 41 PRO B O 1
ATOM 2365 N N . SER B 1 42 ? -26.938 -1.136 -7.672 1 45.78 42 SER B N 1
ATOM 2366 C CA . SER B 1 42 ? -27.484 -1.907 -8.781 1 45.78 42 SER B CA 1
ATOM 2367 C C . SER B 1 42 ? -28.562 -1.118 -9.523 1 45.78 42 SER B C 1
ATOM 2369 O O . SER B 1 42 ? -28.688 -1.221 -10.742 1 45.78 42 SER B O 1
ATOM 2371 N N . GLY B 1 43 ? -29.797 -0.751 -8.992 1 37.91 43 GLY B N 1
ATOM 2372 C CA . GLY B 1 43 ? -30.922 -0.181 -9.711 1 37.91 43 GLY B CA 1
ATOM 2373 C C . GLY B 1 43 ? -30.656 1.212 -10.242 1 37.91 43 GLY B C 1
ATOM 2374 O O . GLY B 1 43 ? -30.969 1.518 -11.398 1 37.91 43 GLY B O 1
ATOM 2375 N N . ASN B 1 44 ? -30.844 2.389 -9.461 1 33.34 44 ASN B N 1
ATOM 2376 C CA . ASN B 1 44 ? -30.969 3.793 -9.836 1 33.34 44 ASN B CA 1
ATOM 2377 C C . ASN B 1 44 ? -29.609 4.387 -10.211 1 33.34 44 ASN B C 1
ATOM 2379 O O . ASN B 1 44 ? -28.859 4.84 -9.336 1 33.34 44 ASN B O 1
ATOM 2383 N N . ASN B 1 45 ? -29.016 4.012 -11.156 1 33.56 45 ASN B N 1
ATOM 2384 C CA . ASN B 1 45 ? -27.734 4.289 -11.797 1 33.56 45 ASN B CA 1
ATOM 2385 C C . ASN B 1 45 ? -27.484 5.785 -11.93 1 33.56 45 ASN B C 1
ATOM 2387 O O . ASN B 1 45 ? -26.344 6.215 -12.125 1 33.56 45 ASN B O 1
ATOM 2391 N N . ASN B 1 46 ? -28.531 6.605 -12.281 1 31.62 46 ASN B N 1
ATOM 2392 C CA . ASN B 1 46 ? -28.484 7.945 -12.859 1 31.62 46 ASN B CA 1
ATOM 2393 C C . ASN B 1 46 ? -27.953 8.969 -11.852 1 31.62 46 ASN B C 1
ATOM 2395 O O . ASN B 1 46 ? -27.219 9.883 -12.227 1 31.62 46 ASN B O 1
ATOM 2399 N N . ASN B 1 47 ? -28.516 8.906 -10.672 1 33 47 ASN B N 1
ATOM 2400 C CA . ASN B 1 47 ? -28.422 10.125 -9.883 1 33 47 ASN B CA 1
ATOM 2401 C C . ASN B 1 47 ? -27.031 10.297 -9.281 1 33 47 ASN B C 1
ATOM 2403 O O . ASN B 1 47 ? -26.516 11.414 -9.188 1 33 47 ASN B O 1
ATOM 2407 N N . PHE B 1 48 ? -26.469 9.242 -8.82 1 34.69 48 PHE B N 1
ATOM 2408 C CA . PHE B 1 48 ? -25.266 9.484 -8.039 1 34.69 48 PHE B CA 1
ATOM 2409 C C . PHE B 1 48 ? -24.078 9.789 -8.953 1 34.69 48 PHE B C 1
ATOM 2411 O O . PHE B 1 48 ? -23.312 10.711 -8.688 1 34.69 48 PHE B O 1
ATOM 2418 N N . LEU B 1 49 ? -23.984 9.148 -10.086 1 36.06 49 LEU B N 1
ATOM 2419 C CA . LEU B 1 49 ? -23 9.531 -11.086 1 36.06 49 LEU B CA 1
ATOM 2420 C C . LEU B 1 49 ? -23.25 10.945 -11.594 1 36.06 49 LEU B C 1
ATOM 2422 O O . LEU B 1 49 ? -22.312 11.711 -11.812 1 36.06 49 LEU B O 1
ATOM 2426 N N . ASN B 1 50 ? -24.516 11.25 -11.773 1 34.72 50 ASN B N 1
ATOM 2427 C CA . ASN B 1 50 ? -24.891 12.594 -12.188 1 34.72 50 ASN B CA 1
ATOM 2428 C C . ASN B 1 50 ? -24.438 13.641 -11.172 1 34.72 50 ASN B C 1
ATOM 2430 O O . ASN B 1 50 ? -23.984 14.727 -11.539 1 34.72 50 ASN B O 1
ATOM 2434 N N . GLN B 1 51 ? -24.656 13.328 -9.984 1 36.31 51 GLN B N 1
ATOM 2435 C CA . GLN B 1 51 ? -24.281 14.297 -8.961 1 36.31 51 GLN B CA 1
ATOM 2436 C C . GLN B 1 51 ? -22.766 14.453 -8.898 1 36.31 51 GLN B C 1
ATOM 2438 O O . GLN B 1 51 ? -22.25 15.562 -8.711 1 36.31 51 GLN B O 1
ATOM 2443 N N . LEU B 1 52 ? -22.047 13.414 -9.031 1 36.81 52 LEU B N 1
ATOM 2444 C CA . LEU B 1 52 ? -20.594 13.5 -9.102 1 36.81 52 LEU B CA 1
ATOM 2445 C C . LEU B 1 52 ? -20.156 14.234 -10.367 1 36.81 52 LEU B C 1
ATOM 2447 O O . LEU B 1 52 ? -19.188 14.992 -10.352 1 36.81 52 LEU B O 1
ATOM 2451 N N . LEU B 1 53 ? -20.906 14.023 -11.523 1 32.59 53 LEU B N 1
ATOM 2452 C CA . LEU B 1 53 ? -20.688 14.688 -12.797 1 32.59 53 LEU B CA 1
ATOM 2453 C C . LEU B 1 53 ? -21.25 16.109 -12.773 1 32.59 53 LEU B C 1
ATOM 2455 O O . LEU B 1 53 ? -20.75 16.984 -13.469 1 32.59 53 LEU B O 1
ATOM 2459 N N . SER B 1 54 ? -22.469 16.297 -12.25 1 32.72 54 SER B N 1
ATOM 2460 C CA . SER B 1 54 ? -23.094 17.609 -12.312 1 32.72 54 SER B CA 1
ATOM 2461 C C . SER B 1 54 ? -22.234 18.656 -11.609 1 32.72 54 SER B C 1
ATOM 2463 O O . SER B 1 54 ? -22.391 19.859 -11.844 1 32.72 54 SER B O 1
ATOM 2465 N N . SER B 1 55 ? -21.594 18.297 -10.555 1 31.78 55 SER B N 1
ATOM 2466 C CA . SER B 1 55 ? -20.891 19.438 -9.984 1 31.78 55 SER B CA 1
ATOM 2467 C C . SER B 1 55 ? -19.703 19.859 -10.852 1 31.78 55 SER B C 1
ATOM 2469 O O . SER B 1 55 ? -19.016 20.828 -10.539 1 31.78 55 SER B O 1
ATOM 2471 N N . SER B 1 56 ? -19.234 18.984 -11.773 1 29.58 56 SER B N 1
ATOM 2472 C CA . SER B 1 56 ? -18.281 19.594 -12.703 1 29.58 56 SER B CA 1
ATOM 2473 C C . SER B 1 56 ? -18.984 20.281 -13.852 1 29.58 56 SER B C 1
ATOM 2475 O O . SER B 1 56 ? -18.344 20.703 -14.82 1 29.58 56 SER B O 1
ATOM 2477 N N . SER B 1 57 ? -20.312 20.062 -14.047 1 28.98 57 SER B N 1
ATOM 2478 C CA . SER B 1 57 ? -20.875 20.641 -15.258 1 28.98 57 SER B CA 1
ATOM 2479 C C . SER B 1 57 ? -20.875 22.172 -15.188 1 28.98 57 SER B C 1
ATOM 2481 O O . SER B 1 57 ? -21.734 22.766 -14.531 1 28.98 57 SER B O 1
ATOM 2483 N N . GLY B 1 58 ? -19.781 22.875 -14.945 1 27.5 58 GLY B N 1
ATOM 2484 C CA . GLY B 1 58 ? -20.047 24.188 -15.508 1 27.5 58 GLY B CA 1
ATOM 2485 C C . GLY B 1 58 ? -20.688 24.141 -16.875 1 27.5 58 GLY B C 1
ATOM 2486 O O . GLY B 1 58 ? -21.734 24.75 -17.109 1 27.5 58 GLY B O 1
ATOM 2487 N N . SER B 1 59 ? -19.812 24.141 -17.969 1 26.47 59 SER B N 1
ATOM 2488 C CA . SER B 1 59 ? -20.25 24.703 -19.25 1 26.47 59 SER B CA 1
ATOM 2489 C C . SER B 1 59 ? -21.266 23.812 -19.938 1 26.47 59 SER B C 1
ATOM 2491 O O . SER B 1 59 ? -20.984 22.641 -20.219 1 26.47 59 SER B O 1
ATOM 2493 N N . THR B 1 60 ? -22.531 24.031 -19.641 1 25.73 60 THR B N 1
ATOM 2494 C CA . THR B 1 60 ? -23.656 23.688 -20.484 1 25.73 60 THR B CA 1
ATOM 2495 C C . THR B 1 60 ? -23.375 24.031 -21.938 1 25.73 60 THR B C 1
ATOM 2497 O O . THR B 1 60 ? -23.188 25.188 -22.281 1 25.73 60 THR B O 1
ATOM 2500 N N . VAL B 1 61 ? -22.562 23.297 -22.766 1 25.11 61 VAL B N 1
ATOM 2501 C CA . VAL B 1 61 ? -22.703 23.531 -24.203 1 25.11 61 VAL B CA 1
ATOM 2502 C C . VAL B 1 61 ? -24.156 23.375 -24.625 1 25.11 61 VAL B C 1
ATOM 2504 O O . VAL B 1 61 ? -24.734 22.297 -24.469 1 25.11 61 VAL B O 1
ATOM 2507 N N . ASN B 1 62 ? -24.922 24.5 -24.547 1 22.67 62 ASN B N 1
ATOM 2508 C CA . ASN B 1 62 ? -26.25 24.75 -25.109 1 22.67 62 ASN B CA 1
ATOM 2509 C C . ASN B 1 62 ? -26.312 24.375 -26.578 1 22.67 62 ASN B C 1
ATOM 2511 O O . ASN B 1 62 ? -25.984 25.188 -27.453 1 22.67 62 ASN B O 1
ATOM 2515 N N . ASN B 1 63 ? -25.656 23.406 -27.203 1 23.67 63 ASN B N 1
ATOM 2516 C CA . ASN B 1 63 ? -26.125 23.266 -28.578 1 23.67 63 ASN B CA 1
ATOM 2517 C C . ASN B 1 63 ? -27.609 22.938 -28.625 1 23.67 63 ASN B C 1
ATOM 2519 O O . ASN B 1 63 ? -28.047 21.969 -28 1 23.67 63 ASN B O 1
ATOM 2523 N N . THR B 1 64 ? -28.531 23.922 -28.844 1 23.75 64 THR B N 1
ATOM 2524 C CA . THR B 1 64 ? -29.953 24.094 -29.156 1 23.75 64 THR B CA 1
ATOM 2525 C C . THR B 1 64 ? -30.375 23.125 -30.266 1 23.75 64 THR B C 1
ATOM 2527 O O . THR B 1 64 ? -31.516 23.156 -30.719 1 23.75 64 THR B O 1
ATOM 2530 N N . ASP B 1 65 ? -29.547 22.641 -31.172 1 25.27 65 ASP B N 1
ATOM 2531 C CA . ASP B 1 65 ? -30.312 22.078 -32.312 1 25.27 65 ASP B CA 1
ATOM 2532 C C . ASP B 1 65 ? -31.266 20.984 -31.828 1 25.27 65 ASP B C 1
ATOM 2534 O O . ASP B 1 65 ? -31 20.297 -30.844 1 25.27 65 ASP B O 1
ATOM 2538 N N . GLY B 1 66 ? -32.688 21.094 -32.219 1 23.92 66 GLY B N 1
ATOM 2539 C CA . GLY B 1 66 ? -33.969 20.453 -31.953 1 23.92 66 GLY B CA 1
ATOM 2540 C C . GLY B 1 66 ? -33.875 18.938 -31.906 1 23.92 66 GLY B C 1
ATOM 2541 O O . GLY B 1 66 ? -34.906 18.266 -31.875 1 23.92 66 GLY B O 1
ATOM 2542 N N . GLY B 1 67 ? -32.969 18.391 -32.688 1 24.42 67 GLY B N 1
ATOM 2543 C CA . GLY B 1 67 ? -33.281 16.984 -32.906 1 24.42 67 GLY B CA 1
ATOM 2544 C C . GLY B 1 67 ? -33.469 16.203 -31.625 1 24.42 67 GLY B C 1
ATOM 2545 O O . GLY B 1 67 ? -32.812 16.484 -30.625 1 24.42 67 GLY B O 1
ATOM 2546 N N . GLY B 1 68 ? -34.812 15.938 -31.312 1 23.27 68 GLY B N 1
ATOM 2547 C CA . GLY B 1 68 ? -35.281 15.047 -30.266 1 23.27 68 GLY B CA 1
ATOM 2548 C C . GLY B 1 68 ? -34.312 13.93 -29.938 1 23.27 68 GLY B C 1
ATOM 2549 O O . GLY B 1 68 ? -34.031 13.078 -30.781 1 23.27 68 GLY B O 1
ATOM 2550 N N . ILE B 1 69 ? -33.219 14.43 -29.547 1 22.45 69 ILE B N 1
ATOM 2551 C CA . ILE B 1 69 ? -32.406 13.289 -29.188 1 22.45 69 ILE B CA 1
ATOM 2552 C C . ILE B 1 69 ? -33.188 12.336 -28.297 1 22.45 69 ILE B C 1
ATOM 2554 O O . ILE B 1 69 ? -33.75 12.758 -27.281 1 22.45 69 ILE B O 1
ATOM 2558 N N . SER B 1 70 ? -33.906 11.531 -29.031 1 23.25 70 SER B N 1
ATOM 2559 C CA . SER B 1 70 ? -34.625 10.414 -28.406 1 23.25 70 SER B CA 1
ATOM 2560 C C . SER B 1 70 ? -33.906 9.961 -27.141 1 23.25 70 SER B C 1
ATOM 2562 O O . SER B 1 70 ? -32.656 9.961 -27.078 1 23.25 70 SER B O 1
ATOM 2564 N N . GLU B 1 71 ? -34.562 10.336 -26.047 1 26.72 71 GLU B N 1
ATOM 2565 C CA . GLU B 1 71 ? -34.281 9.742 -24.75 1 26.72 71 GLU B CA 1
ATOM 2566 C C . GLU B 1 71 ? -33.781 8.312 -24.891 1 26.72 71 GLU B C 1
ATOM 2568 O O . GLU B 1 71 ? -34.562 7.375 -25.031 1 26.72 71 GLU B O 1
ATOM 2573 N N . SER B 1 72 ? -33.125 8.148 -26.031 1 24.52 72 SER B N 1
ATOM 2574 C CA . SER B 1 72 ? -32.625 6.777 -25.984 1 24.52 72 SER B CA 1
ATOM 2575 C C . SER B 1 72 ? -32.156 6.391 -24.578 1 24.52 72 SER B C 1
ATOM 2577 O O . SER B 1 72 ? -31.438 7.145 -23.922 1 24.52 72 SER B O 1
ATOM 2579 N N . SER B 1 73 ? -33.156 5.734 -23.859 1 25.62 73 SER B N 1
ATOM 2580 C CA . SER B 1 73 ? -33 4.957 -22.641 1 25.62 73 SER B CA 1
ATOM 2581 C C . SER B 1 73 ? -31.578 4.496 -22.422 1 25.62 73 SER B C 1
ATOM 2583 O O . SER B 1 73 ? -31.094 3.59 -23.109 1 25.62 73 SER B O 1
ATOM 2585 N N . VAL B 1 74 ? -30.781 5.43 -22.5 1 27.58 74 VAL B N 1
ATOM 2586 C CA . VAL B 1 74 ? -29.484 4.977 -22.016 1 27.58 74 VAL B CA 1
ATOM 2587 C C . VAL B 1 74 ? -29.672 4.039 -20.828 1 27.58 74 VAL B C 1
ATOM 2589 O O . VAL B 1 74 ? -29.875 4.492 -19.703 1 27.58 74 VAL B O 1
ATOM 2592 N N . SER B 1 75 ? -30.719 3.301 -20.75 1 27.16 75 SER B N 1
ATOM 2593 C CA . SER B 1 75 ? -30.891 2.049 -20.016 1 27.16 75 SER B CA 1
ATOM 2594 C C . SER B 1 75 ? -29.562 1.324 -19.844 1 27.16 75 SER B C 1
ATOM 2596 O O . SER B 1 75 ? -29.328 0.279 -20.469 1 27.16 75 SER B O 1
ATOM 2598 N N . GLY B 1 76 ? -28.562 1.938 -20.312 1 28.02 76 GLY B N 1
ATOM 2599 C CA . GLY B 1 76 ? -27.328 1.196 -20.094 1 28.02 76 GLY B CA 1
ATOM 2600 C C . GLY B 1 76 ? -27.172 0.688 -18.672 1 28.02 76 GLY B C 1
ATOM 2601 O O . GLY B 1 76 ? -27.062 1.479 -17.734 1 28.02 76 GLY B O 1
ATOM 2602 N N . VAL B 1 77 ? -28 -0.215 -18.297 1 29.17 77 VAL B N 1
ATOM 2603 C CA . VAL B 1 77 ? -27.703 -1.111 -17.188 1 29.17 77 VAL B CA 1
ATOM 2604 C C . VAL B 1 77 ? -26.219 -1.062 -16.859 1 29.17 77 VAL B C 1
ATOM 2606 O O . VAL B 1 77 ? -25.375 -1.365 -17.719 1 29.17 77 VAL B O 1
ATOM 2609 N N . VAL B 1 78 ? -25.703 -0.032 -16.406 1 35.12 78 VAL B N 1
ATOM 2610 C CA . VAL B 1 78 ? -24.391 -0.198 -15.789 1 35.12 78 VAL B CA 1
ATOM 2611 C C . VAL B 1 78 ? -24.219 -1.646 -15.328 1 35.12 78 VAL B C 1
ATOM 2613 O O . VAL B 1 78 ? -24.844 -2.076 -14.359 1 35.12 78 VAL B O 1
ATOM 2616 N N . ASN B 1 79 ? -24.484 -2.646 -16.047 1 37.59 79 ASN B N 1
ATOM 2617 C CA . ASN B 1 79 ? -24.141 -4.055 -15.883 1 37.59 79 ASN B CA 1
ATOM 2618 C C . ASN B 1 79 ? -22.891 -4.227 -15.016 1 37.59 79 ASN B C 1
ATOM 2620 O O . ASN B 1 79 ? -21.797 -3.795 -15.391 1 37.59 79 ASN B O 1
ATOM 2624 N N . GLY B 1 80 ? -22.922 -3.912 -13.742 1 50.72 80 GLY B N 1
ATOM 2625 C CA . GLY B 1 80 ? -21.844 -4.234 -12.828 1 50.72 80 GLY B CA 1
ATOM 2626 C C . GLY B 1 80 ? -20.922 -5.324 -13.344 1 50.72 80 GLY B C 1
ATOM 2627 O O . GLY B 1 80 ? -21.391 -6.375 -13.797 1 50.72 80 GLY B O 1
ATOM 2628 N N . ASN B 1 81 ? -19.828 -4.934 -14.078 1 61.94 81 ASN B N 1
ATOM 2629 C CA . ASN B 1 81 ? -18.859 -5.902 -14.562 1 61.94 81 ASN B CA 1
ATOM 2630 C C . ASN B 1 81 ? -18.734 -7.102 -13.625 1 61.94 81 ASN B C 1
ATOM 2632 O O . ASN B 1 81 ? -18.375 -6.949 -12.453 1 61.94 81 ASN B O 1
ATOM 2636 N N . LYS B 1 82 ? -19.438 -8.188 -14.062 1 74.62 82 LYS B N 1
ATOM 2637 C CA . LYS B 1 82 ? -19.438 -9.43 -13.305 1 74.62 82 LYS B CA 1
ATOM 2638 C C . LYS B 1 82 ? -18.047 -9.766 -12.781 1 74.62 82 LYS B C 1
ATOM 2640 O O . LYS B 1 82 ? -17.906 -10.547 -11.836 1 74.62 82 LYS B O 1
ATOM 2645 N N . TYR B 1 83 ? -17.125 -9.008 -13.32 1 82.94 83 TYR B N 1
ATOM 2646 C CA . TYR B 1 83 ? -15.758 -9.375 -12.938 1 82.94 83 TYR B CA 1
ATOM 2647 C C . TYR B 1 83 ? -15.078 -8.242 -12.18 1 82.94 83 TYR B C 1
ATOM 2649 O O . TYR B 1 83 ? -13.859 -8.266 -11.977 1 82.94 83 TYR B O 1
ATOM 2657 N N . ALA B 1 84 ? -15.82 -7.289 -11.773 1 87 84 ALA B N 1
ATOM 2658 C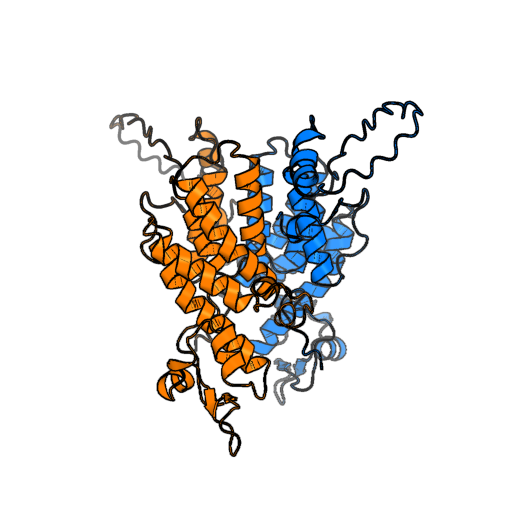 CA . ALA B 1 84 ? -15.227 -6.094 -11.18 1 87 84 ALA B CA 1
ATOM 2659 C C . ALA B 1 84 ? -14.367 -6.457 -9.969 1 87 84 ALA B C 1
ATOM 2661 O O . ALA B 1 84 ? -13.25 -5.961 -9.828 1 87 84 ALA B O 1
ATOM 2662 N N . SER B 1 85 ? -14.852 -7.371 -9.18 1 90.31 85 SER B N 1
ATOM 2663 C CA . SER B 1 85 ? -14.109 -7.727 -7.973 1 90.31 85 SER B CA 1
ATOM 2664 C C . SER B 1 85 ? -12.852 -8.523 -8.305 1 90.31 85 SER B C 1
ATOM 2666 O O . SER B 1 85 ? -11.812 -8.352 -7.656 1 90.31 85 SER B O 1
ATOM 2668 N N . ILE B 1 86 ? -12.953 -9.328 -9.328 1 92.31 86 ILE B N 1
ATOM 2669 C CA . ILE B 1 86 ? -11.812 -10.133 -9.742 1 92.31 86 ILE B CA 1
ATOM 2670 C C . ILE B 1 86 ? -10.734 -9.227 -10.352 1 92.31 86 ILE B C 1
ATOM 2672 O O . ILE B 1 86 ? -9.555 -9.359 -10.039 1 92.31 86 ILE B O 1
ATOM 2676 N N . ILE B 1 87 ? -11.219 -8.305 -11.141 1 93.12 87 ILE B N 1
ATOM 2677 C CA . ILE B 1 87 ? -10.305 -7.355 -11.773 1 93.12 87 ILE B CA 1
ATOM 2678 C C . ILE B 1 87 ? -9.648 -6.484 -10.703 1 93.12 87 ILE B C 1
ATOM 2680 O O . ILE B 1 87 ? -8.43 -6.281 -10.719 1 93.12 87 ILE B O 1
ATOM 2684 N N . GLN B 1 88 ? -10.453 -6.047 -9.773 1 94.06 88 GLN B N 1
ATOM 2685 C CA . GLN B 1 88 ? -9.922 -5.227 -8.688 1 94.06 88 GLN B CA 1
ATOM 2686 C C . GLN B 1 88 ? -8.875 -5.988 -7.879 1 94.06 88 GLN B C 1
ATOM 2688 O O . GLN B 1 88 ? -7.773 -5.484 -7.648 1 94.06 88 GLN B O 1
ATOM 2693 N N . MET B 1 89 ? -9.18 -7.184 -7.531 1 95.5 89 MET B N 1
ATOM 2694 C CA . MET B 1 89 ? -8.25 -8.008 -6.758 1 95.5 89 MET B CA 1
ATOM 2695 C C . MET B 1 89 ? -6.945 -8.211 -7.512 1 95.5 89 MET B C 1
ATOM 2697 O O . MET B 1 89 ? -5.863 -8.062 -6.941 1 95.5 89 MET B O 1
ATOM 2701 N N . ALA B 1 90 ? -7.098 -8.484 -8.734 1 96 90 ALA B N 1
ATOM 2702 C CA . ALA B 1 90 ? -5.922 -8.742 -9.562 1 96 90 ALA B CA 1
ATOM 2703 C C . ALA B 1 90 ? -5.012 -7.516 -9.609 1 96 90 ALA B C 1
ATOM 2705 O O . ALA B 1 90 ? -3.801 -7.625 -9.398 1 96 90 ALA B O 1
ATOM 2706 N N . PHE B 1 91 ? -5.562 -6.395 -9.805 1 94.75 91 PHE B N 1
ATOM 2707 C CA . PHE B 1 91 ? -4.758 -5.188 -9.93 1 94.75 91 PHE B CA 1
ATOM 2708 C C . PHE B 1 91 ? -4.211 -4.758 -8.57 1 94.75 91 PHE B C 1
ATOM 2710 O O . PHE B 1 91 ? -3.109 -4.211 -8.484 1 94.75 91 PHE B O 1
ATOM 2717 N N . LEU B 1 92 ? -4.965 -4.969 -7.504 1 95.81 92 LEU B N 1
ATOM 2718 C CA . LEU B 1 92 ? -4.438 -4.688 -6.172 1 95.81 92 LEU B CA 1
ATOM 2719 C C . LEU B 1 92 ? -3.207 -5.539 -5.887 1 95.81 92 LEU B C 1
ATOM 2721 O O . LEU B 1 92 ? -2.213 -5.043 -5.348 1 95.81 92 LEU B O 1
ATOM 2725 N N . LEU B 1 93 ? -3.279 -6.773 -6.27 1 94.88 93 LEU B N 1
ATOM 2726 C CA . LEU B 1 93 ? -2.127 -7.652 -6.102 1 94.88 93 LEU B CA 1
ATOM 2727 C C . LEU B 1 93 ? -0.961 -7.191 -6.969 1 94.88 93 LEU B C 1
ATOM 2729 O O . LEU B 1 93 ? 0.186 -7.168 -6.516 1 94.88 93 LEU B O 1
ATOM 2733 N N . TYR B 1 94 ? -1.315 -6.805 -8.172 1 93.62 94 TYR B N 1
ATOM 2734 C CA . TYR B 1 94 ? -0.315 -6.305 -9.109 1 93.62 94 TYR B CA 1
ATOM 2735 C C . TYR B 1 94 ? 0.399 -5.082 -8.539 1 93.62 94 TYR B C 1
ATOM 2737 O O . TYR B 1 94 ? 1.622 -4.969 -8.648 1 93.62 94 TYR B O 1
ATOM 2745 N N . LEU B 1 95 ? -0.305 -4.27 -7.848 1 91.06 95 LEU B N 1
ATOM 2746 C CA . LEU B 1 95 ? 0.217 -3.008 -7.328 1 91.06 95 LEU B CA 1
ATOM 2747 C C . LEU B 1 95 ? 0.888 -3.213 -5.973 1 91.06 95 LEU B C 1
ATOM 2749 O O . LEU B 1 95 ? 1.576 -2.32 -5.477 1 91.06 95 LEU B O 1
ATOM 2753 N N . GLY B 1 96 ? 0.606 -4.367 -5.312 1 90.06 96 GLY B N 1
ATOM 2754 C CA . GLY B 1 96 ? 1.126 -4.598 -3.973 1 90.06 96 GLY B CA 1
ATOM 2755 C C . GLY B 1 96 ? 0.242 -4.023 -2.883 1 90.06 96 GLY B C 1
ATOM 2756 O O . GLY B 1 96 ? 0.703 -3.787 -1.764 1 90.06 96 GLY B O 1
ATOM 2757 N N . GLU B 1 97 ? -0.965 -3.736 -3.209 1 93 97 GLU B N 1
ATOM 2758 C CA . GLU B 1 97 ? -1.935 -3.195 -2.262 1 93 97 GLU B CA 1
ATOM 2759 C C . GLU B 1 97 ? -2.664 -4.312 -1.521 1 93 97 GLU B C 1
ATOM 2761 O O . GLU B 1 97 ? -3.879 -4.465 -1.658 1 93 97 GLU B O 1
ATOM 2766 N N . TYR B 1 98 ? -1.954 -4.969 -0.648 1 90.94 98 TYR B N 1
ATOM 2767 C CA . TYR B 1 98 ? -2.445 -6.215 -0.075 1 90.94 98 TYR B CA 1
ATOM 2768 C C . TYR B 1 98 ? -3.467 -5.945 1.023 1 90.94 98 TYR B C 1
ATOM 2770 O O . TYR B 1 98 ? -4.391 -6.738 1.228 1 90.94 98 TYR B O 1
ATOM 2778 N N . VAL B 1 99 ? -3.316 -4.832 1.766 1 91.69 99 VAL B N 1
ATOM 2779 C CA . VAL B 1 99 ? -4.277 -4.484 2.809 1 91.69 99 VAL B CA 1
ATOM 2780 C C . VAL B 1 99 ? -5.637 -4.184 2.18 1 91.69 99 VAL B C 1
ATOM 2782 O O . VAL B 1 99 ? -6.668 -4.66 2.662 1 91.69 99 VAL B O 1
ATOM 2785 N N . HIS B 1 100 ? -5.59 -3.477 1.127 1 95.44 100 HIS B N 1
ATOM 2786 C CA . HIS B 1 100 ? -6.809 -3.166 0.39 1 95.44 100 HIS B CA 1
ATOM 2787 C C . HIS B 1 100 ? -7.449 -4.43 -0.172 1 95.44 100 HIS B C 1
ATOM 2789 O O . HIS B 1 100 ? -8.672 -4.59 -0.12 1 95.44 100 HIS B O 1
ATOM 2795 N N . ALA B 1 101 ? -6.609 -5.293 -0.697 1 94.94 101 ALA B N 1
ATOM 2796 C CA . ALA B 1 101 ? -7.094 -6.562 -1.229 1 94.94 101 ALA B CA 1
ATOM 2797 C C . ALA B 1 101 ? -7.809 -7.371 -0.15 1 94.94 101 ALA B C 1
ATOM 2799 O O . ALA B 1 101 ? -8.859 -7.961 -0.402 1 94.94 101 ALA B O 1
ATOM 2800 N N . ARG B 1 102 ? -7.211 -7.398 0.999 1 91.88 102 ARG B N 1
ATOM 2801 C CA . ARG B 1 102 ? -7.84 -8.094 2.117 1 91.88 102 ARG B CA 1
ATOM 2802 C C . ARG B 1 102 ? -9.211 -7.508 2.426 1 91.88 102 ARG B C 1
ATOM 2804 O O . ARG B 1 102 ? -10.172 -8.242 2.648 1 91.88 102 ARG B O 1
ATOM 2811 N N . HIS B 1 103 ? -9.258 -6.242 2.463 1 92.81 103 HIS B N 1
ATOM 2812 C CA . HIS B 1 103 ? -10.531 -5.594 2.766 1 92.81 103 HIS B CA 1
ATOM 2813 C C . HIS B 1 103 ? -11.57 -5.895 1.69 1 92.81 103 HIS B C 1
ATOM 2815 O O . HIS B 1 103 ? -12.742 -6.117 2 1 92.81 103 HIS B O 1
ATOM 2821 N N . LEU B 1 104 ? -11.148 -5.844 0.437 1 92.62 104 LEU B N 1
ATOM 2822 C CA . LEU B 1 104 ? -12.039 -6.211 -0.657 1 92.62 104 LEU B CA 1
ATOM 2823 C C . LEU B 1 104 ? -12.664 -7.578 -0.408 1 92.62 104 LEU B C 1
ATOM 2825 O O . LEU B 1 104 ? -13.883 -7.738 -0.545 1 92.62 104 LEU B O 1
ATOM 2829 N N . TRP B 1 105 ? -11.883 -8.531 -0.034 1 91 105 TRP B N 1
ATOM 2830 C CA . TRP B 1 105 ? -12.367 -9.883 0.222 1 91 105 TRP B CA 1
ATOM 2831 C C . TRP B 1 105 ? -13.352 -9.891 1.389 1 91 105 TRP B C 1
ATOM 2833 O O . TRP B 1 105 ? -14.414 -10.516 1.31 1 91 105 TRP B O 1
ATOM 2843 N N . ARG B 1 106 ? -13 -9.211 2.387 1 85 106 ARG B N 1
ATOM 2844 C CA . ARG B 1 106 ? -13.859 -9.164 3.566 1 85 106 ARG B CA 1
ATOM 2845 C C . ARG B 1 106 ? -15.227 -8.586 3.227 1 85 106 ARG B C 1
ATOM 2847 O O . ARG B 1 106 ? -16.25 -9.117 3.643 1 85 106 ARG B O 1
ATOM 2854 N N . ARG B 1 107 ? -15.195 -7.574 2.496 1 85.31 107 ARG B N 1
ATOM 2855 C CA . ARG B 1 107 ? -16.453 -6.941 2.109 1 85.31 107 ARG B CA 1
ATOM 2856 C C . ARG B 1 107 ? -17.281 -7.863 1.222 1 85.31 107 ARG B C 1
ATOM 2858 O O . ARG B 1 107 ? -18.5 -7.969 1.396 1 85.31 107 ARG B O 1
ATOM 2865 N N . HIS B 1 108 ? -16.609 -8.445 0.307 1 83.88 108 HIS B N 1
ATOM 2866 C CA . HIS B 1 108 ? -17.297 -9.375 -0.58 1 83.88 108 HIS B CA 1
ATOM 2867 C C . HIS B 1 108 ? -17.953 -10.5 0.207 1 83.88 108 HIS B C 1
ATOM 2869 O O . HIS B 1 108 ? -19.109 -10.852 -0.048 1 83.88 108 HIS B O 1
ATOM 2875 N N . ARG B 1 109 ? -17.25 -11.016 1.099 1 82.88 109 ARG B N 1
ATOM 2876 C CA . ARG B 1 109 ? -17.734 -12.133 1.897 1 82.88 109 ARG B CA 1
ATOM 2877 C C . ARG B 1 109 ? -18.906 -11.711 2.781 1 82.88 109 ARG B C 1
ATOM 2879 O O . ARG B 1 109 ? -19.828 -12.484 3.004 1 82.88 109 ARG B O 1
ATOM 2886 N N . SER B 1 110 ? -18.812 -10.508 3.219 1 78.38 110 SER B N 1
ATOM 2887 C CA . SER B 1 110 ? -19.875 -10 4.098 1 78.38 110 SER B CA 1
ATOM 2888 C C . SER B 1 110 ? -21.156 -9.727 3.322 1 78.38 110 SER B C 1
ATOM 2890 O O . SER B 1 110 ? -22.25 -9.914 3.842 1 78.38 110 SER B O 1
ATOM 2892 N N . ASN B 1 111 ? -21.016 -9.281 2.148 1 71.38 111 ASN B N 1
ATOM 2893 C CA . ASN B 1 111 ? -22.172 -8.883 1.342 1 71.38 111 ASN B CA 1
ATOM 2894 C C . ASN B 1 111 ? -22.766 -10.078 0.607 1 71.38 111 ASN B C 1
ATOM 2896 O O . ASN B 1 111 ? -23.922 -10.016 0.169 1 71.38 111 ASN B O 1
ATOM 2900 N N . ASN B 1 112 ? -22 -10.969 0.252 1 63.94 112 ASN B N 1
ATOM 2901 C CA . ASN B 1 112 ? -22.469 -12.062 -0.593 1 63.94 112 ASN B CA 1
ATOM 2902 C C . ASN B 1 112 ? -22.656 -13.352 0.204 1 63.94 112 ASN B C 1
ATOM 2904 O O . ASN B 1 112 ? -21.688 -13.906 0.729 1 63.94 112 ASN B O 1
ATOM 2908 N N . THR B 1 113 ? -23.828 -13.422 0.72 1 53.19 113 THR B N 1
ATOM 2909 C CA . THR B 1 113 ? -24.172 -14.625 1.469 1 53.19 113 THR B CA 1
ATOM 2910 C C . THR B 1 113 ? -24.156 -15.852 0.562 1 53.19 113 THR B C 1
ATOM 2912 O O . THR B 1 113 ? -24.125 -16.984 1.042 1 53.19 113 THR B O 1
ATOM 2915 N N . SER B 1 114 ? -24.328 -15.547 -0.804 1 55.75 114 SER B N 1
ATOM 2916 C CA . SER B 1 114 ? -24.453 -16.734 -1.633 1 55.75 114 SER B CA 1
ATOM 2917 C C . SER B 1 114 ? -23.141 -17.062 -2.328 1 55.75 114 SER B C 1
ATOM 2919 O O . SER B 1 114 ? -22.609 -16.25 -3.078 1 55.75 114 SER B O 1
ATOM 2921 N N . SER B 1 115 ? -22.328 -17.828 -1.837 1 58.41 115 SER B N 1
ATOM 2922 C CA . SER B 1 115 ? -21.031 -18.328 -2.264 1 58.41 115 SER B CA 1
ATOM 2923 C C . SER B 1 115 ? -21.109 -18.969 -3.648 1 58.41 115 SER B C 1
ATOM 2925 O O . SER B 1 115 ? -20.094 -19.375 -4.207 1 58.41 115 SER B O 1
ATOM 2927 N N . SER B 1 116 ? -22.219 -18.875 -4.273 1 65 116 SER B N 1
ATOM 2928 C CA . SER B 1 116 ? -22.281 -19.891 -5.332 1 65 116 SER B CA 1
ATOM 2929 C C . SER B 1 116 ? -22.078 -19.25 -6.707 1 65 116 SER B C 1
ATOM 2931 O O . SER B 1 116 ? -22.062 -19.953 -7.719 1 65 116 SER B O 1
ATOM 2933 N N . ASP B 1 117 ? -21.781 -18.016 -6.797 1 77.06 117 ASP B N 1
ATOM 2934 C CA . ASP B 1 117 ? -21.641 -17.516 -8.164 1 77.06 117 ASP B CA 1
ATOM 2935 C C . ASP B 1 117 ? -20.188 -17.547 -8.617 1 77.06 117 ASP B C 1
ATOM 2937 O O . ASP B 1 117 ? -19.281 -17.688 -7.797 1 77.06 117 ASP B O 1
ATOM 2941 N N . ASP B 1 118 ? -19.969 -17.703 -9.938 1 79.81 118 ASP B N 1
ATOM 2942 C CA . ASP B 1 118 ? -18.688 -17.844 -10.602 1 79.81 118 ASP B CA 1
ATOM 2943 C C . ASP B 1 118 ? -17.719 -16.75 -10.133 1 79.81 118 ASP B C 1
ATOM 2945 O O . ASP B 1 118 ? -16.531 -17.031 -9.906 1 79.81 118 ASP B O 1
ATOM 2949 N N . GLU B 1 119 ? -18.234 -15.625 -9.93 1 80.19 119 GLU B N 1
ATOM 2950 C CA . GLU B 1 119 ? -17.391 -14.516 -9.492 1 80.19 119 GLU B CA 1
ATOM 2951 C C . GLU B 1 119 ? -16.875 -14.734 -8.078 1 80.19 119 GLU B C 1
ATOM 2953 O O . GLU B 1 119 ? -15.68 -14.555 -7.812 1 80.19 119 GLU B O 1
ATOM 2958 N N . SER B 1 120 ? -17.719 -15.18 -7.25 1 85.25 120 SER B N 1
ATOM 2959 C CA . SER B 1 120 ? -17.344 -15.398 -5.855 1 85.25 120 SER B CA 1
ATOM 2960 C C . SER B 1 120 ? -16.328 -16.531 -5.734 1 85.25 120 SER B C 1
ATOM 2962 O O . SER B 1 120 ? -15.406 -16.469 -4.918 1 85.25 120 SER B O 1
ATOM 2964 N N . ASN B 1 121 ? -16.547 -17.516 -6.547 1 88.25 121 ASN B N 1
ATOM 2965 C CA . ASN B 1 121 ? -15.602 -18.625 -6.547 1 88.25 121 ASN B CA 1
ATOM 2966 C C . ASN B 1 121 ? -14.211 -18.188 -7 1 88.25 121 ASN B C 1
ATOM 2968 O O . ASN B 1 121 ? -13.211 -18.484 -6.34 1 88.25 121 ASN B O 1
ATOM 2972 N N . GLN B 1 122 ? -14.141 -17.484 -8.07 1 91.81 122 GLN B N 1
ATOM 2973 C CA . GLN B 1 122 ? -12.867 -17 -8.578 1 91.81 122 GLN B CA 1
ATOM 2974 C C . GLN B 1 122 ? -12.203 -16.047 -7.59 1 91.81 122 GLN B C 1
ATOM 2976 O O . GLN B 1 122 ? -10.984 -16.094 -7.402 1 91.81 122 GLN B O 1
ATOM 2981 N N . LEU B 1 123 ? -12.984 -15.266 -6.992 1 92.88 123 LEU B N 1
ATOM 2982 C CA . LEU B 1 123 ? -12.438 -14.328 -6.016 1 92.88 123 LEU B CA 1
ATOM 2983 C C . LEU B 1 123 ? -11.867 -15.062 -4.812 1 92.88 123 LEU B C 1
ATOM 2985 O O . LEU B 1 123 ? -10.828 -14.68 -4.273 1 92.88 123 LEU B O 1
ATOM 2989 N N . SER B 1 124 ? -12.555 -16.094 -4.465 1 91.56 124 SER B N 1
ATOM 2990 C CA . SER B 1 124 ? -12.07 -16.906 -3.359 1 91.56 124 SER B CA 1
ATOM 2991 C C . SER B 1 124 ? -10.727 -17.547 -3.693 1 91.56 124 SER B C 1
ATOM 2993 O O . SER B 1 124 ? -9.828 -17.609 -2.852 1 91.56 124 SER B O 1
ATOM 2995 N N . MET B 1 125 ? -10.617 -17.969 -4.84 1 92.62 125 MET B N 1
ATOM 2996 C CA . MET B 1 125 ? -9.359 -18.547 -5.301 1 92.62 125 MET B CA 1
ATOM 2997 C C . MET B 1 125 ? -8.25 -17.516 -5.328 1 92.62 125 MET B C 1
ATOM 2999 O O . MET B 1 125 ? -7.141 -17.766 -4.852 1 92.62 125 MET B O 1
ATOM 3003 N N . PHE B 1 126 ? -8.508 -16.297 -5.742 1 95.25 126 PHE B N 1
ATOM 3004 C CA . PHE B 1 126 ? -7.547 -15.195 -5.723 1 95.25 126 PHE B CA 1
ATOM 3005 C C . PHE B 1 126 ? -7.141 -14.859 -4.293 1 95.25 126 PHE B C 1
ATOM 3007 O O . PHE B 1 126 ? -5.969 -14.586 -4.023 1 95.25 126 PHE B O 1
ATOM 3014 N N . TRP B 1 127 ? -8.109 -14.883 -3.498 1 94.31 127 TRP B N 1
ATOM 3015 C CA . TRP B 1 127 ? -7.828 -14.508 -2.119 1 94.31 127 TRP B CA 1
ATOM 3016 C C . TRP B 1 127 ? -6.855 -15.484 -1.473 1 94.31 127 TRP B C 1
ATOM 3018 O O . TRP B 1 127 ? -6.004 -15.094 -0.672 1 94.31 127 TRP B O 1
ATOM 3028 N N . THR B 1 128 ? -6.953 -16.719 -1.77 1 92.5 128 THR B N 1
ATOM 3029 C CA . THR B 1 128 ? -6.012 -17.688 -1.218 1 92.5 128 THR B CA 1
ATOM 3030 C C . THR B 1 128 ? -4.57 -17.266 -1.5 1 92.5 128 THR B C 1
ATOM 3032 O O . THR B 1 128 ? -3.727 -17.281 -0.604 1 92.5 128 THR B O 1
ATOM 3035 N N . ALA B 1 129 ? -4.359 -16.844 -2.699 1 94 129 ALA B N 1
ATOM 3036 C CA . ALA B 1 129 ? -3.031 -16.359 -3.047 1 94 129 ALA B CA 1
ATOM 3037 C C . ALA B 1 129 ? -2.75 -15.016 -2.367 1 94 129 ALA B C 1
ATOM 3039 O O . ALA B 1 129 ? -1.666 -14.812 -1.816 1 94 129 ALA B O 1
ATOM 3040 N N . ALA B 1 130 ? -3.699 -14.141 -2.393 1 94.12 130 ALA B N 1
ATOM 3041 C CA . ALA B 1 130 ? -3.559 -12.789 -1.845 1 94.12 130 ALA B CA 1
ATOM 3042 C C . ALA B 1 130 ? -3.227 -12.836 -0.356 1 94.12 130 ALA B C 1
ATOM 3044 O O . ALA B 1 130 ? -2.441 -12.023 0.136 1 94.12 130 ALA B O 1
ATOM 3045 N N . LYS B 1 131 ? -3.846 -13.766 0.307 1 90.94 131 LYS B N 1
ATOM 3046 C CA . LYS B 1 131 ? -3.604 -13.953 1.734 1 90.94 131 LYS B CA 1
ATOM 3047 C C . LYS B 1 131 ? -2.119 -14.172 2.014 1 90.94 131 LYS B C 1
ATOM 3049 O O . LYS B 1 131 ? -1.559 -13.57 2.934 1 90.94 131 LYS B O 1
ATOM 3054 N N . TYR B 1 132 ? -1.503 -14.906 1.283 1 90.25 132 TYR B N 1
ATOM 3055 C CA . TYR B 1 132 ? -0.088 -15.195 1.49 1 90.25 132 TYR B CA 1
ATOM 3056 C C . TYR B 1 132 ? 0.781 -14.031 1.03 1 90.25 132 TYR B C 1
ATOM 3058 O O . TYR B 1 132 ? 1.846 -13.781 1.601 1 90.25 132 TYR B O 1
ATOM 3066 N N . CYS B 1 133 ? 0.322 -13.312 -0.011 1 90.12 133 CYS B N 1
ATOM 3067 C CA . CYS B 1 133 ? 1.01 -12.078 -0.369 1 90.12 133 CYS B CA 1
ATOM 3068 C C . CYS B 1 133 ? 1.021 -11.102 0.8 1 90.12 133 CYS B C 1
ATOM 3070 O O . CYS B 1 133 ? 2.059 -10.516 1.114 1 90.12 133 CYS B O 1
ATOM 3072 N N . TYR B 1 134 ? -0.14 -11.078 1.393 1 87.62 134 TYR B N 1
ATOM 3073 C CA . TYR B 1 134 ? -0.287 -10.203 2.547 1 87.62 134 TYR B CA 1
ATOM 3074 C C . TYR B 1 134 ? 0.635 -10.633 3.682 1 87.62 134 TYR B C 1
ATOM 3076 O O . TYR B 1 134 ? 1.382 -9.82 4.227 1 87.62 134 TYR B O 1
ATOM 3084 N N . LEU B 1 135 ? 0.655 -11.797 4 1 84.25 135 LEU B N 1
ATOM 3085 C CA . LEU B 1 135 ? 1.466 -12.328 5.09 1 84.25 135 LEU B CA 1
ATOM 3086 C C . LEU B 1 135 ? 2.953 -12.195 4.777 1 84.25 135 LEU B C 1
ATOM 3088 O O . LEU B 1 135 ? 3.746 -11.859 5.66 1 84.25 135 LEU B O 1
ATOM 3092 N N . TRP B 1 136 ? 3.299 -12.414 3.582 1 83.44 136 TRP B N 1
ATOM 3093 C CA . TRP B 1 136 ? 4.68 -12.25 3.141 1 83.44 136 TRP B CA 1
ATOM 3094 C C . TRP B 1 136 ? 5.133 -10.797 3.287 1 83.44 136 TRP B C 1
ATOM 3096 O O . TRP B 1 136 ? 6.246 -10.531 3.742 1 83.44 136 TRP B O 1
ATOM 3106 N N . SER B 1 137 ? 4.277 -9.898 2.914 1 76.69 137 SER B N 1
ATOM 3107 C CA . SER B 1 137 ? 4.617 -8.484 2.93 1 76.69 137 SER B CA 1
ATOM 3108 C C . SER B 1 137 ? 4.762 -7.965 4.359 1 76.69 137 SER B C 1
ATOM 3110 O O . SER B 1 137 ? 5.449 -6.965 4.594 1 76.69 137 SER B O 1
ATOM 3112 N N . THR B 1 138 ? 4.043 -8.477 5.406 1 70.38 138 THR B N 1
ATOM 3113 C CA . THR B 1 138 ? 4.062 -7.992 6.781 1 70.38 138 THR B CA 1
ATOM 3114 C C . THR B 1 138 ? 5.133 -8.711 7.594 1 70.38 138 THR B C 1
ATOM 3116 O O . THR B 1 138 ? 5.422 -8.328 8.727 1 70.38 138 THR B O 1
ATOM 3119 N N . GLY B 1 139 ? 6.086 -9.289 7.215 1 60.12 139 GLY B N 1
ATOM 3120 C CA . GLY B 1 139 ? 7.258 -9.711 7.961 1 60.12 139 GLY B CA 1
ATOM 3121 C C . GLY B 1 139 ? 7.547 -11.195 7.836 1 60.12 139 GLY B C 1
ATOM 3122 O O . GLY B 1 139 ? 8.539 -11.688 8.375 1 60.12 139 GLY B O 1
ATOM 3123 N N . GLY B 1 140 ? 6.746 -12.039 7.328 1 51.38 140 GLY B N 1
ATOM 3124 C CA . GLY B 1 140 ? 7.113 -13.414 7.645 1 51.38 140 GLY B CA 1
ATOM 3125 C C . GLY B 1 140 ? 7.93 -14.078 6.555 1 51.38 140 GLY B C 1
ATOM 3126 O O . GLY B 1 140 ? 7.379 -14.781 5.703 1 51.38 140 GLY B O 1
ATOM 3127 N N . ILE B 1 141 ? 8.805 -13.383 5.992 1 46.91 141 ILE B N 1
ATOM 3128 C CA . ILE B 1 141 ? 9.734 -14.266 5.293 1 46.91 141 ILE B CA 1
ATOM 3129 C C . ILE B 1 141 ? 10.094 -15.453 6.188 1 46.91 141 ILE B C 1
ATOM 3131 O O . ILE B 1 141 ? 10.281 -16.562 5.703 1 46.91 141 ILE B O 1
ATOM 3135 N N . SER B 1 142 ? 10.484 -14.945 7.48 1 46.88 142 SER B N 1
ATOM 3136 C CA . SER B 1 142 ? 10.977 -15.922 8.453 1 46.88 142 SER B CA 1
ATOM 3137 C C . SER B 1 142 ? 9.875 -16.891 8.875 1 46.88 142 SER B C 1
ATOM 3139 O O . SER B 1 142 ? 10.125 -17.828 9.617 1 46.88 142 SER B O 1
ATOM 3141 N N . SER B 1 143 ? 8.664 -16.406 8.945 1 44.59 143 SER B N 1
ATOM 3142 C CA . SER B 1 143 ? 7.727 -17.297 9.641 1 44.59 143 SER B CA 1
ATOM 3143 C C . SER B 1 143 ? 7.926 -18.75 9.234 1 44.59 143 SER B C 1
ATOM 3145 O O . SER B 1 143 ? 7.672 -19.656 10.023 1 44.59 143 SER B O 1
ATOM 3147 N N . SER B 1 144 ? 7.539 -19.141 8.039 1 40.69 144 SER B N 1
ATOM 3148 C CA . SER B 1 144 ? 7.273 -20.578 8.016 1 40.69 144 SER B CA 1
ATOM 3149 C C . SER B 1 144 ? 8.492 -21.375 8.469 1 40.69 144 SER B C 1
ATOM 3151 O O . SER B 1 144 ? 8.453 -22.609 8.531 1 40.69 144 SER B O 1
ATOM 3153 N N . LEU B 1 145 ? 9.766 -21.047 8.18 1 38.31 145 LEU B N 1
ATOM 3154 C CA . LEU B 1 145 ? 10.398 -22.359 8.312 1 38.31 145 LEU B CA 1
ATOM 3155 C C . LEU B 1 145 ? 10.211 -22.906 9.719 1 38.31 145 LEU B C 1
ATOM 3157 O O . LEU B 1 145 ? 10.352 -24.109 9.945 1 38.31 145 LEU B O 1
ATOM 3161 N N . ASN B 1 146 ? 10.445 -21.969 10.633 1 35.91 146 ASN B N 1
ATOM 3162 C CA . ASN B 1 146 ? 10.688 -22.609 11.922 1 35.91 146 ASN B CA 1
ATOM 3163 C C . ASN B 1 146 ? 9.398 -23.125 12.539 1 35.91 146 ASN B C 1
ATOM 3165 O O . ASN B 1 146 ? 9.32 -23.312 13.758 1 35.91 146 ASN B O 1
ATOM 3169 N N . SER B 1 147 ? 8.227 -22.797 11.953 1 35.56 147 SER B N 1
ATOM 3170 C CA . SER B 1 147 ? 7.305 -23.438 12.891 1 35.56 147 SER B CA 1
ATOM 3171 C C . SER B 1 147 ? 7.66 -24.906 13.102 1 35.56 147 SER B C 1
ATOM 3173 O O . SER B 1 147 ? 7.82 -25.656 12.141 1 35.56 147 SER B O 1
ATOM 3175 N N . THR B 1 148 ? 8.305 -25.188 14.117 1 33.06 148 THR B N 1
ATOM 3176 C CA . THR B 1 148 ? 8.492 -26.547 14.617 1 33.06 148 THR B CA 1
ATOM 3177 C C . THR B 1 148 ? 7.262 -27.391 14.328 1 33.06 148 THR B C 1
ATOM 3179 O O . THR B 1 148 ? 7.211 -28.562 14.711 1 33.06 148 THR B O 1
ATOM 3182 N N . ASP B 1 149 ? 6.055 -26.844 14.328 1 33.38 149 ASP B N 1
ATOM 3183 C CA . ASP B 1 149 ? 5.039 -27.891 14.266 1 33.38 149 ASP B CA 1
ATOM 3184 C C . ASP B 1 149 ? 5.141 -28.672 12.961 1 33.38 149 ASP B C 1
ATOM 3186 O O . ASP B 1 149 ? 5.418 -28.094 11.906 1 33.38 149 ASP B O 1
ATOM 3190 N N . ASP B 1 150 ? 5.227 -29.938 12.906 1 35.56 150 ASP B N 1
ATOM 3191 C CA . ASP B 1 150 ? 5.359 -31.109 12.055 1 35.56 150 ASP B CA 1
ATOM 3192 C C . ASP B 1 150 ? 4.508 -30.984 10.789 1 35.56 150 ASP B C 1
ATOM 3194 O O . ASP B 1 150 ? 4.438 -31.906 9.984 1 35.56 150 ASP B O 1
ATOM 3198 N N . ASP B 1 151 ? 3.406 -30.312 10.875 1 38.16 151 ASP B N 1
ATOM 3199 C CA . ASP B 1 151 ? 2.613 -30.516 9.672 1 38.16 151 ASP B CA 1
ATOM 3200 C C . ASP B 1 151 ? 3.27 -29.828 8.469 1 38.16 151 ASP B C 1
ATOM 3202 O O . ASP B 1 151 ? 3.639 -28.656 8.531 1 38.16 151 ASP B O 1
ATOM 3206 N N . GLU B 1 152 ? 3.828 -30.562 7.512 1 42 152 GLU B N 1
ATOM 3207 C CA . GLU B 1 152 ? 4.527 -30.328 6.25 1 42 152 GLU B CA 1
ATOM 3208 C C . GLU B 1 152 ? 4.102 -29 5.621 1 42 152 GLU B C 1
ATOM 3210 O O . GLU B 1 152 ? 4.93 -28.281 5.059 1 42 152 GLU B O 1
ATOM 3215 N N . SER B 1 153 ? 2.783 -28.781 5.438 1 45.66 153 SER B N 1
ATOM 3216 C CA . SER B 1 153 ? 2.223 -27.625 4.77 1 45.66 153 SER B CA 1
ATOM 3217 C C . SER B 1 153 ? 2.473 -26.344 5.578 1 45.66 153 SER B C 1
ATOM 3219 O O . SER B 1 153 ? 2.508 -25.25 5.02 1 45.66 153 SER B O 1
ATOM 3221 N N . SER B 1 154 ? 2.545 -26.438 6.902 1 53.41 154 SER B N 1
ATOM 3222 C CA . SER B 1 154 ? 2.582 -25.359 7.887 1 53.41 154 SER B CA 1
ATOM 3223 C C . SER B 1 154 ? 3.955 -24.703 7.93 1 53.41 154 SER B C 1
ATOM 3225 O O . SER B 1 154 ? 4.109 -23.625 8.508 1 53.41 154 SER B O 1
ATOM 3227 N N . ASN B 1 155 ? 4.992 -25.297 7.082 1 68.12 155 ASN B N 1
ATOM 3228 C CA . ASN B 1 155 ? 6.363 -24.812 7.234 1 68.12 155 ASN B CA 1
ATOM 3229 C C . ASN B 1 155 ? 6.883 -24.188 5.949 1 68.12 155 ASN B C 1
ATOM 3231 O O . ASN B 1 155 ? 8.062 -23.859 5.848 1 68.12 155 ASN B O 1
ATOM 3235 N N . LEU B 1 156 ? 5.977 -24.188 5.035 1 85.56 156 LEU B N 1
ATOM 3236 C CA . LEU B 1 156 ? 6.5 -23.609 3.799 1 85.56 156 LEU B CA 1
ATOM 3237 C C . LEU B 1 156 ? 6.543 -22.094 3.883 1 85.56 156 LEU B C 1
ATOM 3239 O O . LEU B 1 156 ? 5.676 -21.484 4.508 1 85.56 156 LEU B O 1
ATOM 3243 N N . PRO B 1 157 ? 7.527 -21.562 3.322 1 87.94 157 PRO B N 1
ATOM 3244 C CA . PRO B 1 157 ? 7.543 -20.109 3.264 1 87.94 157 PRO B CA 1
ATOM 3245 C C . PRO B 1 157 ? 6.293 -19.531 2.6 1 87.94 157 PRO B C 1
ATOM 3247 O O . PRO B 1 157 ? 5.742 -20.141 1.681 1 87.94 157 PRO B O 1
ATOM 3250 N N . TYR B 1 158 ? 5.887 -18.391 3.018 1 88.75 158 TYR B N 1
ATOM 3251 C CA . TYR B 1 158 ? 4.707 -17.734 2.455 1 88.75 158 TYR B CA 1
ATOM 3252 C C . TYR B 1 158 ? 4.875 -17.5 0.959 1 88.75 158 TYR B C 1
ATOM 3254 O O . TYR B 1 158 ? 3.902 -17.547 0.202 1 88.75 158 TYR B O 1
ATOM 3262 N N . SER B 1 159 ? 6.117 -17.219 0.567 1 92.12 159 SER B N 1
ATOM 3263 C CA . SER B 1 159 ? 6.359 -17.016 -0.857 1 92.12 159 SER B CA 1
ATOM 3264 C C . SER B 1 159 ? 5.996 -18.266 -1.663 1 92.12 159 SER B C 1
ATOM 3266 O O . SER B 1 159 ? 5.375 -18.172 -2.723 1 92.12 159 SER B O 1
ATOM 3268 N N . THR B 1 160 ? 6.324 -19.453 -1.141 1 92.94 160 THR B N 1
ATOM 3269 C CA . THR B 1 160 ? 6.008 -20.719 -1.794 1 92.94 160 THR B CA 1
ATOM 3270 C C . THR B 1 160 ? 4.5 -20.938 -1.856 1 92.94 160 THR B C 1
ATOM 3272 O O . THR B 1 160 ? 3.961 -21.281 -2.906 1 92.94 160 THR B O 1
ATOM 3275 N N . LEU B 1 161 ? 3.889 -20.688 -0.742 1 92.69 161 LEU B N 1
ATOM 3276 C CA . LEU B 1 161 ? 2.445 -20.891 -0.662 1 92.69 161 LEU B CA 1
ATOM 3277 C C . LEU B 1 161 ? 1.715 -19.953 -1.622 1 92.69 161 LEU B C 1
ATOM 3279 O O . LEU B 1 161 ? 0.746 -20.359 -2.27 1 92.69 161 LEU B O 1
ATOM 3283 N N . MET B 1 162 ? 2.15 -18.734 -1.693 1 94.25 162 MET B N 1
ATOM 3284 C CA . MET B 1 162 ? 1.58 -17.75 -2.607 1 94.25 162 MET B CA 1
ATOM 3285 C C . MET B 1 162 ? 1.711 -18.219 -4.055 1 94.25 162 MET B C 1
ATOM 3287 O O . MET B 1 162 ? 0.722 -18.266 -4.789 1 94.25 162 MET B O 1
ATOM 3291 N N . LEU B 1 163 ? 2.896 -18.609 -4.457 1 96.06 163 LEU B N 1
ATOM 3292 C CA . LEU B 1 163 ? 3.174 -18.984 -5.84 1 96.06 163 LEU B CA 1
ATOM 3293 C C . LEU B 1 163 ? 2.449 -20.266 -6.207 1 96.06 163 LEU B C 1
ATOM 3295 O O . LEU B 1 163 ? 1.94 -20.406 -7.324 1 96.06 163 LEU B O 1
ATOM 3299 N N . ARG B 1 164 ? 2.359 -21.188 -5.254 1 95.88 164 ARG B N 1
ATOM 3300 C CA . ARG B 1 164 ? 1.62 -22.422 -5.484 1 95.88 164 ARG B CA 1
ATOM 3301 C C . ARG B 1 164 ? 0.135 -22.141 -5.688 1 95.88 164 ARG B C 1
ATOM 3303 O O . ARG B 1 164 ? -0.508 -22.766 -6.539 1 95.88 164 ARG B O 1
ATOM 3310 N N . SER B 1 165 ? -0.375 -21.281 -4.891 1 96.38 165 SER B N 1
ATOM 3311 C CA . SER B 1 165 ? -1.778 -20.906 -5.027 1 96.38 165 SER B CA 1
ATOM 3312 C C . SER B 1 165 ? -2.055 -20.266 -6.387 1 96.38 165 SER B C 1
ATOM 3314 O O . SER B 1 165 ? -3.051 -20.594 -7.035 1 96.38 165 SER B O 1
ATOM 3316 N N . LEU B 1 166 ? -1.205 -19.375 -6.801 1 97.62 166 LEU B N 1
ATOM 3317 C CA . LEU B 1 166 ? -1.362 -18.75 -8.109 1 97.62 166 LEU B CA 1
ATOM 3318 C C . LEU B 1 166 ? -1.271 -19.797 -9.227 1 97.62 166 LEU B C 1
ATOM 3320 O O . LEU B 1 166 ? -2.033 -19.734 -10.195 1 97.62 166 LEU B O 1
ATOM 3324 N N . GLN B 1 167 ? -0.362 -20.703 -9.07 1 96.69 167 GLN B N 1
ATOM 3325 C CA . GLN B 1 167 ? -0.227 -21.766 -10.07 1 96.69 167 GLN B CA 1
ATOM 3326 C C . GLN B 1 167 ? -1.488 -22.609 -10.141 1 96.69 167 GLN B C 1
ATOM 3328 O O . GLN B 1 167 ? -1.93 -23 -11.227 1 96.69 167 GLN B O 1
ATOM 3333 N N . SER B 1 168 ? -2.029 -22.906 -9.008 1 96.88 168 SER B N 1
ATOM 3334 C CA . SER B 1 168 ? -3.287 -23.641 -8.969 1 96.88 168 SER B CA 1
ATOM 3335 C C . SER B 1 168 ? -4.395 -22.891 -9.703 1 96.88 168 SER B C 1
ATOM 3337 O O . SER B 1 168 ? -5.223 -23.5 -10.383 1 96.88 168 SER B O 1
ATOM 3339 N N . ASN B 1 169 ? -4.453 -21.594 -9.539 1 97.31 169 ASN B N 1
ATOM 3340 C CA . ASN B 1 169 ? -5.414 -20.766 -10.266 1 97.31 169 ASN B CA 1
ATOM 3341 C C . ASN B 1 169 ? -5.223 -20.859 -11.773 1 97.31 169 ASN B C 1
ATOM 3343 O O . ASN B 1 169 ? -6.199 -20.906 -12.523 1 97.31 169 ASN B O 1
ATOM 3347 N N . VAL B 1 170 ? -3.975 -20.859 -12.211 1 97.25 170 VAL B N 1
ATOM 3348 C CA . VAL B 1 170 ? -3.67 -21.016 -13.633 1 97.25 170 VAL B CA 1
ATOM 3349 C C . VAL B 1 170 ? -4.242 -22.328 -14.156 1 97.25 170 VAL B C 1
ATOM 3351 O O . VAL B 1 170 ? -4.852 -22.359 -15.227 1 97.25 170 VAL B O 1
ATOM 3354 N N . GLU B 1 171 ? -4.141 -23.312 -13.414 1 96.06 171 GLU B N 1
ATOM 3355 C CA . GLU B 1 171 ? -4.52 -24.656 -13.812 1 96.06 171 GLU B CA 1
ATOM 3356 C C . GLU B 1 171 ? -6.035 -24.828 -13.828 1 96.06 171 GLU B C 1
ATOM 3358 O O . GLU B 1 171 ? -6.559 -25.75 -14.438 1 96.06 171 GLU B O 1
ATOM 3363 N N . SER B 1 172 ? -6.781 -23.938 -13.125 1 94.5 172 SER B N 1
ATOM 3364 C CA . SER B 1 172 ? -8.234 -24.031 -13.07 1 94.5 172 SER B CA 1
ATOM 3365 C C . SER B 1 172 ? -8.867 -23.75 -14.43 1 94.5 172 SER B C 1
ATOM 3367 O O . SER B 1 172 ? -10.008 -24.141 -14.68 1 94.5 172 SER B O 1
ATOM 3369 N N . SER B 1 173 ? -8.305 -22.969 -15.25 1 91.31 173 SER B N 1
ATOM 3370 C CA . SER B 1 173 ? -8.719 -22.578 -16.594 1 91.31 173 SER B CA 1
ATOM 3371 C C . SER B 1 173 ? -9.93 -21.641 -16.531 1 91.31 173 SER B C 1
ATOM 3373 O O . SER B 1 173 ? -10.562 -21.375 -17.562 1 91.31 173 SER B O 1
ATOM 3375 N N . LEU B 1 174 ? -10.289 -21.203 -15.328 1 93.06 174 LEU B N 1
ATOM 3376 C CA . LEU B 1 174 ? -11.352 -20.203 -15.195 1 93.06 174 LEU B CA 1
ATOM 3377 C C . LEU B 1 174 ? -10.859 -18.828 -15.609 1 93.06 174 LEU B C 1
ATOM 3379 O O . LEU B 1 174 ? -9.789 -18.391 -15.18 1 93.06 174 LEU B O 1
ATOM 3383 N N . GLU B 1 175 ? -11.664 -18.281 -16.484 1 91.62 175 GLU B N 1
ATOM 3384 C CA . GLU B 1 175 ? -11.266 -16.938 -16.906 1 91.62 175 GLU B CA 1
ATOM 3385 C C . GLU B 1 175 ? -12.148 -15.867 -16.281 1 91.62 175 GLU B C 1
ATOM 3387 O O . GLU B 1 175 ? -13.344 -16.094 -16.062 1 91.62 175 GLU B O 1
ATOM 3392 N N . PRO B 1 176 ? -11.469 -14.609 -15.898 1 93.25 176 PRO B N 1
ATOM 3393 C CA . PRO B 1 176 ? -10.125 -14.133 -16.203 1 93.25 176 PRO B CA 1
ATOM 3394 C C . PRO B 1 176 ? -9.094 -14.531 -15.148 1 93.25 176 PRO B C 1
ATOM 3396 O O . PRO B 1 176 ? -7.926 -14.148 -15.242 1 93.25 176 PRO B O 1
ATOM 3399 N N . LEU B 1 177 ? -9.391 -15.359 -14.211 1 95.25 177 LEU B N 1
ATOM 3400 C CA . LEU B 1 177 ? -8.555 -15.758 -13.086 1 95.25 177 LEU B CA 1
ATOM 3401 C C . LEU B 1 177 ? -7.258 -16.406 -13.562 1 95.25 177 LEU B C 1
ATOM 3403 O O . LEU B 1 177 ? -6.176 -16.031 -13.102 1 95.25 177 LEU B O 1
ATOM 3407 N N . ALA B 1 178 ? -7.375 -17.297 -14.469 1 96.19 178 ALA B N 1
ATOM 3408 C CA . ALA B 1 178 ? -6.219 -18.047 -14.938 1 96.19 178 ALA B CA 1
ATOM 3409 C C . ALA B 1 178 ? -5.207 -17.141 -15.625 1 96.19 178 ALA B C 1
ATOM 3411 O O . ALA B 1 178 ? -4.012 -17.188 -15.328 1 96.19 178 ALA B O 1
ATOM 3412 N N . THR B 1 179 ? -5.691 -16.281 -16.438 1 95.94 179 THR B N 1
ATOM 3413 C CA . THR B 1 179 ? -4.824 -15.367 -17.172 1 95.94 179 THR B CA 1
ATOM 3414 C C . THR B 1 179 ? -4.098 -14.422 -16.219 1 95.94 179 THR B C 1
ATOM 3416 O O . THR B 1 179 ? -2.875 -14.281 -16.297 1 95.94 179 THR B O 1
ATOM 3419 N N . TYR B 1 180 ? -4.805 -13.836 -15.367 1 96.5 180 TYR B N 1
ATOM 3420 C CA . TYR B 1 180 ? -4.219 -12.883 -14.43 1 96.5 180 TYR B CA 1
ATOM 3421 C C . TYR B 1 180 ? -3.262 -13.586 -13.469 1 96.5 180 TYR B C 1
ATOM 3423 O O . TYR B 1 180 ? -2.213 -13.039 -13.125 1 96.5 180 TYR B O 1
ATOM 3431 N N . SER B 1 181 ? -3.605 -14.742 -13.07 1 97.56 181 SER B N 1
ATOM 3432 C CA . SER B 1 181 ? -2.736 -15.484 -12.164 1 97.56 181 SER B CA 1
ATOM 3433 C C . SER B 1 181 ? -1.409 -15.828 -12.836 1 97.56 181 SER B C 1
ATOM 3435 O O . SER B 1 181 ? -0.355 -15.781 -12.195 1 97.56 181 SER B O 1
ATOM 3437 N N . LYS B 1 182 ? -1.48 -16.172 -14.062 1 97.06 182 LYS B N 1
ATOM 3438 C CA . LYS B 1 182 ? -0.262 -16.484 -14.805 1 97.06 182 LYS B CA 1
ATOM 3439 C C . LYS B 1 182 ? 0.693 -15.289 -14.82 1 97.06 182 LYS B C 1
ATOM 3441 O O . LYS B 1 182 ? 1.895 -15.445 -14.594 1 97.06 182 LYS B O 1
ATOM 3446 N N . GLU B 1 183 ? 0.172 -14.195 -15.047 1 95.44 183 GLU B N 1
ATOM 3447 C CA . GLU B 1 183 ? 0.978 -12.984 -15.055 1 95.44 183 GLU B CA 1
ATOM 3448 C C . GLU B 1 183 ? 1.495 -12.648 -13.664 1 95.44 183 GLU B C 1
ATOM 3450 O O . GLU B 1 183 ? 2.654 -12.258 -13.5 1 95.44 183 GLU B O 1
ATOM 3455 N N . LEU B 1 184 ? 0.691 -12.852 -12.68 1 96.12 184 LEU B N 1
ATOM 3456 C CA . LEU B 1 184 ? 1.083 -12.555 -11.305 1 96.12 184 LEU B CA 1
ATOM 3457 C C . LEU B 1 184 ? 2.166 -13.523 -10.828 1 96.12 184 LEU B C 1
ATOM 3459 O O . LEU B 1 184 ? 3.033 -13.148 -10.039 1 96.12 184 LEU B O 1
ATOM 3463 N N . VAL B 1 185 ? 2.133 -14.766 -11.32 1 96.31 185 VAL B N 1
ATOM 3464 C CA . VAL B 1 185 ? 3.195 -15.703 -10.977 1 96.31 185 VAL B CA 1
ATOM 3465 C C . VAL B 1 185 ? 4.551 -15.125 -11.375 1 96.31 185 VAL B C 1
ATOM 3467 O O . VAL B 1 185 ? 5.488 -15.117 -10.57 1 96.31 185 VAL B O 1
ATOM 3470 N N . SER B 1 186 ? 4.586 -14.617 -12.523 1 92.75 186 SER B N 1
ATOM 3471 C CA . SER B 1 186 ? 5.836 -14.047 -13.016 1 92.75 186 SER B CA 1
ATOM 3472 C C . SER B 1 186 ? 6.258 -12.836 -12.195 1 92.75 186 SER B C 1
ATOM 3474 O O . SER B 1 186 ? 7.398 -12.758 -11.734 1 92.75 186 SER B O 1
ATOM 3476 N N . ILE B 1 187 ? 5.41 -11.984 -11.945 1 91.81 187 ILE B N 1
ATOM 3477 C CA . ILE B 1 187 ? 5.688 -10.742 -11.227 1 91.81 187 ILE B CA 1
ATOM 3478 C C . ILE B 1 187 ? 6.129 -11.062 -9.805 1 91.81 187 ILE B C 1
ATOM 3480 O O . ILE B 1 187 ? 7.129 -10.523 -9.32 1 91.81 187 ILE B O 1
ATOM 3484 N N . PHE B 1 188 ? 5.438 -11.953 -9.164 1 93.69 188 PHE B N 1
ATOM 3485 C CA . PHE B 1 188 ? 5.715 -12.227 -7.758 1 93.69 188 PHE B CA 1
ATOM 3486 C C . PHE B 1 188 ? 7.012 -13.016 -7.609 1 93.69 188 PHE B C 1
ATOM 3488 O O . PHE B 1 188 ? 7.723 -12.867 -6.613 1 93.69 188 PHE B O 1
ATOM 3495 N N . ARG B 1 189 ? 7.301 -13.82 -8.586 1 93.44 189 ARG B N 1
ATOM 3496 C CA . ARG B 1 189 ? 8.594 -14.5 -8.523 1 93.44 189 ARG B CA 1
ATOM 3497 C C . ARG B 1 189 ? 9.742 -13.5 -8.516 1 93.44 189 ARG B C 1
ATOM 3499 O O . ARG B 1 189 ? 10.688 -13.633 -7.742 1 93.44 189 ARG B O 1
ATOM 3506 N N . TYR B 1 190 ? 9.602 -12.516 -9.258 1 92.75 190 TYR B N 1
ATOM 3507 C CA . TYR B 1 190 ? 10.656 -11.508 -9.281 1 92.75 190 TYR B CA 1
ATOM 3508 C C . TYR B 1 190 ? 10.633 -10.664 -8.008 1 92.75 190 TYR B C 1
ATOM 3510 O O . TYR B 1 190 ? 11.688 -10.242 -7.52 1 92.75 190 TYR B O 1
ATOM 3518 N N . ARG B 1 191 ? 9.461 -10.445 -7.469 1 90.38 191 ARG B N 1
ATOM 3519 C CA . ARG B 1 191 ? 9.391 -9.719 -6.199 1 90.38 191 ARG B CA 1
ATOM 3520 C C . ARG B 1 191 ? 10.055 -10.516 -5.078 1 90.38 191 ARG B C 1
ATOM 3522 O O . ARG B 1 191 ? 10.797 -9.953 -4.27 1 90.38 191 ARG B O 1
ATOM 3529 N N . VAL B 1 192 ? 9.758 -11.734 -5.078 1 90.31 192 VAL B N 1
ATOM 3530 C CA . VAL B 1 192 ? 10.367 -12.617 -4.09 1 90.31 192 VAL B CA 1
ATOM 3531 C C . VAL B 1 192 ? 11.883 -12.633 -4.277 1 90.31 192 VAL B C 1
ATOM 3533 O O . VAL B 1 192 ? 12.633 -12.508 -3.312 1 90.31 192 VAL B O 1
ATOM 3536 N N . ASN B 1 193 ? 12.266 -12.711 -5.523 1 93 193 ASN B N 1
ATOM 3537 C CA . ASN B 1 193 ? 13.695 -12.727 -5.832 1 93 193 ASN B CA 1
ATOM 3538 C C . ASN B 1 193 ? 14.391 -11.461 -5.344 1 93 193 ASN B C 1
ATOM 3540 O O . ASN B 1 193 ? 15.469 -11.523 -4.754 1 93 193 ASN B O 1
ATOM 3544 N N . ASP B 1 194 ? 13.789 -10.391 -5.57 1 89.25 194 ASP B N 1
ATOM 3545 C CA . ASP B 1 194 ? 14.359 -9.117 -5.129 1 89.25 194 ASP B CA 1
ATOM 3546 C C . ASP B 1 194 ? 14.531 -9.086 -3.613 1 89.25 194 ASP B C 1
ATOM 3548 O O . ASP B 1 194 ? 15.562 -8.633 -3.111 1 89.25 194 ASP B O 1
ATOM 3552 N N . ARG B 1 195 ? 13.625 -9.586 -2.994 1 86.75 195 ARG B N 1
ATOM 3553 C CA . ARG B 1 195 ? 13.695 -9.625 -1.536 1 86.75 195 ARG B CA 1
ATOM 3554 C C . ARG B 1 195 ? 14.789 -10.578 -1.064 1 86.75 195 ARG B C 1
ATOM 3556 O O . ARG B 1 195 ? 15.492 -10.289 -0.1 1 86.75 195 ARG B O 1
ATOM 3563 N N . LEU B 1 196 ? 14.859 -11.695 -1.699 1 89.19 196 LEU B N 1
ATOM 3564 C CA . LEU B 1 196 ? 15.898 -12.656 -1.326 1 89.19 196 LEU B CA 1
ATOM 3565 C C . LEU B 1 196 ? 17.281 -12.062 -1.54 1 89.19 196 LEU B C 1
ATOM 3567 O O . LEU B 1 196 ? 18.156 -12.172 -0.669 1 89.19 196 LEU B O 1
ATOM 3571 N N . ARG B 1 197 ? 17.422 -11.398 -2.623 1 91 197 ARG B N 1
ATOM 3572 C CA . ARG B 1 197 ? 18.719 -10.82 -2.969 1 91 197 ARG B CA 1
ATOM 3573 C C . ARG B 1 197 ? 19.094 -9.703 -2.004 1 91 197 ARG B C 1
ATOM 3575 O O . ARG B 1 197 ? 20.281 -9.492 -1.723 1 91 197 ARG B O 1
ATOM 3582 N N . SER B 1 198 ? 18.156 -9.039 -1.485 1 83.88 198 SER B N 1
ATOM 3583 C CA . SER B 1 198 ? 18.422 -7.941 -0.562 1 83.88 198 SER B CA 1
ATOM 3584 C C . SER B 1 198 ? 18.562 -8.445 0.869 1 83.88 198 SER B C 1
ATOM 3586 O O . SER B 1 198 ? 19.172 -7.773 1.711 1 83.88 198 SER B O 1
ATOM 3588 N N . SER B 1 199 ? 18.094 -9.633 1.165 1 82.31 199 SER B N 1
ATOM 3589 C CA . SER B 1 199 ? 18.031 -10.102 2.545 1 82.31 199 SER B CA 1
ATOM 3590 C C . SER B 1 199 ? 19.156 -11.086 2.844 1 82.31 199 SER B C 1
ATOM 3592 O O . SER B 1 199 ? 19.5 -11.297 4.008 1 82.31 199 SER B O 1
ATOM 3594 N N . PHE B 1 200 ? 19.578 -11.711 1.761 1 85.44 200 PHE B N 1
ATOM 3595 C CA . PHE B 1 200 ? 20.562 -12.766 1.988 1 85.44 200 PHE B CA 1
ATOM 3596 C C . PHE B 1 200 ? 21.875 -12.438 1.295 1 85.44 200 PHE B C 1
ATOM 3598 O O . PHE B 1 200 ? 21.906 -12.156 0.095 1 85.44 200 PHE B O 1
ATOM 3605 N N . ASP B 1 201 ? 22.938 -12.531 2.111 1 89.62 201 ASP B N 1
ATOM 3606 C CA . ASP B 1 201 ? 24.266 -12.484 1.506 1 89.62 201 ASP B CA 1
ATOM 3607 C C . ASP B 1 201 ? 24.578 -13.789 0.784 1 89.62 201 ASP B C 1
ATOM 3609 O O . ASP B 1 201 ? 25.297 -13.797 -0.212 1 89.62 201 ASP B O 1
ATOM 3613 N N . ASP B 1 202 ? 24.109 -14.844 1.335 1 92.19 202 ASP B N 1
ATOM 3614 C CA . ASP B 1 202 ? 24.156 -16.188 0.767 1 92.19 202 ASP B CA 1
ATOM 3615 C C . ASP B 1 202 ? 22.938 -17 1.172 1 92.19 202 ASP B C 1
ATOM 3617 O O . ASP B 1 202 ? 22.375 -16.797 2.25 1 92.19 202 ASP B O 1
ATOM 3621 N N . ILE B 1 203 ? 22.484 -17.844 0.259 1 92.56 203 ILE B N 1
ATOM 3622 C CA . ILE B 1 203 ? 21.328 -18.688 0.532 1 92.56 203 ILE B CA 1
ATOM 3623 C C . ILE B 1 203 ? 21.562 -20.094 -0.004 1 92.56 203 ILE B C 1
ATOM 3625 O O . ILE B 1 203 ? 22.203 -20.266 -1.048 1 92.56 203 ILE B O 1
ATOM 3629 N N . ARG B 1 204 ? 21.172 -21.078 0.77 1 93.88 204 ARG B N 1
ATOM 3630 C CA . ARG B 1 204 ? 21.281 -22.438 0.259 1 93.88 204 ARG B CA 1
ATOM 3631 C C . ARG B 1 204 ? 20.469 -22.594 -1.019 1 93.88 204 ARG B C 1
ATOM 3633 O O . ARG B 1 204 ? 19.344 -22.078 -1.124 1 93.88 204 ARG B O 1
ATOM 3640 N N . GLU B 1 205 ? 20.953 -23.406 -1.926 1 93 205 GLU B N 1
ATOM 3641 C CA . GLU B 1 205 ? 20.297 -23.594 -3.217 1 93 205 GLU B CA 1
ATOM 3642 C C . GLU B 1 205 ? 18.906 -24.188 -3.045 1 93 205 GLU B C 1
ATOM 3644 O O . GLU B 1 205 ? 17.953 -23.75 -3.703 1 93 205 GLU B O 1
ATOM 3649 N N . ASP B 1 206 ? 18.766 -25.172 -2.24 1 91.12 206 ASP B N 1
ATOM 3650 C CA . ASP B 1 206 ? 17.453 -25.797 -2.035 1 91.12 206 ASP B CA 1
ATOM 3651 C C . ASP B 1 206 ? 16.469 -24.812 -1.405 1 91.12 206 ASP B C 1
ATOM 3653 O O . ASP B 1 206 ? 15.281 -24.828 -1.731 1 91.12 206 ASP B O 1
ATOM 3657 N N . GLU B 1 207 ? 16.875 -23.922 -0.536 1 90.81 207 GLU B N 1
ATOM 3658 C CA . GLU B 1 207 ? 16.031 -22.906 0.065 1 90.81 207 GLU B CA 1
ATOM 3659 C C . GLU B 1 207 ? 15.57 -21.891 -0.975 1 90.81 207 GLU B C 1
ATOM 3661 O O . GLU B 1 207 ? 14.406 -21.484 -0.992 1 90.81 207 GLU B O 1
ATOM 3666 N N . PHE B 1 208 ? 16.484 -21.531 -1.776 1 94.12 208 PHE B N 1
ATOM 3667 C CA . PHE B 1 208 ? 16.172 -20.609 -2.852 1 94.12 208 PHE B CA 1
ATOM 3668 C C . PHE B 1 208 ? 15.086 -21.172 -3.762 1 94.12 208 PHE B C 1
ATOM 3670 O O . PHE B 1 208 ? 14.07 -20.531 -4.016 1 94.12 208 PHE B O 1
ATOM 3677 N N . MET B 1 209 ? 15.344 -22.422 -4.207 1 94.81 209 MET B N 1
ATOM 3678 C CA . MET B 1 209 ? 14.406 -23.062 -5.117 1 94.81 209 MET B CA 1
ATOM 3679 C C . MET B 1 209 ? 13.031 -23.219 -4.469 1 94.81 209 MET B C 1
ATOM 3681 O O . MET B 1 209 ? 12.008 -23.031 -5.121 1 94.81 209 MET B O 1
ATOM 3685 N N . LEU B 1 210 ? 12.992 -23.516 -3.217 1 92.88 210 LEU B N 1
ATOM 3686 C CA . LEU B 1 210 ? 11.75 -23.672 -2.471 1 92.88 210 LEU B CA 1
ATOM 3687 C C . LEU B 1 210 ? 11 -22.344 -2.381 1 92.88 210 LEU B C 1
ATOM 3689 O O . LEU B 1 210 ? 9.805 -22.297 -2.682 1 92.88 210 LEU B O 1
ATOM 3693 N N . ARG B 1 211 ? 11.68 -21.281 -2.051 1 91.62 211 ARG B N 1
ATOM 3694 C CA . ARG B 1 211 ? 11.062 -19.969 -1.858 1 91.62 211 ARG B CA 1
ATOM 3695 C C . ARG B 1 211 ? 10.555 -19.406 -3.18 1 91.62 211 ARG B C 1
ATOM 3697 O O . ARG B 1 211 ? 9.562 -18.672 -3.207 1 91.62 211 ARG B O 1
ATOM 3704 N N . MET B 1 212 ? 11.203 -19.859 -4.234 1 94 212 MET B N 1
ATOM 3705 C CA . MET B 1 212 ? 10.836 -19.391 -5.57 1 94 212 MET B CA 1
ATOM 3706 C C . MET B 1 212 ? 9.82 -20.328 -6.207 1 94 212 MET B C 1
ATOM 3708 O O . MET B 1 212 ? 9.328 -20.062 -7.305 1 94 212 MET B O 1
ATOM 3712 N N . ASN B 1 213 ? 9.422 -21.328 -5.438 1 94.5 213 ASN B N 1
ATOM 3713 C CA . ASN B 1 213 ? 8.539 -22.375 -5.934 1 94.5 213 ASN B CA 1
ATOM 3714 C C . ASN B 1 213 ? 9.016 -22.922 -7.281 1 94.5 213 ASN B C 1
ATOM 3716 O O . ASN B 1 213 ? 8.234 -23 -8.234 1 94.5 213 ASN B O 1
ATOM 3720 N N . LEU B 1 214 ? 10.305 -23.188 -7.336 1 94.12 214 LEU B N 1
ATOM 3721 C CA . LEU B 1 214 ? 10.945 -23.844 -8.477 1 94.12 214 LEU B CA 1
ATOM 3722 C C . LEU B 1 214 ? 11.359 -25.266 -8.133 1 94.12 214 LEU B C 1
ATOM 3724 O O . LEU B 1 214 ? 11.625 -25.578 -6.965 1 94.12 214 LEU B O 1
ATOM 3728 N N . ASN B 1 215 ? 11.367 -26.047 -9.133 1 90.38 215 ASN B N 1
ATOM 3729 C CA . ASN B 1 215 ? 11.836 -27.422 -8.922 1 90.38 215 ASN B CA 1
ATOM 3730 C C . ASN B 1 215 ? 13.359 -27.469 -8.82 1 90.38 215 ASN B C 1
ATOM 3732 O O . ASN B 1 215 ? 14.062 -26.906 -9.656 1 90.38 215 ASN B O 1
ATOM 3736 N N . ILE B 1 216 ? 13.82 -28.141 -7.855 1 86 216 ILE B N 1
ATOM 3737 C CA . ILE B 1 216 ? 15.25 -28.234 -7.598 1 86 216 ILE B CA 1
ATOM 3738 C C . ILE B 1 216 ? 15.953 -28.875 -8.805 1 86 216 ILE B C 1
ATOM 3740 O O . ILE B 1 216 ? 17.109 -28.547 -9.094 1 86 216 ILE B O 1
ATOM 3744 N N . SER B 1 217 ? 15.266 -29.75 -9.5 1 84.94 217 SER B N 1
ATOM 3745 C CA . SER B 1 217 ? 15.828 -30.406 -10.664 1 84.94 217 SER B CA 1
ATOM 3746 C C . SER B 1 217 ? 16.094 -29.422 -11.797 1 84.94 217 SER B C 1
ATOM 3748 O O . SER B 1 217 ? 16.859 -29.719 -12.711 1 84.94 217 SER B O 1
ATOM 3750 N N . ASP B 1 218 ? 15.523 -28.297 -11.672 1 82.19 218 ASP B N 1
ATOM 3751 C CA . ASP B 1 218 ? 15.656 -27.297 -12.719 1 82.19 218 ASP B CA 1
ATOM 3752 C C . ASP B 1 218 ? 16.719 -26.266 -12.359 1 82.19 218 ASP B C 1
ATOM 3754 O O . ASP B 1 218 ? 16.891 -25.266 -13.07 1 82.19 218 ASP B O 1
ATOM 3758 N N . SER B 1 219 ? 17.344 -26.5 -11.242 1 81.31 219 SER B N 1
ATOM 3759 C CA . SER B 1 219 ? 18.312 -25.531 -10.719 1 81.31 219 SER B CA 1
ATOM 3760 C C . SER B 1 219 ? 19.578 -25.484 -11.57 1 81.31 219 SER B C 1
ATOM 3762 O O . SER B 1 219 ? 20.672 -25.766 -11.078 1 81.31 219 SER B O 1
ATOM 3764 N N . GLY B 1 220 ? 19.5 -25.266 -12.797 1 84.81 220 GLY B N 1
ATOM 3765 C CA . GLY B 1 220 ? 20.656 -25.078 -13.656 1 84.81 220 GLY B CA 1
ATOM 3766 C C . GLY B 1 220 ? 21.172 -23.656 -13.656 1 84.81 220 GLY B C 1
ATOM 3767 O O . GLY B 1 220 ? 20.531 -22.75 -13.109 1 84.81 220 GLY B O 1
ATOM 3768 N N . ASP B 1 221 ? 22.312 -23.469 -14.195 1 86.56 221 ASP B N 1
ATOM 3769 C CA . ASP B 1 221 ? 22.953 -22.156 -14.234 1 86.56 221 ASP B CA 1
ATOM 3770 C C . ASP B 1 221 ? 22.078 -21.141 -14.953 1 86.56 221 ASP B C 1
ATOM 3772 O O . ASP B 1 221 ? 22.062 -19.953 -14.586 1 86.56 221 ASP B O 1
ATOM 3776 N N . ASP B 1 222 ? 21.297 -21.672 -15.828 1 90.62 222 ASP B N 1
ATOM 3777 C CA . ASP B 1 222 ? 20.438 -20.781 -16.594 1 90.62 222 ASP B CA 1
ATOM 3778 C C . ASP B 1 222 ? 19.375 -20.125 -15.703 1 90.62 222 ASP B C 1
ATOM 3780 O O . ASP B 1 222 ? 19.125 -18.938 -15.805 1 90.62 222 ASP B O 1
ATOM 3784 N N . VAL B 1 223 ? 18.797 -20.984 -14.844 1 92.75 223 VAL B N 1
ATOM 3785 C CA . VAL B 1 223 ? 17.75 -20.5 -13.945 1 92.75 223 VAL B CA 1
ATOM 3786 C C . VAL B 1 223 ? 18.359 -19.531 -12.922 1 92.75 223 VAL B C 1
ATOM 3788 O O . VAL B 1 223 ? 17.781 -18.469 -12.656 1 92.75 223 VAL B O 1
ATOM 3791 N N . LEU B 1 224 ? 19.469 -19.844 -12.422 1 94 224 LEU B N 1
ATOM 3792 C CA . LEU B 1 224 ? 20.109 -19.016 -11.414 1 94 224 LEU B CA 1
ATOM 3793 C C . LEU B 1 224 ? 20.516 -17.656 -11.992 1 94 224 LEU B C 1
ATOM 3795 O O . LEU B 1 224 ? 20.281 -16.609 -11.367 1 94 224 LEU B O 1
ATOM 3799 N N . GLU B 1 225 ? 21 -17.703 -13.219 1 92.75 225 GLU B N 1
ATOM 3800 C CA . GLU B 1 225 ? 21.422 -16.484 -13.883 1 92.75 225 GLU B CA 1
ATOM 3801 C C . GLU B 1 225 ? 20.219 -15.586 -14.195 1 92.75 225 GLU B C 1
ATOM 3803 O O . GLU B 1 225 ? 20.328 -14.359 -14.125 1 92.75 225 GLU B O 1
ATOM 3808 N N . ARG B 1 226 ? 19.188 -16.281 -14.484 1 93.56 226 ARG B N 1
ATOM 3809 C CA . ARG B 1 226 ? 17.969 -15.547 -14.789 1 93.56 226 ARG B CA 1
ATOM 3810 C C . ARG B 1 226 ? 17.562 -14.656 -13.617 1 93.56 226 ARG B C 1
ATOM 3812 O O . ARG B 1 226 ? 17.031 -13.555 -13.82 1 93.56 226 ARG B O 1
ATOM 3819 N N . TYR B 1 227 ? 17.828 -15.125 -12.461 1 94.62 227 TYR B N 1
ATOM 3820 C CA . TYR B 1 227 ? 17.375 -14.398 -11.273 1 94.62 227 TYR B CA 1
ATOM 3821 C C . TYR B 1 227 ? 18.562 -13.742 -10.562 1 94.62 227 TYR B C 1
ATOM 3823 O O . TYR B 1 227 ? 18.406 -13.258 -9.438 1 94.62 227 TYR B O 1
ATOM 3831 N N . GLY B 1 228 ? 19.703 -13.734 -11.156 1 95.44 228 GLY B N 1
ATOM 3832 C CA . GLY B 1 228 ? 20.828 -12.969 -10.664 1 95.44 228 GLY B CA 1
ATOM 3833 C C . GLY B 1 228 ? 21.578 -13.664 -9.539 1 95.44 228 GLY B C 1
ATOM 3834 O O . GLY B 1 228 ? 22.109 -13.008 -8.641 1 95.44 228 GLY B O 1
ATOM 3835 N N . TRP B 1 229 ? 21.5 -14.945 -9.578 1 95.69 229 TRP B N 1
ATOM 3836 C CA . TRP B 1 229 ? 22.219 -15.711 -8.562 1 95.69 229 TRP B CA 1
ATOM 3837 C C . TRP B 1 229 ? 23.344 -16.531 -9.195 1 95.69 229 TRP B C 1
ATOM 3839 O O . TRP B 1 229 ? 23.297 -16.844 -10.383 1 95.69 229 TRP B O 1
ATOM 3849 N N . GLN B 1 230 ? 24.406 -16.781 -8.477 1 94.31 230 GLN B N 1
ATOM 3850 C CA . GLN B 1 230 ? 25.516 -17.641 -8.867 1 94.31 230 GLN B CA 1
ATOM 3851 C C . GLN B 1 230 ? 25.969 -18.516 -7.699 1 94.31 230 GLN B C 1
ATOM 3853 O O . GLN B 1 230 ? 25.688 -18.203 -6.539 1 94.31 230 GLN B O 1
ATOM 3858 N N . ARG B 1 231 ? 26.562 -19.578 -8 1 93.56 231 ARG B N 1
ATOM 3859 C CA . ARG B 1 231 ? 27.094 -20.469 -6.965 1 93.56 231 ARG B CA 1
ATOM 3860 C C . ARG B 1 231 ? 28.266 -19.828 -6.246 1 93.56 231 ARG B C 1
ATOM 3862 O O . ARG B 1 231 ? 29.109 -19.188 -6.879 1 93.56 231 ARG B O 1
ATOM 3869 N N . ALA B 1 232 ? 28.156 -19.953 -4.914 1 92.69 232 ALA B N 1
ATOM 3870 C CA . ALA B 1 232 ? 29.25 -19.406 -4.113 1 92.69 232 ALA B CA 1
ATOM 3871 C C . ALA B 1 232 ? 30.578 -20.094 -4.465 1 92.69 232 ALA B C 1
ATOM 3873 O O . ALA B 1 232 ? 30.609 -21.297 -4.75 1 92.69 232 ALA B O 1
ATOM 3874 N N . PRO B 1 233 ? 31.609 -19.219 -4.336 1 87.31 233 PRO B N 1
ATOM 3875 C CA . PRO B 1 233 ? 32.906 -19.844 -4.562 1 87.31 233 PRO B CA 1
ATOM 3876 C C . PRO B 1 233 ? 33.219 -20.938 -3.545 1 87.31 233 PRO B C 1
ATOM 3878 O O . PRO B 1 233 ? 33.125 -20.703 -2.336 1 87.31 233 PRO B O 1
ATOM 3881 N N . GLY B 1 234 ? 33.562 -22.125 -3.953 1 86.31 234 GLY B N 1
ATOM 3882 C CA . GLY B 1 234 ? 34 -23.203 -3.08 1 86.31 234 GLY B CA 1
ATOM 3883 C C . GLY B 1 234 ? 32.844 -24.031 -2.527 1 86.31 234 GLY B C 1
ATOM 3884 O O . GLY B 1 234 ? 33.062 -25.109 -1.992 1 86.31 234 GLY B O 1
ATOM 3885 N N . ASP B 1 235 ? 31.703 -23.5 -2.346 1 77.88 235 ASP B N 1
ATOM 3886 C CA . ASP B 1 235 ? 30.531 -24.219 -1.839 1 77.88 235 ASP B CA 1
ATOM 3887 C C . ASP B 1 235 ? 29.406 -24.219 -2.859 1 77.88 235 ASP B C 1
ATOM 3889 O O . ASP B 1 235 ? 28.641 -23.25 -2.955 1 77.88 235 ASP B O 1
ATOM 3893 N N . VAL B 1 236 ? 29.266 -25.359 -3.488 1 81.69 236 VAL B N 1
ATOM 3894 C CA . VAL B 1 236 ? 28.375 -25.453 -4.633 1 81.69 236 VAL B CA 1
ATOM 3895 C C . VAL B 1 236 ? 26.922 -25.516 -4.152 1 81.69 236 VAL B C 1
ATOM 3897 O O . VAL B 1 236 ? 25.984 -25.375 -4.941 1 81.69 236 VAL B O 1
ATOM 3900 N N . SER B 1 237 ? 26.766 -25.594 -2.842 1 90.5 237 SER B N 1
ATOM 3901 C CA . SER B 1 237 ? 25.391 -25.734 -2.357 1 90.5 237 SER B CA 1
ATOM 3902 C C . SER B 1 237 ? 24.797 -24.375 -1.986 1 90.5 237 SER B C 1
ATOM 3904 O O . SER B 1 237 ? 23.594 -24.266 -1.718 1 90.5 237 SER B O 1
ATOM 3906 N N . HIS B 1 238 ? 25.672 -23.328 -2.064 1 94.56 238 HIS B N 1
ATOM 3907 C CA . HIS B 1 238 ? 25.219 -22 -1.697 1 94.56 238 HIS B CA 1
ATOM 3908 C C . HIS B 1 238 ? 25.266 -21.047 -2.891 1 94.56 238 HIS B C 1
ATOM 3910 O O . HIS B 1 238 ? 26.109 -21.219 -3.783 1 94.56 238 HIS B O 1
ATOM 3916 N N . LEU B 1 239 ? 24.281 -20.203 -2.818 1 95.19 239 LEU B N 1
ATOM 3917 C CA . LEU B 1 239 ? 24.156 -19.203 -3.867 1 95.19 239 LEU B CA 1
ATOM 3918 C C . LEU B 1 239 ? 24.469 -17.812 -3.32 1 95.19 239 LEU B C 1
ATOM 3920 O O . LEU B 1 239 ? 24.125 -17.5 -2.176 1 95.19 239 LEU B O 1
ATOM 3924 N N . VAL B 1 240 ? 25.125 -17.031 -4.098 1 95.38 240 VAL B N 1
ATOM 3925 C CA . VAL B 1 240 ? 25.375 -15.625 -3.773 1 95.38 240 VAL B CA 1
ATOM 3926 C C . VAL B 1 240 ? 24.844 -14.727 -4.891 1 95.38 240 VAL B C 1
ATOM 3928 O O . VAL B 1 240 ? 24.844 -15.125 -6.059 1 95.38 240 VAL B O 1
ATOM 3931 N N . PRO B 1 241 ? 24.312 -13.555 -4.516 1 94.88 241 PRO B N 1
ATOM 3932 C CA . PRO B 1 241 ? 23.781 -12.664 -5.547 1 94.88 241 PRO B CA 1
ATOM 3933 C C . PRO B 1 241 ? 24.859 -12.117 -6.477 1 94.88 241 PRO B C 1
ATOM 3935 O O . PRO B 1 241 ? 25.938 -11.742 -6.02 1 94.88 241 PRO B O 1
ATOM 3938 N N . ASN B 1 242 ? 24.625 -12.234 -7.754 1 94.12 242 ASN B N 1
ATOM 3939 C CA . ASN B 1 242 ? 25.438 -11.5 -8.727 1 94.12 242 ASN B CA 1
ATOM 3940 C C . ASN B 1 242 ? 25.172 -10 -8.664 1 94.12 242 ASN B C 1
ATOM 3942 O O . ASN B 1 242 ? 24.109 -9.531 -9.062 1 94.12 242 ASN B O 1
ATOM 3946 N N . GLN B 1 243 ? 26.062 -9.25 -8.266 1 89.44 243 GLN B N 1
ATOM 3947 C CA . GLN B 1 243 ? 25.891 -7.828 -7.977 1 89.44 243 GLN B CA 1
ATOM 3948 C C . GLN B 1 243 ? 25.672 -7.027 -9.258 1 89.44 243 GLN B C 1
ATOM 3950 O O . GLN B 1 243 ? 25.156 -5.906 -9.219 1 89.44 243 GLN B O 1
ATOM 3955 N N . GLU B 1 244 ? 25.953 -7.574 -10.398 1 91 244 GLU B N 1
ATOM 3956 C CA . GLU B 1 244 ? 25.828 -6.875 -11.672 1 91 244 GLU B CA 1
ATOM 3957 C C . GLU B 1 244 ? 24.438 -7.102 -12.281 1 91 244 GLU B C 1
ATOM 3959 O O . GLU B 1 244 ? 24.062 -6.422 -13.234 1 91 244 GLU B O 1
ATOM 3964 N N . TRP B 1 245 ? 23.75 -8.008 -11.711 1 92.38 245 TRP B N 1
ATOM 3965 C CA . TRP B 1 245 ? 22.453 -8.383 -12.25 1 92.38 245 TRP B CA 1
ATOM 3966 C C . TRP B 1 245 ? 21.422 -7.285 -11.992 1 92.38 245 TRP B C 1
ATOM 3968 O O . TRP B 1 245 ? 21.391 -6.695 -10.906 1 92.38 245 TRP B O 1
ATOM 3978 N N . LYS B 1 246 ? 20.625 -7.035 -13.055 1 86.31 246 LYS B N 1
ATOM 3979 C CA . LYS B 1 246 ? 19.484 -6.121 -12.953 1 86.31 246 LYS B CA 1
ATOM 3980 C C . LYS B 1 246 ? 18.188 -6.824 -13.297 1 86.31 246 LYS B C 1
ATOM 3982 O O . LYS B 1 246 ? 18.109 -7.559 -14.289 1 86.31 246 LYS B O 1
ATOM 3987 N N . SER B 1 247 ? 17.219 -6.645 -12.508 1 85.06 247 SER B N 1
ATOM 3988 C CA . SER B 1 247 ? 15.914 -7.266 -12.758 1 85.06 247 SER B CA 1
ATOM 3989 C C . SER B 1 247 ? 15.328 -6.809 -14.086 1 85.06 247 SER B C 1
ATOM 3991 O O . SER B 1 247 ? 15.305 -5.613 -14.383 1 85.06 247 SER B O 1
ATOM 3993 N N . PRO B 1 248 ? 14.945 -7.773 -14.836 1 79.88 248 PRO B N 1
ATOM 3994 C CA . PRO B 1 248 ? 14.344 -7.402 -16.109 1 79.88 248 PRO B CA 1
ATOM 3995 C C . PRO B 1 248 ? 12.953 -6.797 -15.953 1 79.88 248 PRO B C 1
ATOM 3997 O O . PRO B 1 248 ? 12.406 -6.23 -16.906 1 79.88 248 PRO B O 1
ATOM 4000 N N . VAL B 1 249 ? 12.352 -7.094 -14.859 1 73.69 249 VAL B N 1
ATOM 4001 C CA . VAL B 1 249 ? 10.984 -6.621 -14.648 1 73.69 249 VAL B CA 1
ATOM 4002 C C . VAL B 1 249 ? 10.961 -5.594 -13.523 1 73.69 249 VAL B C 1
ATOM 4004 O O . VAL B 1 249 ? 11.695 -5.73 -12.539 1 73.69 249 VAL B O 1
ATOM 4007 N N . ASP B 1 250 ? 10.43 -4.48 -13.883 1 61.16 250 ASP B N 1
ATOM 4008 C CA . ASP B 1 250 ? 10.172 -3.541 -12.797 1 61.16 250 ASP B CA 1
ATOM 4009 C C . ASP B 1 250 ? 9.125 -4.09 -11.828 1 61.16 250 ASP B C 1
ATOM 4011 O O . ASP B 1 250 ? 7.949 -4.203 -12.18 1 61.16 250 ASP B O 1
ATOM 4015 N N . VAL B 1 251 ? 9.641 -4.891 -11.008 1 58.41 251 VAL B N 1
ATOM 4016 C CA . VAL B 1 251 ? 8.773 -5.605 -10.086 1 58.41 251 VAL B CA 1
ATOM 4017 C C . VAL B 1 251 ? 8.016 -4.605 -9.211 1 58.41 251 VAL B C 1
ATOM 4019 O O . VAL B 1 251 ? 7.109 -4.984 -8.469 1 58.41 251 VAL B O 1
ATOM 4022 N N . GLY B 1 252 ? 8.672 -3.428 -9.141 1 51.75 252 GLY B N 1
ATOM 4023 C CA . GLY B 1 252 ? 7.988 -2.439 -8.328 1 51.75 252 GLY B CA 1
ATOM 4024 C C . GLY B 1 252 ? 6.68 -1.968 -8.93 1 51.75 252 GLY B C 1
ATOM 4025 O O . GLY B 1 252 ? 6.676 -1.176 -9.875 1 51.75 252 GLY B O 1
ATOM 4026 N N . GLY B 1 253 ? 5.945 -2.875 -9.617 1 45.88 253 GLY B N 1
ATOM 4027 C CA . GLY B 1 253 ? 4.703 -2.385 -10.195 1 45.88 253 GLY B CA 1
ATOM 4028 C C . GLY B 1 253 ? 4.629 -0.87 -10.258 1 45.88 253 GLY B C 1
ATOM 4029 O O . GLY B 1 253 ? 4.102 -0.304 -11.211 1 45.88 253 GLY B O 1
ATOM 4030 N N . GLY B 1 254 ? 4.336 0.083 -9.125 1 37.25 254 GLY B N 1
ATOM 4031 C CA . GLY B 1 254 ? 3.889 1.467 -9.078 1 37.25 254 GLY B CA 1
ATOM 4032 C C . GLY B 1 254 ? 4.941 2.414 -8.531 1 37.25 254 GLY B C 1
ATOM 4033 O O . GLY B 1 254 ? 4.762 3.635 -8.57 1 37.25 254 GLY B O 1
ATOM 4034 N N . ARG B 1 255 ? 5.785 2.086 -7.562 1 36.47 255 ARG B N 1
ATOM 4035 C CA . ARG B 1 255 ? 6.43 3.217 -6.906 1 36.47 255 ARG B CA 1
ATOM 4036 C C . ARG B 1 255 ? 7.684 3.645 -7.66 1 36.47 255 ARG B C 1
ATOM 4038 O O . ARG B 1 255 ? 8.398 4.547 -7.223 1 36.47 255 ARG B O 1
ATOM 4045 N N . LYS B 1 256 ? 8.297 2.883 -8.453 1 37.78 256 LYS B N 1
ATOM 4046 C CA . LYS B 1 256 ? 9.555 3.463 -8.922 1 37.78 256 LYS B CA 1
ATOM 4047 C C . LYS B 1 256 ? 9.297 4.688 -9.797 1 37.78 256 LYS B C 1
ATOM 4049 O O . LYS B 1 256 ? 8.516 4.625 -10.75 1 37.78 256 LYS B O 1
ATOM 4054 N N . GLN B 1 257 ? 9.547 5.754 -9.18 1 32.5 257 GLN B N 1
ATOM 4055 C CA . GLN B 1 257 ? 9.812 7.016 -9.867 1 32.5 257 GLN B CA 1
ATOM 4056 C C . GLN B 1 257 ? 10.805 6.816 -11.008 1 32.5 257 GLN B C 1
ATOM 4058 O O . GLN B 1 257 ? 11.93 6.352 -10.789 1 32.5 257 GLN B O 1
ATOM 4063 N N . ARG B 1 258 ? 10.414 6.375 -12.102 1 31.03 258 ARG B N 1
ATOM 4064 C CA . ARG B 1 258 ? 11.359 6.527 -13.203 1 31.03 258 ARG B CA 1
ATOM 4065 C C . ARG B 1 258 ? 12.133 7.836 -13.094 1 31.03 258 ARG B C 1
ATOM 4067 O O . ARG B 1 258 ? 11.547 8.891 -12.828 1 31.03 258 ARG B O 1
ATOM 4074 N N . ASP B 1 259 ? 13.422 7.77 -12.898 1 25.11 259 ASP B N 1
ATOM 4075 C CA . ASP B 1 259 ? 14.422 8.781 -13.234 1 25.11 259 ASP B CA 1
ATOM 4076 C C . ASP B 1 259 ? 14.172 9.352 -14.633 1 25.11 259 ASP B C 1
ATOM 4078 O O . ASP B 1 259 ? 14.336 8.648 -15.633 1 25.11 259 ASP B O 1
ATOM 4082 N N . VAL B 1 260 ? 13.062 9.898 -15.016 1 23.06 260 VAL B N 1
ATOM 4083 C CA . VAL B 1 260 ? 13.172 10.617 -16.281 1 23.06 260 VAL B CA 1
ATOM 4084 C C . VAL B 1 260 ? 14.398 11.523 -16.25 1 23.06 260 VAL B C 1
ATOM 4086 O O . VAL B 1 260 ? 14.5 12.422 -15.422 1 23.06 260 VAL B O 1
ATOM 4089 N N . ASN B 1 261 ? 15.523 11.039 -16.766 1 20.03 261 ASN B N 1
ATOM 4090 C CA . ASN B 1 261 ? 16.406 11.945 -17.484 1 20.03 261 ASN B CA 1
ATOM 4091 C C . ASN B 1 261 ? 15.703 12.602 -18.672 1 20.03 261 ASN B C 1
ATOM 4093 O O . ASN B 1 261 ? 15.039 11.922 -19.453 1 20.03 261 ASN B O 1
#

Organism: NCBI:txid267567

Radius of gyration: 25.5 Å; Cα contacts (8 Å, |Δi|>4): 588; chains: 2; bounding box: 69×64×70 Å

Solvent-accessible surface area (backbone atoms only — not comparable to full-atom values): 29876 Å² total; per-residue (Å²): 133,75,60,71,83,73,63,60,82,41,72,64,58,90,56,77,74,92,63,79,90,58,52,42,69,55,40,50,44,51,38,47,16,28,54,53,50,69,66,50,59,81,80,77,63,62,58,64,58,40,53,68,48,51,68,62,54,69,81,74,80,76,77,72,79,75,71,72,68,67,75,65,72,72,69,63,66,73,65,63,45,78,47,34,65,49,53,29,42,51,40,25,57,55,51,64,38,39,70,45,37,51,48,51,50,52,51,48,57,70,70,42,84,68,67,78,43,73,51,51,46,51,40,53,56,50,42,60,18,45,51,25,49,36,45,32,63,74,58,29,65,62,51,43,63,62,54,74,66,78,56,76,82,80,30,55,35,29,53,20,54,20,46,50,38,24,50,52,39,34,73,64,68,45,81,68,52,13,63,50,23,50,52,45,42,57,45,48,44,49,41,52,45,53,50,47,57,73,72,36,78,59,43,47,46,70,58,50,25,45,47,60,61,44,60,68,91,58,69,43,70,67,54,34,49,72,71,27,33,39,66,32,88,95,38,83,59,28,28,25,62,41,85,83,56,70,78,91,58,77,52,57,40,48,70,66,72,72,78,78,125,132,70,61,71,83,72,64,60,82,42,71,65,58,89,57,76,74,92,64,80,90,57,54,39,71,54,42,51,43,50,38,48,15,28,53,53,51,70,67,48,58,85,81,76,60,63,59,62,57,39,53,69,47,51,65,59,56,65,82,73,80,76,76,71,79,74,72,73,68,67,78,62,71,74,66,64,67,75,64,65,49,77,47,33,65,51,52,30,43,52,41,24,56,56,56,65,38,38,70,46,40,51,48,51,50,52,49,49,57,69,70,42,83,67,67,77,43,72,53,50,46,51,38,51,55,50,42,60,18,46,52,25,51,36,48,36,62,72,62,28,67,66,50,15,60,65,45,76,64,79,54,75,82,67,28,47,31,28,54,23,53,20,46,51,38,26,50,53,39,35,71,64,68,45,81,70,51,14,62,51,24,52,54,46,43,57,46,48,46,49,43,52,45,52,49,47,56,74,72,34,79,58,43,46,46,69,57,50,27,44,48,60,62,44,62,69,91,60,69,41,72,67,53,34,51,72,72,26,35,39,65,32,87,95,38,83,57,28,28,26,60,41,85,84,54,71,76,89,57,76,55,59,40,50,67,70,72,72,78,76,125

Sequence (522 aa):
MTTQLDQVNTQLPSQPPPSLIVSRSDALRYVESCELAEMMPSGNNNNFLNQLLSSSSGSTVNNTDGGGISESSVSGVVNGNKYASIIQMAFLLYLGE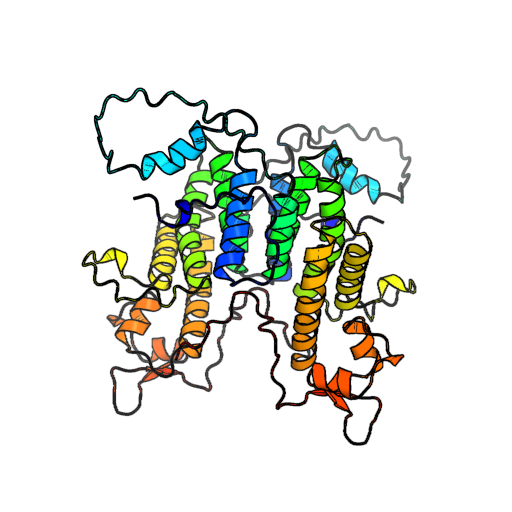YVHARHLWRRHRSNNTSSSDDESNQLSMFWTAAKYCYLWSTGGISSSLNSTDDDESSNLPYSTLMLRSLQSNVESSLEPLATYSKELVSIFRYRVNDRLRSSFDDIREDEFMLRMNLNISDSGDDVLERYGWQRAPGDVSHLVPNQEWKSPVDVGGGRKQRDVNMTTQLDQVNTQLPSQPPPSLIVSRSDALRYVESCELAEMMPSGNNNNFLNQLLSSSSGSTVNNTDGGGISESSVSGVVNGNKYASIIQMAFLLYLGEYVHARHLWRRHRSNNTSSSDDESNQLSMFWTAAKYCYLWSTGGISSSLNSTDDDESSNLPYSTLMLRSLQSNVESSLEPLATYSKELVSIFRYRVNDRLRSSFDDIREDEFMLRMNLNISDSGDDVLERYGWQRAPGDVSHLVPNQEWKSPVDVGGGRKQRDVN